Protein AF-A0A496WC12-F1 (afdb_monomer_lite)

Foldseek 3Di:
DVVVVVVVVVVVVVVVLVVVLVQCLFLCCQCPVDVVCVLLSQQQCCDCQQLVNDPVSHHDGPCLFLPAVVCSRPPVVVVVVVVVVVVCVVPVPPDDFPDRFGFLRSQCDPPHDPPVVQQADWDCPDPWWIDHCVVQQDCVQPVNDGDGPCLQWQDDDSNHNTDGDPLSLCLRQVAFDPQDFPDPDDDPDDDDDRDGDPRRDRQCLDDSNPPVNTGDADFFALDPVDTAPPPVDPDHGDGVVNCNVVVPGPCQQQPCLKDDRQAFDCDDDPQAHDCVPDVDDPVVSVCVPVPVVCCVPDVNGGDHSVNGTPGMHGHGDLCLAVVVVVVVCVPDNCPCVVVCCQQCQPAPDPVRGDHHDSCSSSRRYPCNQQVDFDDDPNDTDRHGD

Sequence (385 aa):
MTALVFTGAILFLLAGWGGSEYYTAQSSFCGGSCHTMTEQYDAWQSNYHHEDNNPDGMQAECIDCHFLPGEHTSLKAKYEGLRHLAAYLYDPDAPLPIRPVIKDGACLQSGCHNRDNLAQLEIQFTEKVRFKHEVHFGDKALDGHQITCDTCHFKVTEDKHFEVPKDICYLCHLKLEKPTLEKAVMSDGDIRKISFANRPAIDFNQGASRCDICHTIPTSSLQSQLEAGDESSTSKPITHQTIQEAEVACESCHFEVVKGGGEVNTGNVVSNGCLACHNRSQTLLATAGDRDFMHDKHVPDKADCFDCHSVIEHRNRTDHLDFVREDCQLCHVDQHKYQKLLLAGTPVNEDISGIPHLMYEVNTNCMACHLKKTLSRGHDVRTAS

Radius of gyration: 29.09 Å; chains: 1; bounding box: 83×67×89 Å

pLDDT: mean 78.93, std 12.65, range [38.69, 94.19]

Structure (mmCIF, N/CA/C/O backbone):
data_AF-A0A496WC12-F1
#
_entry.id   AF-A0A496WC12-F1
#
loop_
_atom_site.group_PDB
_atom_site.id
_atom_site.type_symbol
_atom_site.label_atom_id
_atom_site.label_alt_id
_atom_site.label_comp_id
_atom_site.label_asym_id
_atom_site.label_entity_id
_atom_site.label_seq_id
_atom_site.pdbx_PDB_ins_code
_atom_site.Cartn_x
_atom_site.Cartn_y
_atom_site.Cartn_z
_atom_site.occupancy
_atom_site.B_iso_or_equiv
_atom_site.auth_seq_id
_atom_site.auth_comp_id
_atom_site.auth_asym_id
_atom_site.auth_atom_id
_atom_site.pdbx_PDB_model_num
ATOM 1 N N . MET A 1 1 ? 38.382 9.713 -54.075 1.00 62.94 1 MET A N 1
ATOM 2 C CA . MET A 1 1 ? 37.002 9.249 -54.348 1.00 62.94 1 MET A CA 1
ATOM 3 C C . MET A 1 1 ? 36.597 8.112 -53.412 1.00 62.94 1 MET A C 1
ATOM 5 O O . MET A 1 1 ? 35.599 8.250 -52.727 1.00 62.94 1 MET A O 1
ATOM 9 N N . THR A 1 2 ? 37.402 7.053 -53.287 1.00 70.19 2 THR A N 1
ATOM 10 C CA . THR A 1 2 ? 37.165 5.913 -52.375 1.00 70.19 2 THR A CA 1
ATOM 11 C C . THR A 1 2 ? 37.046 6.295 -50.895 1.00 70.19 2 THR A C 1
ATOM 13 O O . THR A 1 2 ? 36.114 5.848 -50.242 1.00 70.19 2 THR A O 1
ATOM 16 N N . ALA A 1 3 ? 37.914 7.172 -50.378 1.00 73.25 3 ALA A N 1
ATOM 17 C CA . ALA A 1 3 ? 37.837 7.625 -48.982 1.00 73.25 3 ALA A CA 1
ATOM 18 C C . ALA A 1 3 ? 36.530 8.382 -48.664 1.00 73.25 3 ALA A C 1
ATOM 20 O O . ALA A 1 3 ? 35.905 8.116 -47.648 1.00 73.25 3 ALA A O 1
ATOM 21 N N . LEU A 1 4 ? 36.069 9.257 -49.567 1.00 77.44 4 LEU A N 1
ATOM 22 C CA . LEU A 1 4 ? 34.816 10.010 -49.404 1.00 77.44 4 LEU A CA 1
ATOM 23 C C . LEU A 1 4 ? 33.579 9.102 -49.447 1.00 77.44 4 LEU A C 1
ATOM 25 O O . LEU A 1 4 ? 32.651 9.298 -48.670 1.00 77.44 4 LEU A O 1
ATOM 29 N N . VAL A 1 5 ? 33.585 8.087 -50.317 1.00 81.25 5 VAL A N 1
ATOM 30 C CA . VAL A 1 5 ? 32.516 7.077 -50.375 1.00 81.25 5 VAL A CA 1
ATOM 31 C C . VAL A 1 5 ? 32.490 6.240 -49.092 1.00 81.25 5 VAL A C 1
ATOM 33 O O . VAL A 1 5 ? 31.418 5.976 -48.559 1.00 81.25 5 VAL A O 1
ATOM 36 N N . PHE A 1 6 ? 33.658 5.877 -48.554 1.00 85.19 6 PHE A N 1
ATOM 37 C CA . PHE A 1 6 ? 33.761 5.103 -47.316 1.00 85.19 6 PHE A CA 1
ATOM 38 C C . PHE A 1 6 ? 33.296 5.905 -46.092 1.00 85.19 6 PHE A C 1
ATOM 40 O O . PHE A 1 6 ? 32.509 5.411 -45.290 1.00 85.19 6 PHE A O 1
ATOM 47 N N . THR A 1 7 ? 33.710 7.170 -45.978 1.00 86.06 7 THR A N 1
ATOM 48 C CA . THR A 1 7 ? 33.234 8.074 -44.922 1.00 86.06 7 THR A CA 1
ATOM 49 C C . THR A 1 7 ? 31.730 8.320 -45.029 1.00 86.06 7 THR A C 1
ATOM 51 O O . THR A 1 7 ? 31.037 8.273 -44.017 1.00 86.06 7 THR A O 1
ATOM 54 N N . GLY A 1 8 ? 31.204 8.517 -46.243 1.00 87.69 8 GLY A N 1
ATOM 55 C CA . GLY A 1 8 ? 29.765 8.659 -46.473 1.00 87.69 8 GLY A CA 1
ATOM 56 C C . GLY A 1 8 ? 28.972 7.417 -46.059 1.00 87.69 8 GLY A C 1
ATOM 57 O O . GLY A 1 8 ? 27.944 7.545 -45.401 1.00 87.69 8 GLY A O 1
ATOM 58 N N . ALA A 1 9 ? 29.475 6.217 -46.366 1.00 88.12 9 ALA A N 1
ATOM 59 C CA . ALA A 1 9 ? 28.851 4.960 -45.955 1.00 88.12 9 ALA A CA 1
ATOM 60 C C . ALA A 1 9 ? 28.850 4.777 -44.428 1.00 88.12 9 ALA A C 1
ATOM 62 O O . ALA A 1 9 ? 27.834 4.384 -43.863 1.00 88.12 9 ALA A O 1
ATOM 63 N N . ILE A 1 10 ? 29.954 5.109 -43.749 1.00 88.62 10 ILE A N 1
ATOM 64 C CA . ILE A 1 10 ? 30.030 5.052 -42.281 1.00 88.62 10 ILE A CA 1
ATOM 65 C C . ILE A 1 10 ? 29.034 6.028 -41.651 1.00 88.62 10 ILE A C 1
ATOM 67 O O . ILE A 1 10 ? 28.293 5.641 -40.753 1.00 88.62 10 ILE A O 1
ATOM 71 N N . LEU A 1 11 ? 28.976 7.273 -42.131 1.00 88.00 11 LEU A N 1
ATOM 72 C CA . LEU A 1 11 ? 28.034 8.268 -41.613 1.00 88.00 11 LEU A CA 1
ATOM 73 C C . LEU A 1 11 ? 26.579 7.849 -41.838 1.00 88.00 11 LEU A C 1
ATOM 75 O O . LEU A 1 11 ? 25.757 8.016 -40.943 1.00 88.00 11 LEU A O 1
ATOM 79 N N . PHE A 1 12 ? 26.268 7.260 -42.994 1.00 88.44 12 PHE A N 1
ATOM 80 C CA . PHE A 1 12 ? 24.938 6.725 -43.274 1.00 88.44 12 PHE A CA 1
ATOM 81 C C . PHE A 1 12 ? 24.568 5.574 -42.330 1.00 88.44 12 PHE A C 1
ATOM 83 O O . PHE A 1 12 ? 23.462 5.555 -41.799 1.00 88.44 12 PHE A O 1
ATOM 90 N N . LEU A 1 13 ? 25.494 4.646 -42.072 1.00 85.88 13 LEU A N 1
ATOM 91 C CA . LEU A 1 13 ? 25.271 3.546 -41.131 1.00 85.88 13 LEU A CA 1
ATOM 92 C C . LEU A 1 13 ? 25.104 4.042 -39.693 1.00 85.88 13 LEU A C 1
ATOM 94 O O . LEU A 1 13 ? 24.217 3.562 -38.999 1.00 85.88 13 LEU A O 1
ATOM 98 N N . LEU A 1 14 ? 25.902 5.020 -39.256 1.00 84.00 14 LEU A N 1
ATOM 99 C CA . LEU A 1 14 ? 25.774 5.619 -37.924 1.00 84.00 14 LEU A CA 1
ATOM 100 C C . LEU A 1 14 ? 24.458 6.388 -37.766 1.00 84.00 14 LEU A C 1
ATOM 102 O O . LEU A 1 14 ? 23.803 6.265 -36.736 1.00 84.00 14 LEU A O 1
ATOM 106 N N . ALA A 1 15 ? 24.043 7.142 -38.786 1.00 83.94 15 ALA A N 1
ATOM 107 C CA . ALA A 1 15 ? 22.763 7.843 -38.782 1.00 83.94 15 ALA A CA 1
ATOM 108 C C . ALA A 1 15 ? 21.578 6.865 -38.804 1.00 83.94 15 ALA A C 1
ATOM 110 O O . ALA A 1 15 ? 20.619 7.047 -38.060 1.00 83.94 15 ALA A O 1
ATOM 111 N N . GLY A 1 16 ? 21.658 5.804 -39.614 1.00 83.75 16 GLY A N 1
ATOM 112 C CA . GLY A 1 16 ? 20.654 4.741 -39.648 1.00 83.75 16 GLY A CA 1
ATOM 113 C C . GLY A 1 16 ? 20.562 3.994 -38.318 1.00 83.75 16 GLY A C 1
ATOM 114 O O . GLY A 1 16 ? 19.464 3.761 -37.819 1.00 83.75 16 GLY A O 1
ATOM 115 N N . TRP A 1 17 ? 21.710 3.687 -37.709 1.00 79.31 17 TRP A N 1
ATOM 116 C CA . TRP A 1 17 ? 21.787 3.086 -36.382 1.00 79.31 17 TRP A CA 1
ATOM 117 C C . TRP A 1 17 ? 21.149 3.995 -35.329 1.00 79.31 17 TRP A C 1
ATOM 119 O O . TRP A 1 17 ? 20.169 3.591 -34.710 1.00 79.31 17 TRP A O 1
ATOM 129 N N . GLY A 1 18 ? 21.608 5.242 -35.196 1.00 79.94 18 GLY A N 1
ATOM 130 C CA . GLY A 1 18 ? 21.064 6.192 -34.221 1.00 79.94 18 GLY A CA 1
ATOM 131 C C . GLY A 1 18 ? 19.571 6.475 -34.421 1.00 79.94 18 GLY A C 1
ATOM 132 O O . GLY A 1 18 ? 18.824 6.547 -33.450 1.00 79.94 18 GLY A O 1
ATOM 133 N N . GLY A 1 19 ? 19.104 6.554 -35.672 1.00 83.38 19 GLY A N 1
ATOM 134 C CA . GLY A 1 19 ? 17.679 6.691 -35.984 1.00 83.38 19 GLY A CA 1
ATOM 135 C C . GLY A 1 19 ? 16.859 5.471 -35.557 1.00 83.38 19 GLY A C 1
ATOM 136 O O . GLY A 1 19 ? 15.787 5.626 -34.976 1.00 83.38 19 GLY A O 1
ATOM 137 N N . SER A 1 20 ? 17.376 4.259 -35.785 1.00 80.19 20 SER A N 1
ATOM 138 C CA . SER A 1 20 ? 16.728 3.028 -35.318 1.00 80.19 20 SER A CA 1
ATOM 139 C C . SER A 1 20 ? 16.697 2.936 -33.792 1.00 80.19 20 SER A C 1
ATOM 141 O O . SER A 1 20 ? 15.689 2.529 -33.218 1.00 80.19 20 SER A O 1
ATOM 143 N N . GLU A 1 21 ? 17.766 3.362 -33.116 1.00 78.44 21 GLU A N 1
ATOM 144 C CA . GLU A 1 21 ? 17.817 3.394 -31.658 1.00 78.44 21 GLU A CA 1
ATOM 145 C C . GLU A 1 21 ? 16.782 4.348 -31.090 1.00 78.44 21 GLU A C 1
ATOM 147 O O . GLU A 1 21 ? 15.995 3.934 -30.249 1.00 78.44 21 GLU A O 1
ATOM 152 N N . TYR A 1 22 ? 16.743 5.574 -31.604 1.00 82.06 22 TYR A N 1
ATOM 153 C CA . TYR A 1 22 ? 15.782 6.576 -31.176 1.00 82.06 22 TYR A CA 1
ATOM 154 C C . TYR A 1 22 ? 14.339 6.105 -31.380 1.00 82.06 22 TYR A C 1
ATOM 156 O O . TYR A 1 22 ? 13.539 6.182 -30.456 1.00 82.06 22 TYR A O 1
ATOM 164 N N . TYR A 1 23 ? 14.014 5.557 -32.556 1.00 84.12 23 TYR A N 1
ATOM 165 C CA . TYR A 1 23 ? 12.664 5.078 -32.860 1.00 84.12 23 TYR A CA 1
ATOM 166 C C . TYR A 1 23 ? 12.235 3.913 -31.957 1.00 84.12 23 TYR A C 1
ATOM 168 O O . TYR A 1 23 ? 11.150 3.936 -31.389 1.00 84.12 23 TYR A O 1
ATOM 176 N N . THR A 1 24 ? 13.103 2.910 -31.783 1.00 79.69 24 THR A N 1
ATOM 177 C CA . THR A 1 24 ? 12.792 1.713 -30.974 1.00 79.69 24 THR A CA 1
ATOM 178 C C . THR A 1 24 ? 12.730 1.967 -29.467 1.00 79.69 24 THR A C 1
ATOM 180 O O . THR A 1 24 ? 12.333 1.074 -28.723 1.00 79.69 24 THR A O 1
ATOM 183 N N . ALA A 1 25 ? 13.124 3.158 -29.016 1.00 80.12 25 ALA A N 1
ATOM 184 C CA . ALA A 1 25 ? 13.119 3.554 -27.614 1.00 80.12 25 ALA A CA 1
ATOM 185 C C . ALA A 1 25 ? 11.887 4.398 -27.226 1.00 80.12 25 ALA A C 1
ATOM 187 O O . ALA A 1 25 ? 11.716 4.726 -26.058 1.00 80.12 25 ALA A O 1
ATOM 188 N N . GLN A 1 26 ? 11.026 4.761 -28.181 1.00 85.69 26 GLN A N 1
ATOM 189 C CA . GLN A 1 26 ? 9.824 5.552 -27.900 1.00 85.69 26 GLN A CA 1
ATOM 190 C C . GLN A 1 26 ? 8.726 4.696 -27.264 1.00 85.69 26 GLN A C 1
ATOM 192 O O . GLN A 1 26 ? 8.480 3.573 -27.714 1.00 85.69 26 GLN A O 1
ATOM 197 N N . SER A 1 27 ? 7.973 5.253 -26.309 1.00 88.25 27 SER A N 1
ATOM 198 C CA . SER A 1 27 ? 6.817 4.554 -25.727 1.00 88.25 27 SER A CA 1
ATOM 199 C C . SER A 1 27 ? 5.768 4.190 -26.782 1.00 88.25 27 SER A C 1
ATOM 201 O O . SER A 1 27 ? 5.166 3.124 -26.712 1.00 88.25 27 SER A O 1
ATOM 203 N N . SER A 1 28 ? 5.603 5.015 -27.822 1.00 86.25 28 SER A N 1
ATOM 204 C CA . SER A 1 28 ? 4.723 4.731 -28.965 1.00 86.25 28 SER A CA 1
ATOM 205 C C . SER A 1 28 ? 5.173 3.520 -29.790 1.00 86.25 28 SER A C 1
ATOM 207 O O . SER A 1 28 ? 4.339 2.782 -30.314 1.00 86.25 28 SER A O 1
ATOM 209 N N . PHE A 1 29 ? 6.482 3.269 -29.890 1.00 85.69 29 PHE A N 1
ATOM 210 C CA . PHE A 1 29 ? 6.996 2.043 -30.489 1.00 85.69 29 PHE A CA 1
ATOM 211 C C . PHE A 1 29 ? 6.690 0.848 -29.586 1.00 85.69 29 PHE A C 1
ATOM 213 O O . PHE A 1 29 ? 6.163 -0.157 -30.067 1.00 85.69 29 PHE A O 1
ATOM 220 N N . CYS A 1 30 ? 6.952 0.978 -28.282 1.00 80.50 30 CYS A N 1
ATOM 221 C CA . CYS A 1 30 ? 6.635 -0.056 -27.306 1.00 80.50 30 CYS A CA 1
ATOM 222 C C . CYS A 1 30 ? 5.144 -0.422 -27.338 1.00 80.50 30 CYS A C 1
ATOM 224 O O . CYS A 1 30 ? 4.845 -1.595 -27.486 1.00 80.50 30 CYS A O 1
ATOM 226 N N . GLY A 1 31 ? 4.218 0.535 -27.282 1.00 81.31 31 GLY A N 1
ATOM 227 C CA . GLY A 1 31 ? 2.774 0.264 -27.269 1.00 81.31 31 GLY A CA 1
ATOM 228 C C . GLY A 1 31 ? 2.139 -0.039 -28.628 1.00 81.31 31 GLY A C 1
ATOM 229 O O . GLY A 1 31 ? 1.203 -0.833 -28.713 1.00 81.31 31 GLY A O 1
ATOM 230 N N . GLY A 1 32 ? 2.638 0.586 -29.698 1.00 73.56 32 GLY A N 1
ATOM 231 C CA . GLY A 1 32 ? 2.017 0.543 -31.025 1.00 73.56 32 GLY A CA 1
ATOM 232 C C . GLY A 1 32 ? 2.673 -0.414 -32.020 1.00 73.56 32 GLY A C 1
ATOM 233 O O . GLY A 1 32 ? 2.014 -0.864 -32.955 1.00 73.56 32 GLY A O 1
ATOM 234 N N . SER A 1 33 ? 3.961 -0.731 -31.852 1.00 74.25 33 SER A N 1
ATOM 235 C CA . SER A 1 33 ? 4.686 -1.658 -32.739 1.00 74.25 33 SER A CA 1
ATOM 236 C C . SER A 1 33 ? 4.910 -3.034 -32.107 1.00 74.25 33 SER A C 1
ATOM 238 O O . SER A 1 33 ? 4.975 -4.026 -32.834 1.00 74.25 33 SER A O 1
ATOM 240 N N . CYS A 1 34 ? 4.986 -3.125 -30.775 1.00 68.50 34 CYS A N 1
ATOM 241 C CA . CYS A 1 34 ? 5.020 -4.402 -30.062 1.00 68.50 34 CYS A CA 1
ATOM 242 C C . CYS A 1 34 ? 3.607 -4.776 -29.586 1.00 68.50 34 CYS A C 1
ATOM 244 O O . CYS A 1 34 ? 3.106 -4.247 -28.601 1.00 68.50 34 CYS A O 1
ATOM 246 N N . HIS A 1 35 ? 2.966 -5.737 -30.250 1.00 68.50 35 HIS A N 1
ATOM 247 C CA . HIS A 1 35 ? 1.574 -6.121 -29.961 1.00 68.50 35 HIS A CA 1
ATOM 248 C C . HIS A 1 35 ? 1.307 -6.710 -28.558 1.00 68.50 35 HIS A C 1
ATOM 250 O O . HIS A 1 35 ? 0.157 -6.801 -28.152 1.00 68.50 35 HIS A O 1
ATOM 256 N N . THR A 1 36 ? 2.337 -7.109 -27.804 1.00 72.81 36 THR A N 1
ATOM 257 C CA . THR A 1 36 ? 2.197 -7.656 -26.442 1.00 72.81 36 THR A CA 1
ATOM 258 C C . THR A 1 36 ? 2.129 -6.562 -25.379 1.00 72.81 36 THR A C 1
ATOM 260 O O . THR A 1 36 ? 1.937 -6.860 -24.207 1.00 72.81 36 THR A O 1
ATOM 263 N N . MET A 1 37 ? 2.343 -5.303 -25.767 1.00 80.25 37 MET A N 1
ATOM 264 C CA . MET A 1 37 ? 2.478 -4.174 -24.848 1.00 80.25 37 MET A CA 1
ATOM 265 C C . MET A 1 37 ? 1.298 -3.210 -24.905 1.00 80.25 37 MET A C 1
ATOM 267 O O . MET A 1 37 ? 1.293 -2.255 -24.140 1.00 80.25 37 MET A O 1
ATOM 271 N N . THR A 1 38 ? 0.307 -3.439 -25.769 1.00 84.56 38 THR A N 1
ATOM 272 C CA . THR A 1 38 ? -0.832 -2.525 -25.941 1.00 84.56 38 THR A CA 1
ATOM 273 C C . THR A 1 38 ? -1.576 -2.292 -24.628 1.00 84.56 38 THR A C 1
ATOM 275 O O . THR A 1 38 ? -1.713 -1.149 -24.221 1.00 84.56 38 THR A O 1
ATOM 278 N N . GLU A 1 39 ? -1.919 -3.351 -23.888 1.00 86.25 39 GLU A N 1
ATOM 279 C CA . GLU A 1 39 ? -2.556 -3.218 -22.566 1.00 86.25 39 GLU A CA 1
ATOM 280 C C . GLU A 1 39 ? -1.691 -2.402 -21.590 1.00 86.25 39 GLU A C 1
ATOM 282 O O . GLU A 1 39 ? -2.184 -1.536 -20.873 1.00 86.25 39 GLU A O 1
ATOM 287 N N . GLN A 1 40 ? -0.377 -2.647 -21.578 1.00 87.31 40 GLN A N 1
ATOM 288 C CA . GLN A 1 40 ? 0.537 -1.938 -20.681 1.00 87.31 40 GLN A CA 1
ATOM 289 C C . GLN A 1 40 ? 0.688 -0.465 -21.066 1.00 87.31 40 GLN A C 1
ATOM 291 O O . GLN A 1 40 ? 0.806 0.386 -20.190 1.00 87.31 40 GLN A O 1
ATOM 296 N N . TYR A 1 41 ? 0.670 -0.171 -22.364 1.00 89.81 41 TYR A N 1
ATOM 297 C CA . TYR A 1 41 ? 0.736 1.179 -22.899 1.00 89.81 41 TYR A CA 1
ATOM 298 C C . TYR A 1 41 ? -0.540 1.962 -22.593 1.00 89.81 41 TYR A C 1
ATOM 300 O O . TYR A 1 41 ? -0.455 3.059 -22.049 1.00 89.81 41 TYR A O 1
ATOM 308 N N . ASP A 1 42 ? -1.706 1.370 -22.844 1.00 90.62 42 ASP A N 1
ATOM 309 C CA . ASP A 1 42 ? -3.005 1.985 -22.563 1.00 90.62 42 ASP A CA 1
ATOM 310 C C . ASP A 1 42 ? -3.155 2.265 -21.056 1.00 90.62 42 ASP A C 1
ATOM 312 O O . ASP A 1 42 ? -3.544 3.359 -20.643 1.00 90.62 42 ASP A O 1
ATOM 316 N N . ALA A 1 43 ? -2.749 1.313 -20.208 1.00 91.12 43 ALA A N 1
ATOM 317 C CA . ALA A 1 43 ? -2.730 1.496 -18.761 1.00 91.12 43 ALA A CA 1
ATOM 318 C C . ALA A 1 43 ? -1.667 2.513 -18.294 1.00 91.12 43 ALA A C 1
ATOM 320 O O . ALA A 1 43 ? -1.817 3.119 -17.235 1.00 91.12 43 ALA A O 1
ATOM 321 N N . TRP A 1 44 ? -0.574 2.723 -19.034 1.00 92.38 44 TRP A N 1
ATOM 322 C CA . TRP A 1 44 ? 0.429 3.752 -18.727 1.00 92.38 44 TRP A CA 1
ATOM 323 C C . TRP A 1 44 ? -0.081 5.157 -19.065 1.00 92.38 44 TRP A C 1
ATOM 325 O O . TRP A 1 44 ? 0.172 6.090 -18.307 1.00 92.38 44 TRP A O 1
ATOM 335 N N . GLN A 1 45 ? -0.877 5.313 -20.124 1.00 92.06 45 GLN A N 1
ATOM 336 C CA . GLN A 1 45 ? -1.465 6.607 -20.492 1.00 92.06 45 GLN A CA 1
ATOM 337 C C . GLN A 1 45 ? -2.401 7.180 -19.420 1.00 92.06 45 GLN A C 1
ATOM 339 O O . GLN A 1 45 ? -2.597 8.391 -19.360 1.00 92.06 45 GLN A O 1
ATOM 344 N N . SER A 1 46 ? -2.968 6.339 -18.551 1.00 91.44 46 SER A N 1
ATOM 345 C CA . SER A 1 46 ? -3.793 6.769 -17.413 1.00 91.44 46 SER A CA 1
ATOM 346 C C . SER A 1 46 ? -2.989 7.030 -16.130 1.00 91.44 46 SER A C 1
ATOM 348 O O . SER A 1 46 ? -3.548 7.470 -15.123 1.00 91.44 46 SER A O 1
ATOM 350 N N . ASN A 1 47 ? -1.679 6.757 -16.131 1.00 90.88 47 ASN A N 1
ATOM 351 C CA . ASN A 1 47 ? -0.835 6.892 -14.951 1.00 90.88 47 ASN A CA 1
ATOM 352 C C . ASN A 1 47 ? -0.350 8.321 -14.722 1.00 90.88 47 ASN A C 1
ATOM 354 O O . ASN A 1 47 ? -0.194 9.104 -15.653 1.00 90.88 47 ASN A O 1
ATOM 358 N N . TYR A 1 48 ? -0.008 8.623 -13.465 1.00 91.75 48 TYR A N 1
ATOM 359 C CA . TYR A 1 48 ? 0.534 9.925 -13.057 1.00 91.75 48 TYR A CA 1
ATOM 360 C C . TYR A 1 48 ? 1.835 10.295 -13.792 1.00 91.75 48 TYR A C 1
ATOM 362 O O . TYR A 1 48 ? 2.139 11.466 -13.967 1.00 91.75 48 TYR A O 1
ATOM 370 N N . HIS A 1 49 ? 2.598 9.302 -14.253 1.00 92.62 49 HIS A N 1
ATOM 371 C CA . HIS A 1 49 ? 3.842 9.504 -15.003 1.00 92.62 49 HIS A CA 1
ATOM 372 C C . HIS A 1 49 ? 3.640 9.885 -16.482 1.00 92.62 49 HIS A C 1
ATOM 374 O O . HIS A 1 49 ? 4.625 10.097 -17.187 1.00 92.62 49 HIS A O 1
ATOM 380 N N . HIS A 1 50 ? 2.395 9.970 -16.951 1.00 93.88 50 HIS A N 1
ATOM 381 C CA . HIS A 1 50 ? 2.048 10.508 -18.264 1.00 93.88 50 HIS A CA 1
ATOM 382 C C . HIS A 1 50 ? 1.808 12.021 -18.171 1.00 93.88 50 HIS A C 1
ATOM 384 O O . HIS A 1 50 ? 1.196 12.471 -17.198 1.00 93.88 50 HIS A O 1
ATOM 390 N N . GLU A 1 51 ? 2.242 12.793 -19.176 1.00 94.19 51 GLU A N 1
ATOM 391 C CA . GLU A 1 51 ? 2.211 14.270 -19.155 1.00 94.19 51 GLU A CA 1
ATOM 392 C C . GLU A 1 51 ? 0.827 14.857 -18.847 1.00 94.19 51 GLU A C 1
ATOM 394 O O . GLU A 1 51 ? 0.714 15.823 -18.095 1.00 94.19 51 GLU A O 1
ATOM 399 N N . ASP A 1 52 ? -0.232 14.227 -19.357 1.00 94.06 52 ASP A N 1
ATOM 400 C CA . ASP A 1 52 ? -1.614 14.693 -19.185 1.00 94.06 52 ASP A CA 1
ATOM 401 C C . ASP A 1 52 ? -2.165 14.536 -17.754 1.00 94.06 52 ASP A C 1
ATOM 403 O O . ASP A 1 52 ? -3.188 15.136 -17.415 1.00 94.06 52 ASP A O 1
ATOM 407 N N . ASN A 1 53 ? -1.516 13.732 -16.904 1.00 93.38 53 ASN A N 1
ATOM 408 C CA . ASN A 1 53 ? -2.060 13.316 -15.605 1.00 93.38 53 ASN A CA 1
ATOM 409 C C . ASN A 1 53 ? -1.305 13.888 -14.400 1.00 93.38 53 ASN A C 1
ATOM 411 O O . ASN A 1 53 ? -1.622 13.535 -13.260 1.00 93.38 53 ASN A O 1
ATOM 415 N N . ASN A 1 54 ? -0.318 14.757 -14.620 1.00 91.31 54 ASN A N 1
ATOM 416 C CA . ASN A 1 54 ? 0.421 15.417 -13.547 1.00 91.31 54 ASN A CA 1
ATOM 417 C C . ASN A 1 54 ? 0.486 16.940 -13.743 1.00 91.31 54 ASN A C 1
ATOM 419 O O . ASN A 1 54 ? 0.460 17.433 -14.869 1.00 91.31 54 ASN A O 1
ATOM 423 N N . PRO A 1 55 ? 0.562 17.714 -12.645 1.00 89.56 55 PRO A N 1
ATOM 424 C CA . PRO A 1 55 ? 0.530 19.174 -12.699 1.00 89.56 55 PRO A CA 1
ATOM 425 C C . PRO A 1 55 ? 1.779 19.791 -13.341 1.00 89.56 55 PRO A C 1
ATOM 427 O O . PRO A 1 55 ? 1.731 20.949 -13.752 1.00 89.56 55 PRO A O 1
ATOM 430 N N . ASP A 1 56 ? 2.877 19.039 -13.417 1.00 89.25 56 ASP A N 1
ATOM 431 C CA . ASP A 1 56 ? 4.162 19.517 -13.925 1.00 89.25 56 ASP A CA 1
ATOM 432 C C . ASP A 1 56 ? 4.298 19.333 -15.448 1.00 89.25 56 ASP A C 1
ATOM 434 O O . ASP A 1 56 ? 5.237 19.863 -16.046 1.00 89.25 56 ASP A O 1
ATOM 438 N N . GLY A 1 57 ? 3.369 18.606 -16.087 1.00 89.50 57 GLY A N 1
ATOM 439 C CA . GLY A 1 57 ? 3.418 18.270 -17.513 1.00 89.50 57 GLY A CA 1
ATOM 440 C C . GLY A 1 57 ? 4.644 17.435 -17.892 1.00 89.50 57 GLY A C 1
ATOM 441 O O . GLY A 1 57 ? 5.114 17.501 -19.025 1.00 89.50 57 GLY A O 1
ATOM 442 N N . MET A 1 58 ? 5.221 16.708 -16.931 1.00 90.62 58 MET A N 1
ATOM 443 C CA . MET A 1 58 ? 6.395 15.866 -17.150 1.00 90.62 58 MET A CA 1
ATOM 444 C C . MET A 1 58 ? 5.972 14.461 -17.574 1.00 90.62 58 MET A C 1
ATOM 446 O O . MET A 1 58 ? 4.973 13.940 -17.091 1.00 90.62 58 MET A O 1
ATOM 450 N N . GLN A 1 59 ? 6.758 13.815 -18.430 1.00 91.88 59 GLN A N 1
ATOM 451 C CA . GLN A 1 59 ? 6.511 12.442 -18.867 1.00 91.88 59 GLN A CA 1
ATOM 452 C C . GLN A 1 59 ? 7.704 11.555 -18.539 1.00 91.88 59 GLN A C 1
ATOM 454 O O . GLN A 1 59 ? 8.842 11.931 -18.819 1.00 91.88 59 GLN A O 1
ATOM 459 N N . ALA A 1 60 ? 7.434 10.375 -17.980 1.00 92.31 60 ALA A N 1
ATOM 460 C CA . ALA A 1 60 ? 8.392 9.277 -17.959 1.00 92.31 60 ALA A CA 1
ATOM 461 C C . ALA A 1 60 ? 8.018 8.274 -19.056 1.00 92.31 60 ALA A C 1
ATOM 463 O O . ALA A 1 60 ? 6.931 7.690 -19.034 1.00 92.31 60 ALA A O 1
ATOM 464 N N . GLU A 1 61 ? 8.917 8.087 -20.016 1.00 90.44 61 GLU A N 1
ATOM 465 C CA . GLU A 1 61 ? 8.769 7.110 -21.090 1.00 90.44 61 GLU A CA 1
ATOM 466 C C . GLU A 1 61 ? 8.953 5.685 -20.550 1.00 90.44 61 GLU A C 1
ATOM 468 O O . GLU A 1 61 ? 9.604 5.465 -19.527 1.00 90.44 61 GLU A O 1
ATOM 473 N N . CYS A 1 62 ? 8.466 4.675 -21.281 1.00 88.12 62 CYS A N 1
ATOM 474 C CA . CYS A 1 62 ? 8.641 3.267 -20.908 1.00 88.12 62 CYS A CA 1
ATOM 475 C C . CYS A 1 62 ? 10.111 2.934 -20.600 1.00 88.12 62 CYS A C 1
ATOM 477 O O . CYS A 1 62 ? 10.414 2.177 -19.674 1.00 88.12 62 CYS A O 1
ATOM 479 N N . ILE A 1 63 ? 11.036 3.503 -21.379 1.00 86.31 63 ILE A N 1
ATOM 480 C CA . ILE A 1 63 ? 12.459 3.210 -21.233 1.00 86.31 63 ILE A CA 1
ATOM 481 C C . ILE A 1 63 ? 13.086 3.828 -19.986 1.00 86.31 63 ILE A C 1
ATOM 483 O O . ILE A 1 63 ? 14.109 3.324 -19.532 1.00 86.31 63 ILE A O 1
ATOM 487 N N . ASP A 1 64 ? 12.483 4.880 -19.434 1.00 88.12 64 ASP A N 1
ATOM 488 C CA . ASP A 1 64 ? 13.031 5.598 -18.287 1.00 88.12 64 ASP A CA 1
ATOM 489 C C . ASP A 1 64 ? 12.920 4.762 -17.009 1.00 88.12 64 ASP A C 1
ATOM 491 O O . ASP A 1 64 ? 13.721 4.925 -16.093 1.00 88.12 64 ASP A O 1
ATOM 495 N N . CYS A 1 65 ? 11.970 3.821 -16.963 1.00 88.38 65 CYS A N 1
ATOM 496 C CA . CYS A 1 65 ? 11.809 2.878 -15.856 1.00 88.38 65 CYS A CA 1
ATOM 497 C C . CYS A 1 65 ? 12.362 1.481 -16.179 1.00 88.38 65 CYS A C 1
ATOM 499 O O . CYS A 1 65 ? 12.980 0.846 -15.325 1.00 88.38 65 CYS A O 1
ATOM 501 N N . HIS A 1 66 ? 12.148 0.983 -17.402 1.00 85.31 66 HIS A N 1
ATOM 502 C CA . HIS A 1 66 ? 12.523 -0.387 -17.773 1.00 85.31 66 HIS A CA 1
ATOM 503 C C . HIS A 1 66 ? 13.995 -0.554 -18.186 1.00 85.31 66 HIS A C 1
ATOM 505 O O . HIS A 1 66 ? 14.463 -1.691 -18.279 1.00 85.31 66 HIS A O 1
ATOM 511 N N . PHE A 1 67 ? 14.742 0.538 -18.390 1.00 80.00 67 PHE A N 1
ATOM 512 C CA . PHE A 1 67 ? 16.191 0.513 -18.599 1.00 80.00 67 PHE A CA 1
ATOM 513 C C . PHE A 1 67 ? 16.898 1.376 -17.556 1.00 80.00 67 PHE A C 1
ATOM 515 O O . PHE A 1 67 ? 16.399 2.414 -17.133 1.00 80.00 67 PHE A O 1
ATOM 522 N N . LEU A 1 68 ? 18.081 0.940 -17.119 1.00 77.44 68 LEU A N 1
ATOM 523 C CA . LEU A 1 68 ? 18.883 1.736 -16.195 1.00 77.44 68 LEU A CA 1
ATOM 524 C C . LEU A 1 68 ? 19.479 2.964 -16.894 1.00 77.44 68 LEU A C 1
ATOM 526 O O . LEU A 1 68 ? 19.842 2.867 -18.072 1.00 77.44 68 LEU A O 1
ATOM 530 N N . PRO A 1 69 ? 19.724 4.063 -16.155 1.00 69.31 69 PRO A N 1
ATOM 531 C CA . PRO A 1 69 ? 20.439 5.220 -16.680 1.00 69.31 69 PRO A CA 1
ATOM 532 C C . PRO A 1 69 ? 21.771 4.810 -17.324 1.00 69.31 69 PRO A C 1
ATOM 534 O O . PRO A 1 69 ? 22.627 4.193 -16.689 1.00 69.31 69 PRO A O 1
ATOM 537 N N . GLY A 1 70 ? 21.944 5.139 -18.607 1.00 68.31 70 GLY A N 1
ATOM 538 C CA . GLY A 1 70 ? 23.113 4.747 -19.409 1.00 68.31 70 GLY A CA 1
ATOM 539 C C . GLY A 1 70 ? 22.991 3.412 -20.163 1.00 68.31 70 GLY A C 1
ATOM 540 O O . GLY A 1 70 ? 23.853 3.110 -20.986 1.00 68.31 70 GLY A O 1
ATOM 541 N N . GLU A 1 71 ? 21.919 2.640 -19.958 1.00 68.88 71 GLU A N 1
ATOM 542 C CA . GLU A 1 71 ? 21.625 1.398 -20.693 1.00 68.88 71 GLU A CA 1
ATOM 543 C C . GLU A 1 71 ? 20.566 1.563 -21.799 1.00 68.88 71 GLU A C 1
ATOM 545 O O . GLU A 1 71 ? 20.345 0.618 -22.561 1.00 68.88 71 GLU A O 1
ATOM 550 N N . HIS A 1 72 ? 19.978 2.760 -21.940 1.00 63.69 72 HIS A N 1
ATOM 551 C CA . HIS A 1 72 ? 18.894 3.096 -22.885 1.00 63.69 72 HIS A CA 1
ATOM 552 C C . HIS A 1 72 ? 19.273 2.807 -24.356 1.00 63.69 72 HIS A C 1
ATOM 554 O O . HIS A 1 72 ? 18.410 2.589 -25.202 1.00 63.69 72 HIS A O 1
ATOM 560 N N . THR A 1 73 ? 20.573 2.757 -24.666 1.00 62.06 73 THR A N 1
ATOM 561 C CA . THR A 1 73 ? 21.131 2.425 -25.991 1.00 62.06 73 THR A CA 1
ATOM 562 C C . THR A 1 73 ? 22.018 1.175 -25.973 1.00 62.06 73 THR A C 1
ATOM 564 O O . THR A 1 73 ? 22.734 0.887 -26.932 1.00 62.06 73 THR A O 1
ATOM 567 N N . SER A 1 74 ? 22.010 0.396 -24.887 1.00 65.81 74 SER A N 1
ATOM 568 C CA . SER A 1 74 ? 22.920 -0.742 -24.768 1.00 65.81 74 SER A CA 1
ATOM 569 C C . SER A 1 74 ? 22.542 -1.872 -25.732 1.00 65.81 74 SER A C 1
ATOM 571 O O . SER A 1 74 ? 21.380 -2.256 -25.881 1.00 65.81 74 SER A O 1
ATOM 573 N N . LEU A 1 75 ? 23.551 -2.483 -26.361 1.00 67.94 75 LEU A N 1
ATOM 574 C CA . LEU A 1 75 ? 23.355 -3.694 -27.166 1.00 67.94 75 LEU A CA 1
ATOM 575 C C . LEU A 1 75 ? 22.727 -4.826 -26.337 1.00 67.94 75 LEU A C 1
ATOM 577 O O . LEU A 1 75 ? 21.959 -5.619 -26.870 1.00 67.94 75 LEU A O 1
ATOM 581 N N . LYS A 1 76 ? 23.024 -4.882 -25.033 1.00 69.56 76 LYS A N 1
ATOM 582 C CA . LYS A 1 76 ? 22.498 -5.889 -24.104 1.00 69.56 76 LYS A CA 1
ATOM 583 C C . LYS A 1 76 ? 20.971 -5.832 -24.006 1.00 69.56 76 LYS A C 1
ATOM 585 O O . LYS A 1 76 ? 20.323 -6.846 -24.246 1.00 69.56 76 LYS A O 1
ATOM 590 N N . ALA A 1 77 ? 20.417 -4.649 -23.745 1.00 66.38 77 ALA A N 1
ATOM 591 C CA . ALA A 1 77 ? 18.977 -4.395 -23.733 1.00 66.38 77 ALA A CA 1
ATOM 592 C C . ALA A 1 77 ? 18.292 -4.876 -25.024 1.00 66.38 77 ALA A C 1
ATOM 594 O O . ALA A 1 77 ? 17.268 -5.559 -24.998 1.00 66.38 77 ALA A O 1
ATOM 595 N N . LYS A 1 78 ? 18.912 -4.587 -26.174 1.00 70.38 78 LYS A N 1
ATOM 596 C CA . LYS A 1 78 ? 18.403 -4.999 -27.489 1.00 70.38 78 LYS A CA 1
ATOM 597 C C . LYS A 1 78 ? 18.453 -6.515 -27.690 1.00 70.38 78 LYS A C 1
ATOM 599 O O . LYS A 1 78 ? 17.515 -7.079 -28.246 1.00 70.38 78 LYS A O 1
ATOM 604 N N . TYR A 1 79 ? 19.508 -7.187 -27.224 1.00 73.31 79 TYR A N 1
ATOM 605 C CA . TYR A 1 79 ? 19.589 -8.652 -27.257 1.00 73.31 79 TYR A CA 1
ATOM 606 C C . TYR A 1 79 ? 18.528 -9.313 -26.370 1.00 73.31 79 TYR A C 1
ATOM 608 O O . TYR A 1 79 ? 17.968 -10.334 -26.765 1.00 73.31 79 TYR A O 1
ATOM 616 N N . GLU A 1 80 ? 18.217 -8.738 -25.208 1.00 71.38 80 GLU A N 1
ATOM 617 C CA . GLU A 1 80 ? 17.143 -9.232 -24.339 1.00 71.38 80 GLU A CA 1
ATOM 618 C C . GLU A 1 80 ? 15.765 -9.065 -24.994 1.00 71.38 80 GLU A C 1
ATOM 620 O O . GLU A 1 80 ? 14.999 -10.030 -25.050 1.00 71.38 80 GLU A O 1
ATOM 625 N N . GLY A 1 81 ? 15.491 -7.901 -25.595 1.00 71.62 81 GLY A N 1
ATOM 626 C CA . GLY A 1 81 ? 14.277 -7.675 -26.387 1.00 71.62 81 GLY A CA 1
ATOM 627 C C . GLY A 1 81 ? 14.159 -8.626 -27.585 1.00 71.62 81 GLY A C 1
ATOM 628 O O . GLY A 1 81 ? 13.106 -9.221 -27.807 1.00 71.62 81 GLY A O 1
ATOM 629 N N . LEU A 1 82 ? 15.258 -8.859 -28.314 1.00 75.19 82 LEU A N 1
ATOM 630 C CA . LEU A 1 82 ? 15.294 -9.814 -29.426 1.00 75.19 82 LEU A CA 1
ATOM 631 C C . LEU A 1 82 ? 15.059 -11.255 -28.954 1.00 75.19 82 LEU A C 1
ATOM 633 O O . LEU A 1 82 ? 14.409 -12.031 -29.651 1.00 75.19 82 LEU A O 1
ATOM 637 N N . ARG A 1 83 ? 15.552 -11.619 -27.765 1.00 74.69 83 ARG A N 1
ATOM 638 C CA . ARG A 1 83 ? 15.294 -12.927 -27.152 1.00 74.69 83 ARG A CA 1
ATOM 639 C C . ARG A 1 83 ? 13.813 -13.101 -26.820 1.00 74.69 83 ARG A C 1
ATOM 641 O O . ARG A 1 83 ? 13.286 -14.185 -27.047 1.00 74.69 83 ARG A O 1
ATOM 648 N N . HIS A 1 84 ? 13.147 -12.064 -26.309 1.00 71.31 84 HIS A N 1
ATOM 649 C CA . HIS A 1 84 ? 11.701 -12.096 -26.069 1.00 71.31 84 HIS A CA 1
ATOM 650 C C . HIS A 1 84 ? 10.917 -12.216 -27.378 1.00 71.31 84 HIS A C 1
ATOM 652 O O . HIS A 1 84 ? 10.040 -13.069 -27.473 1.00 71.31 84 HIS A O 1
ATOM 658 N N . LEU A 1 85 ? 11.300 -11.462 -28.415 1.00 73.44 85 LEU A N 1
ATOM 659 C CA . LEU A 1 85 ? 10.704 -11.590 -29.746 1.00 73.44 85 LEU A CA 1
ATOM 660 C C . LEU A 1 85 ? 10.884 -13.004 -30.318 1.00 73.44 85 LEU A C 1
ATOM 662 O O . LEU A 1 85 ? 9.934 -13.594 -30.819 1.00 73.44 85 LEU A O 1
ATOM 666 N N . ALA A 1 86 ? 12.088 -13.570 -30.227 1.00 75.62 86 ALA A N 1
ATOM 667 C CA . ALA A 1 86 ? 12.365 -14.920 -30.707 1.00 75.62 86 ALA A CA 1
ATOM 668 C C . ALA A 1 86 ? 11.578 -15.988 -29.929 1.00 75.62 86 ALA A C 1
ATOM 670 O O . ALA A 1 86 ? 11.089 -16.936 -30.538 1.00 75.62 86 ALA A O 1
ATOM 671 N N . ALA A 1 87 ? 11.441 -15.832 -28.608 1.00 73.12 87 ALA A N 1
ATOM 672 C CA . ALA A 1 87 ? 10.633 -16.722 -27.777 1.00 73.12 87 ALA A CA 1
ATOM 673 C C . ALA A 1 87 ? 9.149 -16.662 -28.167 1.00 73.12 87 ALA A C 1
ATOM 675 O O . ALA A 1 87 ? 8.537 -17.707 -28.350 1.00 73.12 87 ALA A O 1
ATOM 676 N N . TYR A 1 88 ? 8.610 -15.460 -28.384 1.00 69.50 88 TYR A N 1
ATOM 677 C CA . TYR A 1 88 ? 7.236 -15.265 -28.844 1.00 69.50 88 TYR A CA 1
ATOM 678 C C . TYR A 1 88 ? 6.986 -15.864 -30.237 1.00 69.50 88 TYR A C 1
ATOM 680 O O . TYR A 1 88 ? 6.005 -16.565 -30.451 1.00 69.50 88 TYR A O 1
ATOM 688 N N . LEU A 1 89 ? 7.889 -15.630 -31.198 1.00 77.69 89 LEU A N 1
ATOM 689 C CA . LEU A 1 89 ? 7.765 -16.201 -32.547 1.00 77.69 89 LEU A CA 1
ATOM 690 C C . LEU A 1 89 ? 7.831 -17.734 -32.549 1.00 77.69 89 LEU A C 1
ATOM 692 O O . LEU A 1 89 ? 7.351 -18.367 -33.489 1.00 77.69 89 LEU A O 1
ATOM 696 N N . TYR A 1 90 ? 8.459 -18.319 -31.531 1.00 81.19 90 TYR A N 1
ATOM 697 C CA . TYR A 1 90 ? 8.518 -19.760 -31.338 1.00 81.19 90 TYR A CA 1
ATOM 698 C C . TYR A 1 90 ? 7.240 -20.307 -30.688 1.00 81.19 90 TYR A C 1
ATOM 700 O O . TYR A 1 90 ? 6.723 -21.324 -31.146 1.00 81.19 90 TYR A O 1
ATOM 708 N N . ASP A 1 91 ? 6.736 -19.638 -29.649 1.00 74.88 91 ASP A N 1
ATOM 709 C CA . ASP A 1 91 ? 5.518 -20.012 -28.931 1.00 74.88 91 ASP A CA 1
ATOM 710 C C . ASP A 1 91 ? 4.774 -18.751 -28.442 1.00 74.88 91 ASP A C 1
ATOM 712 O O . ASP A 1 91 ? 5.144 -18.175 -27.413 1.00 74.88 91 ASP A O 1
ATOM 716 N N . PRO A 1 92 ? 3.736 -18.304 -29.176 1.00 68.94 92 PRO A N 1
ATOM 717 C CA . PRO A 1 92 ? 2.939 -17.134 -28.811 1.00 68.94 92 PRO A CA 1
ATOM 718 C C . PRO A 1 92 ? 2.168 -17.286 -27.497 1.00 68.94 92 PRO A C 1
ATOM 720 O O . PRO A 1 92 ? 1.829 -16.275 -26.885 1.00 68.94 92 PRO A O 1
ATOM 723 N N . ASP A 1 93 ? 1.903 -18.527 -27.077 1.00 67.88 93 ASP A N 1
ATOM 724 C CA . ASP A 1 93 ? 1.137 -18.859 -25.874 1.00 67.88 93 ASP A CA 1
ATOM 725 C C . ASP A 1 93 ? 2.056 -19.176 -24.678 1.00 67.88 93 ASP A C 1
ATOM 727 O O . ASP A 1 93 ? 1.583 -19.525 -23.591 1.00 67.88 93 ASP A O 1
ATOM 731 N N . ALA A 1 94 ? 3.381 -19.065 -24.853 1.00 61.88 94 ALA A N 1
ATOM 732 C CA . ALA A 1 94 ? 4.331 -19.288 -23.775 1.00 61.88 94 ALA A CA 1
ATOM 733 C C . ALA A 1 94 ? 4.094 -18.281 -22.635 1.00 61.88 94 ALA A C 1
ATOM 735 O O . ALA A 1 94 ? 4.019 -17.074 -22.882 1.00 61.88 94 ALA A O 1
ATOM 736 N N . PRO A 1 95 ? 4.045 -18.739 -21.370 1.00 56.47 95 PRO A N 1
ATOM 737 C CA . PRO A 1 95 ? 3.876 -17.841 -20.240 1.00 56.47 95 PRO A CA 1
ATOM 738 C C . PRO A 1 95 ? 5.062 -16.874 -20.170 1.00 56.47 95 PRO A C 1
ATOM 740 O O . PRO A 1 95 ? 6.221 -17.281 -20.028 1.00 56.47 95 PRO A O 1
ATOM 743 N N . LEU A 1 96 ? 4.764 -15.581 -20.295 1.00 58.28 96 LEU A N 1
ATOM 744 C CA . LEU A 1 96 ? 5.741 -14.515 -20.118 1.00 58.28 96 LEU A CA 1
ATOM 745 C C . LEU A 1 96 ? 6.223 -14.483 -18.654 1.00 58.28 96 LEU A C 1
ATOM 747 O O . LEU A 1 96 ? 5.516 -14.950 -17.757 1.00 58.28 96 LEU A O 1
ATOM 751 N N . PRO A 1 97 ? 7.438 -13.965 -18.381 1.00 58.88 97 PRO A N 1
ATOM 752 C CA . PRO A 1 97 ? 7.880 -13.718 -17.012 1.00 58.88 97 PRO A CA 1
ATOM 753 C C . PRO A 1 97 ? 6.830 -12.896 -16.255 1.00 58.88 97 PRO A C 1
ATOM 755 O O . PRO A 1 97 ? 6.316 -11.934 -16.816 1.00 58.88 97 PRO A O 1
ATOM 758 N N . ILE A 1 98 ? 6.562 -13.265 -14.997 1.00 58.50 98 ILE A N 1
ATOM 759 C CA . ILE A 1 98 ? 5.481 -12.691 -14.175 1.00 58.50 9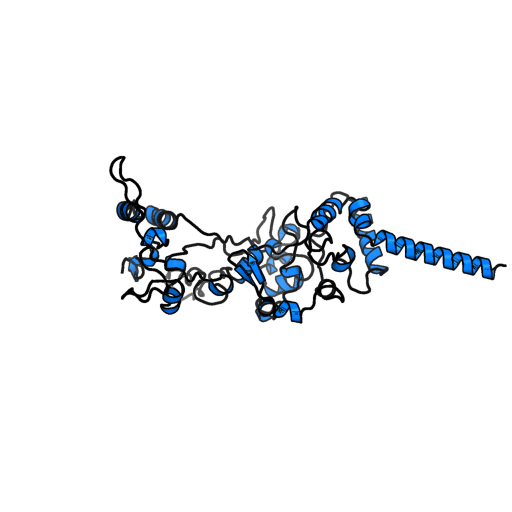8 ILE A CA 1
ATOM 760 C C . ILE A 1 98 ? 5.558 -11.159 -14.142 1.00 58.50 98 ILE A C 1
ATOM 762 O O . ILE A 1 98 ? 4.543 -10.497 -14.338 1.00 58.50 98 ILE A O 1
ATOM 766 N N . ARG A 1 99 ? 6.768 -10.596 -13.993 1.00 70.69 99 ARG A N 1
ATOM 767 C CA . ARG A 1 99 ? 7.022 -9.164 -14.184 1.00 70.69 99 ARG A CA 1
ATOM 768 C C . ARG A 1 99 ? 8.497 -8.824 -14.443 1.00 70.69 99 ARG A C 1
ATOM 770 O O . ARG A 1 99 ? 9.381 -9.617 -14.103 1.00 70.69 99 ARG A O 1
ATOM 777 N N . PRO A 1 100 ? 8.791 -7.638 -15.004 1.00 75.25 100 PRO A N 1
ATOM 778 C CA . PRO A 1 100 ? 10.115 -7.027 -14.946 1.00 75.25 100 PRO A CA 1
ATOM 779 C C . PRO A 1 100 ? 10.391 -6.405 -13.563 1.00 75.25 100 PRO A C 1
ATOM 781 O O . PRO A 1 100 ? 9.519 -5.777 -12.965 1.00 75.25 100 PRO A O 1
ATOM 784 N N . VAL A 1 101 ? 11.624 -6.553 -13.075 1.00 81.62 101 VAL A N 1
ATOM 785 C CA . VAL A 1 101 ? 12.112 -5.895 -11.849 1.00 81.62 101 VAL A CA 1
ATOM 786 C C . VAL A 1 101 ? 12.550 -4.473 -12.187 1.00 81.62 101 VAL A C 1
ATOM 788 O O . VAL A 1 101 ? 13.368 -4.282 -13.093 1.00 81.62 101 VAL A O 1
ATOM 791 N N . ILE A 1 102 ? 12.038 -3.484 -11.451 1.00 87.06 102 ILE A N 1
ATOM 792 C CA . ILE A 1 102 ? 12.387 -2.072 -11.645 1.00 87.06 102 ILE A CA 1
ATOM 793 C C . ILE A 1 102 ? 13.342 -1.660 -10.537 1.00 87.06 102 ILE A C 1
ATOM 795 O O . ILE A 1 102 ? 12.977 -1.540 -9.372 1.00 87.06 102 ILE A O 1
ATOM 799 N N . LYS A 1 103 ? 14.601 -1.438 -10.904 1.00 88.38 103 LYS A N 1
ATOM 800 C CA . LYS A 1 103 ? 15.627 -1.065 -9.931 1.00 88.38 103 LYS A CA 1
ATOM 801 C C . LYS A 1 103 ? 15.441 0.385 -9.491 1.00 88.38 103 LYS A C 1
ATOM 803 O O . LYS A 1 103 ? 15.261 1.255 -10.339 1.00 88.38 103 LYS A O 1
ATOM 808 N N . ASP A 1 104 ? 15.656 0.659 -8.203 1.00 90.88 104 ASP A N 1
ATOM 809 C CA . ASP A 1 104 ? 15.612 2.008 -7.608 1.00 90.88 104 ASP A CA 1
ATOM 810 C C . ASP A 1 104 ? 16.354 3.070 -8.433 1.00 90.88 104 ASP A C 1
ATOM 812 O O . ASP A 1 104 ? 15.914 4.211 -8.516 1.00 90.88 104 ASP A O 1
ATOM 816 N N . GLY A 1 105 ? 17.475 2.706 -9.066 1.00 90.88 105 GLY A N 1
ATOM 817 C CA . GLY A 1 105 ? 18.268 3.622 -9.890 1.00 90.88 105 GLY A CA 1
ATOM 818 C C . GLY A 1 105 ? 17.516 4.223 -11.084 1.00 90.88 105 GLY A C 1
ATOM 819 O O . GLY A 1 105 ? 17.865 5.324 -11.495 1.00 90.88 105 GLY A O 1
ATOM 820 N N . ALA A 1 106 ? 16.494 3.545 -11.613 1.00 91.12 106 ALA A N 1
ATOM 821 C CA . ALA A 1 106 ? 15.633 4.082 -12.666 1.00 91.12 106 ALA A CA 1
ATOM 822 C C . ALA A 1 106 ? 14.671 5.148 -12.111 1.00 91.12 106 ALA A C 1
ATOM 824 O O . ALA A 1 106 ? 14.494 6.211 -12.697 1.00 91.12 106 ALA A O 1
ATOM 825 N N . CYS A 1 107 ? 14.124 4.918 -10.915 1.00 92.50 107 CYS A N 1
ATOM 826 C CA . CYS A 1 107 ? 13.251 5.872 -10.228 1.00 92.50 107 CYS A CA 1
ATOM 827 C C . CYS A 1 107 ? 14.027 7.105 -9.729 1.00 92.50 107 CYS A C 1
ATOM 829 O O . CYS A 1 107 ? 13.534 8.231 -9.778 1.00 92.50 107 CYS A O 1
ATOM 831 N N . LEU A 1 108 ? 15.248 6.882 -9.234 1.00 93.44 108 LEU A N 1
ATOM 832 C CA . LEU A 1 108 ? 16.105 7.881 -8.588 1.00 93.44 108 LEU A CA 1
ATOM 833 C C . LEU A 1 108 ? 17.076 8.576 -9.551 1.00 93.44 108 LEU A C 1
ATOM 835 O O . LEU A 1 108 ? 18.031 9.229 -9.119 1.00 93.44 108 LEU A O 1
ATOM 839 N N . GLN A 1 109 ? 16.875 8.410 -10.857 1.00 90.62 109 GLN A N 1
ATOM 840 C CA . GLN A 1 109 ? 17.710 9.062 -11.852 1.00 90.62 109 GLN A CA 1
ATOM 841 C C . GLN A 1 109 ? 17.501 10.580 -11.870 1.00 90.62 109 GLN A C 1
ATOM 843 O O . GLN A 1 109 ? 16.502 11.121 -11.388 1.00 90.62 109 GLN A O 1
ATOM 848 N N . SER A 1 110 ? 18.472 11.286 -12.448 1.00 88.69 110 SER A N 1
ATOM 849 C CA . SER A 1 110 ? 18.404 12.740 -12.571 1.00 88.69 110 SER A CA 1
ATOM 850 C C . SER A 1 110 ? 17.178 13.154 -13.388 1.00 88.69 110 SER A C 1
ATOM 852 O O . SER A 1 110 ? 16.991 12.670 -14.498 1.00 88.69 110 SER A O 1
ATOM 854 N N . GLY A 1 111 ? 16.362 14.055 -12.836 1.00 88.38 111 GLY A N 1
ATOM 855 C CA . GLY A 1 111 ? 15.121 14.520 -13.465 1.00 88.38 111 GLY A CA 1
ATOM 856 C C . GLY A 1 111 ? 13.855 13.783 -13.016 1.00 88.38 111 GLY A C 1
ATOM 857 O O . GLY A 1 111 ? 12.771 14.271 -13.309 1.00 88.38 111 GLY A O 1
ATOM 858 N N . CYS A 1 112 ? 13.977 12.677 -12.270 1.00 92.19 112 CYS A N 1
ATOM 859 C CA . CYS A 1 112 ? 12.843 11.933 -11.712 1.00 92.19 112 CYS A CA 1
ATOM 860 C C . CYS A 1 112 ? 12.725 12.180 -10.195 1.00 92.19 112 CYS A C 1
ATOM 862 O O . CYS A 1 112 ? 12.457 13.303 -9.765 1.00 92.19 112 CYS A O 1
ATOM 864 N N . HIS A 1 113 ? 12.946 11.161 -9.357 1.00 93.00 113 HIS A N 1
ATOM 865 C CA . HIS A 1 113 ? 12.769 11.268 -7.911 1.00 93.00 113 HIS A CA 1
ATOM 866 C C . HIS A 1 113 ? 14.080 11.465 -7.145 1.00 93.00 113 HIS A C 1
ATOM 868 O O . HIS A 1 113 ? 15.119 10.894 -7.462 1.00 93.00 113 HIS A O 1
ATOM 874 N N . ASN A 1 114 ? 14.012 12.227 -6.051 1.00 94.12 114 ASN A N 1
ATOM 875 C CA . ASN A 1 114 ? 15.097 12.338 -5.082 1.00 94.12 114 ASN A CA 1
ATOM 876 C C . ASN A 1 114 ? 14.703 11.632 -3.776 1.00 94.12 114 ASN A C 1
ATOM 878 O O . ASN A 1 114 ? 13.684 11.969 -3.168 1.00 94.12 114 ASN A O 1
ATOM 882 N N . ARG A 1 115 ? 15.522 10.666 -3.341 1.00 92.38 115 ARG A N 1
ATOM 883 C CA . ARG A 1 115 ? 15.229 9.830 -2.168 1.00 92.38 115 ARG A CA 1
ATOM 884 C C . ARG A 1 115 ? 15.116 10.642 -0.880 1.00 92.38 115 ARG A C 1
ATOM 886 O O . ARG A 1 115 ? 14.211 10.379 -0.096 1.00 92.38 115 ARG A O 1
ATOM 893 N N . ASP A 1 116 ? 15.979 11.633 -0.678 1.00 92.44 116 ASP A N 1
ATOM 894 C CA . ASP A 1 116 ? 15.991 12.445 0.544 1.00 92.44 116 ASP A CA 1
ATOM 895 C C . ASP A 1 116 ? 14.732 13.315 0.6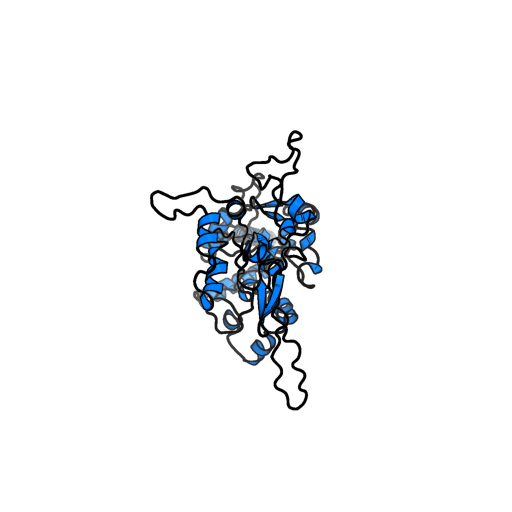47 1.00 92.44 116 ASP A C 1
ATOM 897 O O . ASP A 1 116 ? 14.119 13.412 1.712 1.00 92.44 116 ASP A O 1
ATOM 901 N N . ASN A 1 117 ? 14.287 13.875 -0.482 1.00 94.00 117 ASN A N 1
ATOM 902 C CA . ASN A 1 117 ? 13.034 14.626 -0.554 1.00 94.00 117 ASN A CA 1
ATOM 903 C C . ASN A 1 117 ? 11.824 13.723 -0.266 1.00 94.00 117 ASN A C 1
ATOM 905 O O . ASN A 1 117 ? 10.960 14.086 0.531 1.00 94.00 117 ASN A O 1
ATOM 909 N N . LEU A 1 118 ? 11.773 12.535 -0.884 1.00 93.31 118 LEU A N 1
ATOM 910 C CA . LEU A 1 118 ? 10.683 11.577 -0.674 1.00 93.31 118 LEU A CA 1
ATOM 911 C C . LEU A 1 118 ? 10.639 11.048 0.762 1.00 93.31 118 LEU A C 1
ATOM 913 O O . LEU A 1 118 ? 9.550 10.881 1.309 1.00 93.31 118 LEU A O 1
ATOM 917 N N . ALA A 1 119 ? 11.802 10.808 1.376 1.00 92.94 119 ALA A N 1
ATOM 918 C CA . ALA A 1 119 ? 11.915 10.307 2.742 1.00 92.94 119 ALA A CA 1
ATOM 919 C C . ALA A 1 119 ? 11.138 11.192 3.726 1.00 92.94 119 ALA A C 1
ATOM 921 O O . ALA A 1 119 ? 10.368 10.689 4.546 1.00 92.94 119 ALA A O 1
ATOM 922 N N . GLN A 1 120 ? 11.314 12.509 3.619 1.00 92.81 120 GLN A N 1
ATOM 923 C CA . GLN A 1 120 ? 10.763 13.464 4.578 1.00 92.81 120 GLN A CA 1
ATOM 924 C C . GLN A 1 120 ? 9.304 13.837 4.323 1.00 92.81 120 GLN A C 1
ATOM 926 O O . GLN A 1 120 ? 8.639 14.326 5.238 1.00 92.81 120 GLN A O 1
ATOM 931 N N . LEU A 1 121 ? 8.797 13.593 3.116 1.00 93.38 121 LEU A N 1
ATOM 932 C CA . LEU A 1 121 ? 7.431 13.932 2.752 1.00 93.38 121 LEU A CA 1
ATOM 933 C C . LEU A 1 121 ? 6.434 12.978 3.428 1.00 93.38 121 LEU A C 1
ATOM 935 O O . LEU A 1 121 ? 6.437 11.772 3.171 1.00 93.38 121 LEU A O 1
ATOM 939 N N . GLU A 1 122 ? 5.560 13.529 4.273 1.00 93.25 122 GLU A N 1
ATOM 940 C CA . GLU A 1 122 ? 4.350 12.835 4.720 1.00 93.25 122 GLU A CA 1
ATOM 941 C C . GLU A 1 122 ? 3.238 13.096 3.696 1.00 93.25 122 GLU A C 1
ATOM 943 O O . GLU A 1 122 ? 2.889 14.246 3.424 1.00 93.25 122 GLU A O 1
ATOM 948 N N . ILE A 1 123 ? 2.711 12.029 3.101 1.00 92.19 123 ILE A N 1
ATOM 949 C CA . ILE A 1 123 ? 1.648 12.085 2.097 1.00 92.19 123 ILE A CA 1
ATOM 950 C C . ILE A 1 123 ? 0.329 11.599 2.688 1.00 92.19 123 ILE A C 1
ATOM 952 O O . ILE A 1 123 ? 0.286 10.654 3.479 1.00 92.19 123 ILE A O 1
ATOM 956 N N . GLN A 1 124 ? -0.768 12.201 2.237 1.00 93.12 124 GLN A N 1
ATOM 957 C CA . GLN A 1 124 ? -2.110 11.696 2.494 1.00 93.12 124 GLN A CA 1
ATOM 958 C C . GLN A 1 124 ? -2.428 10.607 1.457 1.00 93.12 124 GLN A C 1
ATOM 960 O O . GLN A 1 124 ? -2.941 10.890 0.379 1.00 93.12 124 GLN A O 1
ATOM 965 N N . PHE A 1 125 ? -2.068 9.358 1.762 1.00 92.38 125 PHE A N 1
ATOM 966 C CA . PHE A 1 125 ? -2.222 8.214 0.855 1.00 92.38 125 PHE A CA 1
ATOM 967 C C . PHE A 1 125 ? -3.693 7.899 0.526 1.00 92.38 125 PHE A C 1
ATOM 969 O O . PHE A 1 125 ? -4.033 7.542 -0.597 1.00 92.38 125 PHE A O 1
ATOM 976 N N . THR A 1 126 ? -4.588 8.053 1.502 1.00 90.31 126 THR A N 1
ATOM 977 C CA . THR A 1 126 ? -6.050 8.065 1.301 1.00 90.31 126 THR A CA 1
ATOM 978 C C . THR A 1 126 ? -6.662 9.118 2.210 1.00 90.31 126 THR A C 1
ATOM 980 O O . THR A 1 126 ? -5.968 9.594 3.094 1.00 90.31 126 THR A O 1
ATOM 983 N N . GLU A 1 127 ? -7.962 9.411 2.129 1.00 88.38 127 GLU A N 1
ATOM 984 C CA . GLU A 1 127 ? -8.633 10.352 3.053 1.00 88.38 127 GLU A CA 1
ATOM 985 C C . GLU A 1 127 ? -8.340 10.106 4.544 1.00 88.38 127 GLU A C 1
ATOM 987 O O . GLU A 1 127 ? -8.336 11.040 5.339 1.00 88.38 127 GLU A O 1
ATOM 992 N N . LYS A 1 128 ? -8.088 8.849 4.931 1.00 87.31 128 LYS A N 1
ATOM 993 C CA . LYS A 1 128 ? -7.880 8.450 6.330 1.00 87.31 128 LYS A CA 1
ATOM 994 C C . LYS A 1 128 ? -6.492 7.901 6.621 1.00 87.31 128 LYS A C 1
ATOM 996 O O . LYS A 1 128 ? -6.234 7.600 7.781 1.00 87.31 128 LYS A O 1
ATOM 1001 N N . VAL A 1 129 ? -5.646 7.706 5.608 1.00 91.81 129 VAL A N 1
ATOM 1002 C CA . VAL A 1 129 ? -4.332 7.065 5.760 1.00 91.81 129 VAL A CA 1
ATOM 1003 C C . VAL A 1 129 ? -3.232 8.026 5.349 1.00 91.81 129 VAL A C 1
ATOM 1005 O O . VAL A 1 129 ? -3.249 8.528 4.226 1.00 91.81 129 VAL A O 1
ATOM 1008 N N . ARG A 1 130 ? -2.273 8.234 6.247 1.00 93.44 130 ARG A N 1
ATOM 1009 C CA . ARG A 1 130 ? -1.035 8.977 6.013 1.00 93.44 130 ARG A CA 1
ATOM 1010 C C . ARG A 1 130 ? 0.141 8.021 5.860 1.00 93.44 130 ARG A C 1
ATOM 1012 O O . ARG A 1 130 ? 0.128 6.920 6.404 1.00 93.44 130 ARG A O 1
ATOM 1019 N N . PHE A 1 131 ? 1.142 8.435 5.096 1.00 93.50 131 PHE A N 1
ATOM 1020 C CA . PHE A 1 131 ? 2.308 7.617 4.788 1.00 93.50 131 PHE A CA 1
ATOM 1021 C C . PHE A 1 131 ? 3.580 8.465 4.747 1.00 93.50 131 PHE A C 1
ATOM 1023 O O . PHE A 1 131 ? 3.560 9.589 4.251 1.00 93.50 131 PHE A O 1
ATOM 1030 N N . LYS A 1 132 ? 4.697 7.914 5.237 1.00 92.81 132 LYS A N 1
ATOM 1031 C CA . LYS A 1 132 ? 6.026 8.537 5.180 1.00 92.81 132 LYS A CA 1
ATOM 1032 C C . LYS A 1 132 ? 7.063 7.513 4.714 1.00 92.81 132 LYS A C 1
ATOM 1034 O O . LYS A 1 132 ? 7.139 6.418 5.270 1.00 92.81 132 LYS A O 1
ATOM 1039 N N . HIS A 1 133 ? 7.886 7.861 3.726 1.00 93.62 133 HIS A N 1
ATOM 1040 C CA . HIS A 1 133 ? 8.865 6.923 3.161 1.00 93.62 133 HIS A CA 1
ATOM 1041 C C . HIS A 1 133 ? 10.049 6.638 4.093 1.00 93.62 133 HIS A C 1
ATOM 1043 O O . HIS A 1 133 ? 10.531 5.511 4.123 1.00 93.62 133 HIS A O 1
ATOM 1049 N N . GLU A 1 134 ? 10.516 7.624 4.871 1.00 91.88 134 GLU A N 1
ATOM 1050 C CA . GLU A 1 134 ? 11.724 7.498 5.709 1.00 91.88 134 GLU A CA 1
ATOM 1051 C C . GLU A 1 134 ? 11.712 6.259 6.612 1.00 91.88 134 GLU A C 1
ATOM 1053 O O . GLU A 1 134 ? 12.731 5.584 6.745 1.00 91.88 134 GLU A O 1
ATOM 1058 N N . VAL A 1 135 ? 10.555 5.922 7.188 1.00 89.06 135 VAL A N 1
ATOM 1059 C CA . VAL A 1 135 ? 10.430 4.769 8.094 1.00 89.06 135 VAL A CA 1
ATOM 1060 C C . VAL A 1 135 ? 10.494 3.418 7.369 1.00 89.06 135 VAL A C 1
ATOM 1062 O O . VAL A 1 135 ? 10.742 2.403 8.011 1.00 89.06 135 VAL A O 1
ATOM 1065 N N . HIS A 1 136 ? 10.322 3.407 6.044 1.00 90.06 136 HIS A N 1
ATOM 1066 C CA . HIS A 1 136 ? 10.333 2.209 5.199 1.00 90.06 136 HIS A CA 1
ATOM 1067 C C . HIS A 1 136 ? 11.663 1.999 4.461 1.00 90.06 136 HIS A C 1
ATOM 1069 O O . HIS A 1 136 ? 11.917 0.917 3.948 1.00 90.06 136 HIS A O 1
ATOM 1075 N N . PHE A 1 137 ? 12.538 3.006 4.408 1.00 86.31 137 PHE A N 1
ATOM 1076 C CA . PHE A 1 137 ? 13.813 2.913 3.690 1.00 86.31 137 PHE A CA 1
ATOM 1077 C C . PHE A 1 137 ? 14.917 2.146 4.427 1.00 86.31 137 PHE A C 1
ATOM 1079 O O . PHE A 1 137 ? 15.980 1.943 3.843 1.00 86.31 137 PHE A O 1
ATOM 1086 N N . GLY A 1 138 ? 14.708 1.758 5.686 1.00 74.75 138 GLY A N 1
ATOM 1087 C CA . GLY A 1 138 ? 15.695 1.019 6.472 1.00 74.75 138 GLY A CA 1
ATOM 1088 C C . GLY A 1 138 ? 15.484 -0.494 6.434 1.00 74.75 138 GLY A C 1
ATOM 1089 O O . GLY A 1 138 ? 14.352 -0.964 6.401 1.00 74.75 138 GLY A O 1
ATOM 1090 N N . ASP A 1 139 ? 16.568 -1.257 6.585 1.00 69.38 139 ASP A N 1
ATOM 1091 C CA . ASP A 1 139 ? 16.557 -2.734 6.592 1.00 69.38 139 ASP A CA 1
ATOM 1092 C C . ASP A 1 139 ? 15.661 -3.335 7.695 1.00 69.38 139 ASP A C 1
ATOM 1094 O O . ASP A 1 139 ? 15.270 -4.496 7.651 1.00 69.38 139 ASP A O 1
ATOM 1098 N N . LYS A 1 140 ? 15.299 -2.544 8.710 1.00 69.69 140 LYS A N 1
ATOM 1099 C CA . LYS A 1 140 ? 14.393 -2.967 9.788 1.00 69.69 140 LYS A CA 1
ATOM 1100 C C . LYS A 1 140 ? 12.916 -2.972 9.390 1.00 69.69 140 LYS A C 1
ATOM 1102 O O . LYS A 1 140 ? 12.111 -3.478 10.163 1.00 69.69 140 LYS A O 1
ATOM 1107 N N . ALA A 1 141 ? 12.559 -2.400 8.241 1.00 71.75 141 ALA A N 1
ATOM 1108 C CA . ALA A 1 141 ? 11.172 -2.320 7.798 1.00 71.75 141 ALA A CA 1
ATOM 1109 C C . ALA A 1 141 ? 10.599 -3.691 7.391 1.00 71.75 141 ALA A C 1
ATOM 1111 O O . ALA A 1 141 ? 9.391 -3.888 7.491 1.00 71.75 141 ALA A O 1
ATOM 1112 N N . LEU A 1 142 ? 11.454 -4.644 6.990 1.00 75.81 142 LEU A N 1
ATOM 1113 C CA . LEU A 1 142 ? 11.063 -6.001 6.590 1.00 75.81 142 LEU A CA 1
ATOM 1114 C C . LEU A 1 142 ? 12.005 -7.069 7.179 1.00 75.81 142 LEU A C 1
ATOM 1116 O O . LEU A 1 142 ? 12.661 -7.816 6.456 1.00 75.81 142 LEU A O 1
ATOM 1120 N N . ASP A 1 143 ? 12.110 -7.145 8.508 1.00 74.19 143 ASP A N 1
ATOM 1121 C CA . ASP A 1 143 ? 12.886 -8.186 9.214 1.00 74.19 143 ASP A CA 1
ATOM 1122 C C . ASP A 1 143 ? 14.356 -8.342 8.752 1.00 74.19 143 ASP A C 1
ATOM 1124 O O . ASP A 1 143 ? 14.919 -9.434 8.812 1.00 74.19 143 ASP A O 1
ATOM 1128 N N . GLY A 1 144 ? 14.998 -7.265 8.290 1.00 74.62 144 GLY A N 1
ATOM 1129 C CA . GLY A 1 144 ? 16.364 -7.287 7.752 1.00 74.62 144 GLY A CA 1
ATOM 1130 C C . GLY A 1 144 ? 16.452 -7.329 6.223 1.00 74.62 144 GLY A C 1
ATOM 1131 O O . GLY A 1 144 ? 17.546 -7.155 5.690 1.00 74.62 144 GLY A O 1
ATOM 1132 N N . HIS A 1 145 ? 15.336 -7.526 5.516 1.00 77.75 145 HIS A N 1
ATOM 1133 C CA . HIS A 1 145 ? 15.283 -7.492 4.055 1.00 77.75 145 HIS A CA 1
ATOM 1134 C C . HIS A 1 145 ? 15.122 -6.057 3.551 1.00 77.75 145 HIS A C 1
ATOM 1136 O O . HIS A 1 145 ? 14.440 -5.227 4.158 1.00 77.75 145 HIS A O 1
ATOM 1142 N N . GLN A 1 146 ? 15.755 -5.767 2.416 1.00 76.44 146 GLN A N 1
ATOM 1143 C CA . GLN A 1 146 ? 15.692 -4.447 1.800 1.00 76.44 146 GLN A CA 1
ATOM 1144 C C . GLN A 1 146 ? 14.363 -4.246 1.076 1.00 76.44 146 GLN A C 1
ATOM 1146 O O . GLN A 1 146 ? 13.928 -5.105 0.314 1.00 76.44 146 GLN A O 1
ATOM 1151 N N . ILE A 1 147 ? 13.759 -3.078 1.293 1.00 84.81 147 ILE A N 1
ATOM 1152 C CA . ILE A 1 147 ? 12.611 -2.599 0.524 1.00 84.81 147 ILE A CA 1
ATOM 1153 C C . ILE A 1 147 ? 13.136 -1.711 -0.607 1.00 84.81 147 ILE A C 1
ATOM 1155 O O . ILE A 1 147 ? 13.812 -0.707 -0.361 1.00 84.81 147 ILE A O 1
ATOM 1159 N N . THR A 1 148 ? 12.807 -2.086 -1.838 1.00 87.75 148 THR A N 1
ATOM 1160 C CA . THR A 1 148 ? 13.049 -1.315 -3.067 1.00 87.75 148 THR A CA 1
ATOM 1161 C C . THR A 1 148 ? 11.787 -0.558 -3.476 1.00 87.75 148 THR A C 1
ATOM 1163 O O . THR A 1 148 ? 10.690 -0.826 -2.979 1.00 87.75 148 THR A O 1
ATOM 1166 N N . CYS A 1 149 ? 11.907 0.394 -4.401 1.00 90.44 149 CYS A N 1
ATOM 1167 C CA . CYS A 1 149 ? 10.764 1.147 -4.917 1.00 90.44 149 CYS A CA 1
ATOM 1168 C C . CYS A 1 149 ? 9.676 0.216 -5.478 1.00 90.44 149 CYS A C 1
ATOM 1170 O O . CYS A 1 149 ? 8.494 0.408 -5.199 1.00 90.44 149 CYS A O 1
ATOM 1172 N N . ASP A 1 150 ? 10.078 -0.827 -6.204 1.00 88.81 150 ASP A N 1
ATOM 1173 C CA . ASP A 1 150 ? 9.175 -1.790 -6.838 1.00 88.81 150 ASP A CA 1
ATOM 1174 C C . ASP A 1 150 ? 8.631 -2.872 -5.890 1.00 88.81 150 ASP A C 1
ATOM 1176 O O . ASP A 1 150 ? 7.819 -3.694 -6.301 1.00 88.81 150 ASP A O 1
ATOM 1180 N N . THR A 1 151 ? 9.030 -2.853 -4.612 1.00 88.00 151 THR A N 1
ATOM 1181 C CA . THR A 1 151 ? 8.406 -3.683 -3.567 1.00 88.00 151 THR A CA 1
ATOM 1182 C C . THR A 1 151 ? 6.985 -3.204 -3.260 1.00 88.00 151 THR A C 1
ATOM 1184 O O . THR A 1 151 ? 6.094 -4.010 -3.011 1.00 88.00 151 THR A O 1
ATOM 1187 N N . CYS A 1 152 ? 6.770 -1.884 -3.261 1.00 90.38 152 CYS A N 1
ATOM 1188 C CA . CYS A 1 152 ? 5.466 -1.276 -2.985 1.00 90.38 152 CYS A CA 1
ATOM 1189 C C . CYS A 1 152 ? 4.815 -0.706 -4.241 1.00 90.38 152 CYS A C 1
ATOM 1191 O O . CYS A 1 152 ? 3.591 -0.696 -4.325 1.00 90.38 152 CYS A O 1
ATOM 1193 N N . HIS A 1 153 ? 5.613 -0.225 -5.196 1.00 91.62 153 HIS A N 1
ATOM 1194 C CA . HIS A 1 153 ? 5.105 0.337 -6.436 1.00 91.62 153 HIS A CA 1
ATOM 1195 C C . HIS A 1 153 ? 5.151 -0.693 -7.570 1.00 91.62 153 HIS A C 1
ATOM 1197 O O . HIS A 1 153 ? 6.172 -0.852 -8.238 1.00 91.62 153 HIS A O 1
ATOM 1203 N N . PHE A 1 154 ? 4.045 -1.399 -7.789 1.00 87.38 154 PHE A N 1
ATOM 1204 C CA . PHE A 1 154 ? 3.943 -2.462 -8.787 1.00 87.38 154 PHE A CA 1
ATOM 1205 C C . PHE A 1 154 ? 2.518 -2.583 -9.343 1.00 87.38 154 PHE A C 1
ATOM 1207 O O . PHE A 1 154 ? 1.559 -2.042 -8.791 1.00 87.38 154 PHE A O 1
ATOM 1214 N N . LYS A 1 155 ? 2.382 -3.270 -10.480 1.00 86.12 155 LYS A N 1
ATOM 1215 C CA . LYS A 1 155 ? 1.087 -3.533 -11.118 1.00 86.12 155 LYS A CA 1
ATOM 1216 C C . LYS A 1 155 ? 0.362 -4.659 -10.380 1.00 86.12 155 LYS A C 1
ATOM 1218 O O . LYS A 1 155 ? 0.909 -5.749 -10.257 1.00 86.12 155 LYS A O 1
ATOM 1223 N N . VAL A 1 156 ? -0.881 -4.420 -9.955 1.00 81.00 156 VAL A N 1
ATOM 1224 C CA . VAL A 1 156 ? -1.773 -5.473 -9.419 1.00 81.00 156 VAL A CA 1
ATOM 1225 C C . VAL A 1 156 ? -3.102 -5.600 -10.159 1.00 81.00 156 VAL A C 1
ATOM 1227 O O . VAL A 1 156 ? -3.756 -6.635 -10.062 1.00 81.00 156 VAL A O 1
ATOM 1230 N N . THR A 1 157 ? -3.518 -4.562 -10.886 1.00 83.06 157 THR A N 1
ATOM 1231 C CA . THR A 1 157 ? -4.768 -4.532 -11.653 1.00 83.06 157 THR A CA 1
ATOM 1232 C C . THR A 1 157 ? -4.476 -4.337 -13.132 1.00 83.06 157 THR A C 1
ATOM 1234 O O . THR A 1 157 ? -3.462 -3.749 -13.482 1.00 83.06 157 THR A O 1
ATOM 1237 N N . GLU A 1 158 ? -5.352 -4.826 -14.010 1.00 82.25 158 GLU A N 1
ATOM 1238 C CA . GLU A 1 158 ? -5.223 -4.664 -15.467 1.00 82.25 158 GLU A CA 1
ATOM 1239 C C . GLU A 1 158 ? -5.172 -3.179 -15.867 1.00 82.25 158 GLU A C 1
ATOM 1241 O O . GLU A 1 158 ? -4.272 -2.760 -16.599 1.00 82.25 158 GLU A O 1
ATOM 1246 N N . ASP A 1 159 ? -6.068 -2.382 -15.278 1.00 86.12 159 ASP A N 1
ATOM 1247 C CA . ASP A 1 159 ? -6.324 -0.976 -15.617 1.00 86.12 159 ASP A CA 1
ATOM 1248 C C . ASP A 1 159 ? -5.164 -0.020 -15.310 1.00 86.12 159 ASP A C 1
ATOM 1250 O O . ASP A 1 159 ? -5.123 1.101 -15.823 1.00 86.12 159 ASP A O 1
ATOM 1254 N N . LYS A 1 160 ? -4.233 -0.422 -14.439 1.00 89.44 160 LYS A N 1
ATOM 1255 C CA . LYS A 1 160 ? -3.128 0.431 -14.002 1.00 89.44 160 LYS A CA 1
ATOM 1256 C C . LYS A 1 160 ? -1.800 -0.212 -14.322 1.00 89.44 160 LYS A C 1
ATOM 1258 O O . LYS A 1 160 ? -1.506 -1.317 -13.893 1.00 89.44 160 LYS A O 1
ATOM 1263 N N . HIS A 1 161 ? -0.945 0.530 -15.011 1.00 90.56 161 HIS A N 1
ATOM 1264 C CA . HIS A 1 161 ? 0.411 0.071 -15.274 1.00 90.56 161 HIS A CA 1
ATOM 1265 C C . HIS A 1 161 ? 1.303 0.094 -14.021 1.00 90.56 161 HIS A C 1
ATOM 1267 O O . HIS A 1 161 ? 2.200 -0.732 -13.886 1.00 90.56 161 HIS A O 1
ATOM 1273 N N . PHE A 1 162 ? 1.058 1.025 -13.095 1.00 89.12 162 PHE A N 1
ATOM 1274 C CA . PHE A 1 162 ? 1.882 1.222 -11.909 1.00 89.12 162 PHE A CA 1
ATOM 1275 C C . PHE A 1 162 ? 1.040 1.783 -10.763 1.00 89.12 162 PHE A C 1
ATOM 1277 O O . PHE A 1 162 ? 0.355 2.790 -10.923 1.00 89.12 162 PHE A O 1
ATOM 1284 N N . GLU A 1 163 ? 1.060 1.155 -9.592 1.00 91.12 163 GLU A N 1
ATOM 1285 C CA . GLU A 1 163 ? 0.337 1.664 -8.428 1.00 91.12 163 GLU A CA 1
ATOM 1286 C C . GLU A 1 163 ? 0.967 1.201 -7.118 1.00 91.12 163 GLU A C 1
ATOM 1288 O O . GLU A 1 163 ? 1.908 0.418 -7.112 1.00 91.12 163 GLU A O 1
ATOM 1293 N N . VAL A 1 164 ? 0.432 1.688 -5.999 1.00 92.31 164 VAL A N 1
ATOM 1294 C CA . VAL A 1 164 ? 0.720 1.133 -4.676 1.00 92.31 164 VAL A CA 1
ATOM 1295 C C . VAL A 1 164 ? -0.562 0.485 -4.154 1.00 92.31 164 VAL A C 1
ATOM 1297 O O . VAL A 1 164 ? -1.477 1.209 -3.742 1.00 92.31 164 VAL A O 1
ATOM 1300 N N . PRO A 1 165 ? -0.687 -0.854 -4.186 1.00 91.50 165 PRO A N 1
ATOM 1301 C CA . PRO A 1 165 ? -1.867 -1.530 -3.660 1.00 91.50 165 PRO A CA 1
ATOM 1302 C C . PRO A 1 165 ? -1.939 -1.384 -2.141 1.00 91.50 165 PRO A C 1
ATOM 1304 O O . PRO A 1 165 ? -0.948 -1.574 -1.448 1.00 91.50 165 PRO A O 1
ATOM 1307 N N . LYS A 1 166 ? -3.127 -1.116 -1.588 1.00 91.81 166 LYS A N 1
ATOM 1308 C CA . LYS A 1 166 ? -3.315 -0.982 -0.126 1.00 91.81 166 LYS A CA 1
ATOM 1309 C C . LYS A 1 166 ? -2.931 -2.252 0.634 1.00 91.81 166 LYS A C 1
ATOM 1311 O O . LYS A 1 166 ? -2.433 -2.177 1.755 1.00 91.81 166 LYS A O 1
ATOM 1316 N N . ASP A 1 167 ? -3.137 -3.400 0.000 1.00 91.25 167 ASP A N 1
ATOM 1317 C CA . ASP A 1 167 ? -2.930 -4.706 0.612 1.00 91.25 167 ASP A CA 1
ATOM 1318 C C . ASP A 1 167 ? -1.465 -4.951 0.995 1.00 91.25 167 ASP A C 1
ATOM 1320 O O . ASP A 1 167 ? -1.198 -5.700 1.939 1.00 91.25 167 ASP A O 1
ATOM 1324 N N . ILE A 1 168 ? -0.506 -4.293 0.324 1.00 90.81 168 ILE A N 1
ATOM 1325 C CA . ILE A 1 168 ? 0.921 -4.435 0.652 1.00 90.81 168 ILE A CA 1
ATOM 1326 C C . ILE A 1 168 ? 1.221 -3.929 2.065 1.00 90.81 168 ILE A C 1
ATOM 1328 O O . ILE A 1 168 ? 2.020 -4.522 2.785 1.00 90.81 168 ILE A O 1
ATOM 1332 N N . CYS A 1 169 ? 0.518 -2.881 2.508 1.00 91.44 169 CYS A N 1
ATOM 1333 C CA . CYS A 1 169 ? 0.655 -2.342 3.855 1.00 91.44 169 CYS A CA 1
ATOM 1334 C C . CYS A 1 169 ? 0.219 -3.385 4.892 1.00 91.44 169 CYS A C 1
ATOM 1336 O O . CYS A 1 169 ? 0.852 -3.545 5.935 1.00 91.44 169 CYS A O 1
ATOM 1338 N N . TYR A 1 170 ? -0.854 -4.123 4.599 1.00 92.25 170 TYR A N 1
ATOM 1339 C CA . TYR A 1 170 ? -1.439 -5.091 5.523 1.00 92.25 170 TYR A CA 1
ATOM 1340 C C . TYR A 1 170 ? -0.530 -6.306 5.722 1.00 92.25 170 TYR A C 1
ATOM 1342 O O . TYR A 1 170 ? -0.443 -6.810 6.840 1.00 92.25 170 TYR A O 1
ATOM 1350 N N . LEU A 1 171 ? 0.221 -6.720 4.694 1.00 89.44 171 LEU A N 1
ATOM 1351 C CA . LEU A 1 171 ? 1.197 -7.814 4.796 1.00 89.44 171 LEU A CA 1
ATOM 1352 C C . LEU A 1 171 ? 2.347 -7.554 5.777 1.00 89.44 171 LEU A C 1
ATOM 1354 O O . LEU A 1 171 ? 2.966 -8.514 6.234 1.00 89.44 171 LEU A O 1
ATOM 1358 N N . CYS A 1 172 ? 2.631 -6.299 6.120 1.00 88.00 172 CYS A N 1
ATOM 1359 C CA . CYS A 1 172 ? 3.648 -5.962 7.118 1.00 88.00 172 CYS A CA 1
ATOM 1360 C C . CYS A 1 172 ? 3.008 -5.523 8.436 1.00 88.00 172 CYS A C 1
ATOM 1362 O O . CYS A 1 172 ? 3.381 -5.997 9.505 1.00 88.00 172 CYS A O 1
ATOM 1364 N N . HIS A 1 173 ? 2.013 -4.640 8.366 1.00 90.06 173 HIS A N 1
ATOM 1365 C CA . HIS A 1 173 ? 1.443 -4.009 9.552 1.00 90.06 173 HIS A CA 1
ATOM 1366 C C . HIS A 1 173 ? 0.347 -4.842 10.218 1.00 90.06 173 HIS A C 1
ATOM 1368 O O . HIS A 1 173 ? 0.093 -4.646 11.399 1.00 90.06 173 HIS A O 1
ATOM 1374 N N . LEU A 1 174 ? -0.298 -5.770 9.505 1.00 90.56 174 LEU A N 1
ATOM 1375 C CA . LEU A 1 174 ? -1.461 -6.533 9.985 1.00 90.56 174 LEU A CA 1
ATOM 1376 C C . LEU A 1 174 ? -1.279 -8.053 9.839 1.00 90.56 174 LEU A C 1
ATOM 1378 O O . LEU A 1 174 ? -2.238 -8.813 9.967 1.00 90.56 174 LEU A O 1
ATOM 1382 N N . LYS A 1 175 ? -0.058 -8.514 9.560 1.00 85.31 175 LYS A N 1
ATOM 1383 C CA . LYS A 1 175 ? 0.244 -9.935 9.390 1.00 85.31 175 LYS A CA 1
ATOM 1384 C C . LYS A 1 175 ? 0.234 -10.662 10.722 1.00 85.31 175 LYS A C 1
ATOM 1386 O O . LYS A 1 175 ? 0.878 -10.253 11.683 1.00 85.31 175 LYS A O 1
ATOM 1391 N N . LEU A 1 176 ? -0.482 -11.780 10.752 1.00 75.94 176 LEU A N 1
ATOM 1392 C CA . LEU A 1 176 ? -0.482 -12.678 11.893 1.00 75.94 176 LEU A CA 1
ATOM 1393 C C . LEU A 1 176 ? 0.750 -13.579 11.816 1.00 75.94 176 LEU A C 1
ATOM 1395 O O . LEU A 1 176 ? 0.968 -14.278 10.824 1.00 75.94 176 LEU A O 1
ATOM 1399 N N . GLU A 1 177 ? 1.553 -13.601 12.875 1.00 64.31 177 GLU A N 1
ATOM 1400 C CA . GLU A 1 177 ? 2.561 -14.651 13.015 1.00 64.31 177 GLU A CA 1
ATOM 1401 C C . GLU A 1 177 ? 1.873 -16.016 13.130 1.00 64.31 177 GLU A C 1
ATOM 1403 O O . GLU A 1 177 ? 0.746 -16.117 13.606 1.00 64.31 177 GLU A O 1
ATOM 1408 N N . LYS A 1 178 ? 2.519 -17.104 12.699 1.00 55.41 178 LYS A N 1
ATOM 1409 C CA . LYS A 1 178 ? 1.943 -18.443 12.900 1.00 55.41 178 LYS A CA 1
ATOM 1410 C C . LYS A 1 178 ? 1.938 -18.775 14.400 1.00 55.41 178 LYS A C 1
ATOM 1412 O O . LYS A 1 178 ? 2.933 -18.492 15.067 1.00 55.41 178 LYS A O 1
ATOM 1417 N N . PRO A 1 179 ? 0.891 -19.439 14.934 1.00 51.22 179 PRO A N 1
ATOM 1418 C CA . PRO A 1 179 ? 0.925 -19.922 16.307 1.00 51.22 179 PRO A CA 1
ATOM 1419 C C . PRO A 1 179 ? 2.121 -20.863 16.452 1.00 51.22 179 PRO A C 1
ATOM 1421 O O . PRO A 1 179 ? 2.200 -21.885 15.763 1.00 51.22 179 PRO A O 1
ATOM 1424 N N . THR A 1 180 ? 3.064 -20.527 17.326 1.00 41.66 180 THR A N 1
ATOM 1425 C CA . THR A 1 180 ? 4.138 -21.454 17.668 1.00 41.66 180 THR A CA 1
ATOM 1426 C C . THR A 1 180 ? 3.573 -22.477 18.649 1.00 41.66 180 THR A C 1
ATOM 1428 O O . THR A 1 180 ? 2.996 -22.141 19.683 1.00 41.66 180 THR A O 1
ATOM 1431 N N . LEU A 1 181 ? 3.681 -23.761 18.301 1.00 44.03 181 LEU A N 1
ATOM 1432 C CA . LEU A 1 181 ? 3.470 -24.825 19.275 1.00 44.03 181 LEU A CA 1
ATOM 1433 C C . LEU A 1 181 ? 4.577 -24.684 20.322 1.00 44.03 181 LEU A C 1
ATOM 1435 O O . LEU A 1 181 ? 5.754 -24.857 19.993 1.00 44.03 181 LEU A O 1
ATOM 1439 N N . GLU A 1 182 ? 4.225 -24.394 21.574 1.00 41.66 182 GLU A N 1
ATOM 1440 C CA . GLU A 1 182 ? 5.158 -24.649 22.668 1.00 41.66 182 GLU A CA 1
ATOM 1441 C C . GLU A 1 182 ? 5.551 -26.126 22.591 1.00 41.66 182 GLU A C 1
ATOM 1443 O O . GLU A 1 182 ? 4.694 -27.005 22.460 1.00 41.66 182 GLU A O 1
ATOM 1448 N N . LYS A 1 183 ? 6.863 -26.396 22.580 1.00 40.53 183 LYS A N 1
ATOM 1449 C CA . LYS A 1 183 ? 7.419 -27.748 22.455 1.00 40.53 183 LYS A CA 1
ATOM 1450 C C . LYS A 1 183 ? 6.656 -28.708 23.367 1.00 40.53 183 LYS A C 1
ATOM 1452 O O . LYS A 1 183 ? 6.706 -28.570 24.587 1.00 40.53 183 LYS A O 1
ATOM 1457 N N . ALA A 1 184 ? 6.022 -29.722 22.780 1.00 41.69 184 ALA A N 1
ATOM 1458 C CA . ALA A 1 184 ? 5.527 -30.868 23.526 1.00 41.69 184 ALA A CA 1
ATOM 1459 C C . ALA A 1 184 ? 6.740 -31.600 24.122 1.00 41.69 184 ALA A C 1
ATOM 1461 O O . ALA A 1 184 ? 7.401 -32.390 23.449 1.00 41.69 184 ALA A O 1
ATOM 1462 N N . VAL A 1 185 ? 7.092 -31.285 25.369 1.00 41.19 185 VAL A N 1
ATOM 1463 C CA . VAL A 1 185 ? 8.114 -32.031 26.104 1.00 41.19 185 VAL A CA 1
ATOM 1464 C C . VAL A 1 185 ? 7.492 -33.371 26.473 1.00 41.19 185 VAL A C 1
ATOM 1466 O O . VAL A 1 185 ? 6.562 -33.432 27.274 1.00 41.19 185 VAL A O 1
ATOM 1469 N N . MET A 1 186 ? 7.978 -34.445 25.852 1.00 39.72 186 MET A N 1
ATOM 1470 C CA . MET A 1 186 ? 7.583 -35.803 26.210 1.00 39.72 186 MET A CA 1
ATOM 1471 C C . MET A 1 186 ? 8.150 -36.127 27.594 1.00 39.72 186 MET A C 1
ATOM 1473 O O . MET A 1 186 ? 9.355 -36.305 27.749 1.00 39.72 186 MET A O 1
ATOM 1477 N N . SER A 1 187 ? 7.280 -36.194 28.597 1.00 42.34 187 SER A N 1
ATOM 1478 C CA . SER A 1 187 ? 7.569 -36.828 29.882 1.00 42.34 187 SER A CA 1
ATOM 1479 C C . SER A 1 187 ? 6.633 -38.018 30.045 1.00 42.34 187 SER A C 1
ATOM 1481 O O . SER A 1 187 ? 5.426 -37.872 29.854 1.00 42.34 187 SER A O 1
ATOM 1483 N N . ASP A 1 188 ? 7.210 -39.175 30.356 1.00 45.59 188 ASP A N 1
ATOM 1484 C CA . ASP A 1 188 ? 6.568 -40.488 30.394 1.00 45.59 188 ASP A CA 1
ATOM 1485 C C . ASP A 1 188 ? 5.168 -40.494 31.037 1.00 45.59 188 ASP A C 1
ATOM 1487 O O . ASP A 1 188 ? 5.011 -40.224 32.226 1.00 45.59 188 ASP A O 1
ATOM 1491 N N . GLY A 1 189 ? 4.158 -40.885 30.254 1.00 48.25 189 GLY A N 1
ATOM 1492 C CA . GLY A 1 189 ? 2.932 -41.504 30.773 1.00 48.25 189 GLY A CA 1
ATOM 1493 C C . GLY A 1 189 ? 1.662 -40.652 30.873 1.00 48.25 189 GLY A C 1
ATOM 1494 O O . GLY A 1 189 ? 0.588 -41.246 30.904 1.00 48.25 189 GLY A O 1
ATOM 1495 N N . ASP A 1 190 ? 1.730 -39.318 30.837 1.00 43.81 190 ASP A N 1
ATOM 1496 C CA . ASP A 1 190 ? 0.535 -38.467 30.970 1.00 43.81 190 ASP A CA 1
ATOM 1497 C C . ASP A 1 190 ? 0.198 -37.713 29.674 1.00 43.81 190 ASP A C 1
ATOM 1499 O O . ASP A 1 190 ? 0.989 -36.917 29.164 1.00 43.81 190 ASP A O 1
ATOM 1503 N N . ILE A 1 191 ? -1.023 -37.906 29.158 1.00 40.38 191 ILE A N 1
ATOM 1504 C CA . ILE A 1 191 ? -1.575 -37.090 28.067 1.00 40.38 191 ILE A CA 1
ATOM 1505 C C . ILE A 1 191 ? -1.801 -35.676 28.612 1.00 40.38 191 ILE A C 1
ATOM 1507 O O . ILE A 1 191 ? -2.819 -35.402 29.251 1.00 40.38 191 ILE A O 1
ATOM 1511 N N . ARG A 1 192 ? -0.867 -34.753 28.363 1.00 46.53 192 ARG A N 1
ATOM 1512 C CA . ARG A 1 192 ? -1.099 -33.329 28.627 1.00 46.53 192 ARG A CA 1
ATOM 1513 C C . ARG A 1 192 ? -1.674 -32.634 27.401 1.00 46.53 192 ARG A C 1
ATOM 1515 O O . ARG A 1 192 ? -1.239 -32.832 26.271 1.00 46.53 192 ARG A O 1
ATOM 1522 N N . LYS A 1 193 ? -2.693 -31.823 27.683 1.00 39.25 193 LYS A N 1
ATOM 1523 C CA . LYS A 1 193 ? -3.415 -30.936 26.770 1.00 39.25 193 LYS A CA 1
ATOM 1524 C C . LYS A 1 193 ? -2.405 -30.173 25.903 1.00 39.25 193 LYS A C 1
ATOM 1526 O O . LYS A 1 193 ? -1.529 -29.510 26.448 1.00 39.25 193 LYS A O 1
ATOM 1531 N N . ILE A 1 194 ? -2.535 -30.263 24.580 1.00 41.88 194 ILE A N 1
ATOM 1532 C CA . ILE A 1 194 ? -1.810 -29.385 23.654 1.00 41.88 194 ILE A CA 1
ATOM 1533 C C . ILE A 1 194 ? -2.285 -27.961 23.966 1.00 41.88 194 ILE A C 1
ATOM 1535 O O . ILE A 1 194 ? -3.436 -27.624 23.684 1.00 41.88 194 ILE A O 1
ATOM 1539 N N . SER A 1 195 ? -1.448 -27.152 24.613 1.00 38.69 195 SER A N 1
ATOM 1540 C CA . SER A 1 195 ? -1.675 -25.715 24.713 1.00 38.69 195 SER A CA 1
ATOM 1541 C C . SER A 1 195 ? -1.036 -25.069 23.497 1.00 38.69 195 SER A C 1
ATOM 1543 O O . SER A 1 195 ? 0.181 -25.061 23.337 1.00 38.69 195 SER A O 1
ATOM 1545 N N . PHE A 1 196 ? -1.872 -24.535 22.617 1.00 41.47 196 PHE A N 1
ATOM 1546 C CA . PHE A 1 196 ? -1.406 -23.510 21.702 1.00 41.47 196 PHE A CA 1
ATOM 1547 C C . PHE A 1 196 ? -1.062 -22.297 22.568 1.00 41.47 196 PHE A C 1
ATOM 1549 O O . PHE A 1 196 ? -1.915 -21.853 23.345 1.00 41.47 196 PHE A O 1
ATOM 1556 N N . ALA A 1 197 ? 0.165 -21.774 22.461 1.00 41.50 197 ALA A N 1
ATOM 1557 C CA . ALA A 1 197 ? 0.399 -20.391 22.854 1.00 41.50 197 ALA A CA 1
ATOM 1558 C C . ALA A 1 197 ? -0.676 -19.554 22.146 1.00 41.50 197 ALA A C 1
ATOM 1560 O O . ALA A 1 197 ? -1.008 -19.860 20.997 1.00 41.50 197 ALA A O 1
ATOM 1561 N N . ASN A 1 198 ? -1.293 -18.626 22.887 1.00 45.22 198 ASN A N 1
ATOM 1562 C CA . ASN A 1 198 ? -2.416 -17.778 22.475 1.00 45.22 198 ASN A CA 1
ATOM 1563 C C . ASN A 1 198 ? -2.502 -17.599 20.958 1.00 45.22 198 ASN A C 1
ATOM 1565 O O . ASN A 1 198 ? -1.489 -17.283 20.335 1.00 45.22 198 ASN A O 1
ATOM 1569 N N . ARG A 1 199 ? -3.709 -17.767 20.387 1.00 48.78 199 ARG A N 1
ATOM 1570 C CA . ARG A 1 199 ? -3.976 -17.435 18.978 1.00 48.78 199 ARG A CA 1
ATOM 1571 C C . ARG A 1 199 ? -3.196 -16.159 18.634 1.00 48.78 199 ARG A C 1
ATOM 1573 O O . ARG A 1 199 ? -3.392 -15.179 19.357 1.00 48.78 199 ARG A O 1
ATOM 1580 N N . PRO A 1 200 ? -2.316 -16.175 17.620 1.00 56.09 200 PRO A N 1
ATOM 1581 C CA . PRO A 1 200 ? -1.648 -14.965 17.184 1.00 56.09 200 PRO A CA 1
ATOM 1582 C C . PRO A 1 200 ? -2.754 -13.960 16.895 1.00 56.09 200 PRO A C 1
ATOM 1584 O O . PRO A 1 200 ? -3.684 -14.240 16.137 1.00 56.09 200 PRO A O 1
ATOM 1587 N N . ALA A 1 201 ? -2.726 -12.864 17.634 1.00 65.31 201 ALA A N 1
ATOM 1588 C CA . ALA A 1 201 ? -3.728 -11.825 17.584 1.00 65.31 201 ALA A CA 1
ATOM 1589 C C . ALA A 1 201 ? -2.981 -10.523 17.357 1.00 65.31 201 ALA A C 1
ATOM 1591 O O . ALA A 1 201 ? -1.972 -10.262 18.014 1.00 65.31 201 ALA A O 1
ATOM 1592 N N . ILE A 1 202 ? -3.474 -9.740 16.407 1.00 75.06 202 ILE A N 1
ATOM 1593 C CA . ILE A 1 202 ? -2.983 -8.390 16.172 1.00 75.06 202 ILE A CA 1
ATOM 1594 C C . ILE A 1 202 ? -3.305 -7.570 17.418 1.00 75.06 202 ILE A C 1
ATOM 1596 O O . ILE A 1 202 ? -4.461 -7.524 17.841 1.00 75.06 202 ILE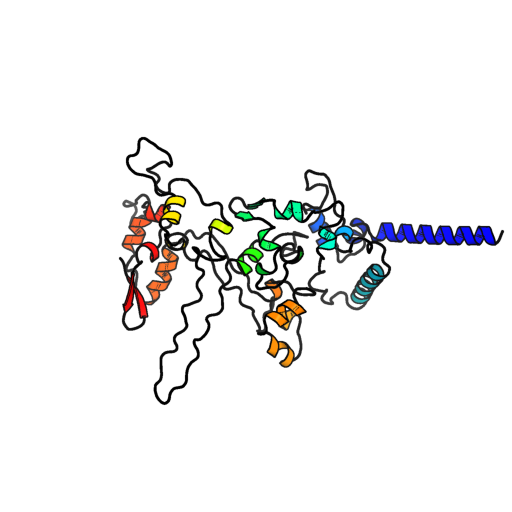 A O 1
ATOM 1600 N N . ASP A 1 203 ? -2.291 -6.938 17.997 1.00 80.44 203 ASP A N 1
ATOM 1601 C CA . ASP A 1 203 ? -2.483 -5.936 19.038 1.00 80.44 203 ASP A CA 1
ATOM 1602 C C . ASP A 1 203 ? -2.554 -4.559 18.369 1.00 80.44 203 ASP A C 1
ATOM 1604 O O . ASP A 1 203 ? -1.541 -4.000 17.954 1.00 80.44 203 ASP A O 1
ATOM 1608 N N . PHE A 1 204 ? -3.765 -4.013 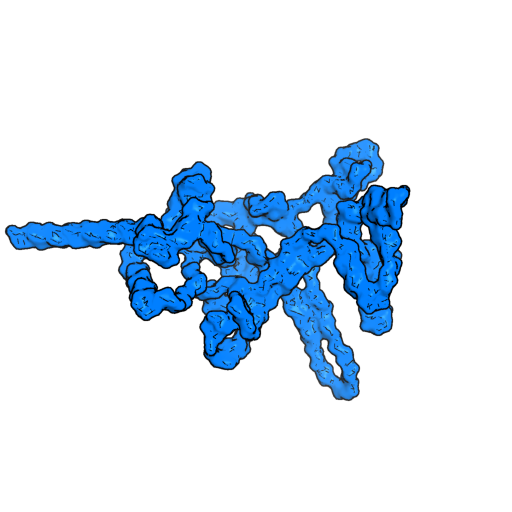18.241 1.00 85.81 204 PHE A N 1
ATOM 1609 C CA . PHE A 1 204 ? -3.998 -2.715 17.600 1.00 85.81 204 PHE A CA 1
ATOM 1610 C C . PHE A 1 204 ? -3.559 -1.516 18.450 1.00 85.81 204 PHE A C 1
ATOM 1612 O O . PHE A 1 204 ? -3.641 -0.374 17.987 1.00 85.81 204 PHE A O 1
ATOM 1619 N N . ASN A 1 205 ? -3.076 -1.754 19.670 1.00 83.06 205 ASN A N 1
ATOM 1620 C CA . ASN A 1 205 ? -2.545 -0.737 20.567 1.00 83.06 205 ASN A CA 1
ATOM 1621 C C . ASN A 1 205 ? -1.008 -0.752 20.611 1.00 83.06 205 ASN A C 1
ATOM 1623 O O . ASN A 1 205 ? -0.412 0.178 21.157 1.00 83.06 205 ASN A O 1
ATOM 1627 N N . GLN A 1 206 ? -0.343 -1.755 20.020 1.00 82.75 206 GLN A N 1
ATOM 1628 C CA . GLN A 1 206 ? 1.115 -1.909 20.076 1.00 82.75 206 GLN A CA 1
ATOM 1629 C C . GLN A 1 206 ? 1.762 -2.248 18.722 1.00 82.75 206 GLN A C 1
ATOM 1631 O O . GLN A 1 206 ? 1.112 -2.576 17.734 1.00 82.75 206 GLN A O 1
ATOM 1636 N N . GLY A 1 207 ? 3.094 -2.151 18.674 1.00 86.12 207 GLY A N 1
ATOM 1637 C CA . GLY A 1 207 ? 3.895 -2.604 17.532 1.00 86.12 207 GLY A CA 1
ATOM 1638 C C . GLY A 1 207 ? 3.630 -1.853 16.224 1.00 86.12 207 GLY A C 1
ATOM 1639 O O . GLY A 1 207 ? 3.325 -0.662 16.223 1.00 86.12 207 GLY A O 1
ATOM 1640 N N . ALA A 1 208 ? 3.795 -2.553 15.100 1.00 86.50 208 ALA A N 1
ATOM 1641 C CA . ALA A 1 208 ? 3.568 -2.009 13.759 1.00 86.50 208 ALA A CA 1
ATOM 1642 C C . ALA A 1 208 ? 2.077 -1.921 13.392 1.00 86.50 208 ALA A C 1
ATOM 1644 O O . ALA A 1 208 ? 1.727 -1.248 12.426 1.00 86.50 208 ALA A O 1
ATOM 1645 N N . SER A 1 209 ? 1.209 -2.575 14.165 1.00 88.75 209 SER A N 1
ATOM 1646 C CA . SER A 1 209 ? -0.223 -2.705 13.891 1.00 88.75 209 SER A CA 1
ATOM 1647 C C . SER A 1 209 ? -1.074 -1.600 14.501 1.00 88.75 209 SER A C 1
ATOM 1649 O O . SER A 1 209 ? -2.300 -1.637 14.372 1.00 88.75 209 SER A O 1
ATOM 1651 N N . ARG A 1 210 ? -0.460 -0.624 15.184 1.00 90.38 210 ARG A N 1
ATOM 1652 C CA . ARG A 1 210 ? -1.234 0.448 15.802 1.00 90.38 210 ARG A CA 1
ATOM 1653 C C . ARG A 1 210 ? -1.983 1.261 14.763 1.00 90.38 210 ARG A C 1
ATOM 1655 O O . ARG A 1 210 ? -1.414 1.693 13.758 1.00 90.38 210 ARG A O 1
ATOM 1662 N N . CYS A 1 211 ? -3.240 1.553 15.069 1.00 89.06 211 CYS A N 1
ATOM 1663 C CA . CYS A 1 211 ? -4.116 2.300 14.174 1.00 89.06 211 CYS A CA 1
ATOM 1664 C C . CYS A 1 211 ? -3.541 3.684 13.826 1.00 89.06 211 CYS A C 1
ATOM 1666 O O . CYS A 1 211 ? -3.616 4.101 12.677 1.00 89.06 211 CYS A O 1
ATOM 1668 N N . ASP A 1 212 ? -2.932 4.380 14.791 1.00 89.94 212 ASP A N 1
ATOM 1669 C CA . ASP A 1 212 ? -2.427 5.758 14.673 1.00 89.94 212 ASP A CA 1
ATOM 1670 C C . ASP A 1 212 ? -1.137 5.904 13.844 1.00 89.94 212 ASP A C 1
ATOM 1672 O O . ASP A 1 212 ? -0.737 7.023 13.506 1.00 89.94 212 ASP A O 1
ATOM 1676 N N . ILE A 1 213 ? -0.486 4.787 13.502 1.00 90.38 213 ILE A N 1
ATOM 1677 C CA . ILE A 1 213 ? 0.670 4.778 12.594 1.00 90.38 213 ILE A CA 1
ATOM 1678 C C . ILE A 1 213 ? 0.213 5.071 11.163 1.00 90.38 213 ILE A C 1
ATOM 1680 O O . ILE A 1 213 ? 0.861 5.838 10.454 1.00 90.38 213 ILE A O 1
ATOM 1684 N N . CYS A 1 214 ? -0.919 4.495 10.757 1.00 90.88 214 CYS A N 1
ATOM 1685 C CA . CYS A 1 214 ? -1.478 4.685 9.422 1.00 90.88 214 CYS A CA 1
ATOM 1686 C C . CYS A 1 214 ? -2.598 5.725 9.418 1.00 90.88 214 CYS A C 1
ATOM 1688 O O . CYS A 1 214 ? -2.703 6.502 8.475 1.00 90.88 214 CYS A O 1
ATOM 1690 N N . HIS A 1 215 ? -3.441 5.757 10.450 1.00 91.69 215 HIS A N 1
ATOM 1691 C CA . HIS A 1 215 ? -4.637 6.585 10.480 1.00 91.69 215 HIS A CA 1
ATOM 1692 C C . HIS A 1 215 ? -4.447 7.922 11.185 1.00 91.69 215 HIS A C 1
ATOM 1694 O O . HIS A 1 215 ? -3.829 8.024 12.245 1.00 91.69 215 HIS A O 1
ATOM 1700 N N . THR A 1 216 ? -5.089 8.949 10.632 1.00 88.69 216 THR A N 1
ATOM 1701 C CA . THR A 1 216 ? -5.350 10.188 11.368 1.00 88.69 216 THR A CA 1
ATOM 1702 C C . THR A 1 216 ? -6.505 9.941 12.333 1.00 88.69 216 THR A C 1
ATOM 1704 O O . THR A 1 216 ? -7.648 9.745 11.916 1.00 88.69 216 THR A O 1
ATOM 1707 N N . ILE A 1 217 ? -6.201 9.920 13.630 1.00 86.88 217 ILE A N 1
ATOM 1708 C CA . ILE A 1 217 ? -7.178 9.627 14.680 1.00 86.88 217 ILE A CA 1
ATOM 1709 C C . ILE A 1 217 ? -8.150 10.811 14.850 1.00 86.88 217 ILE A C 1
ATOM 1711 O O . ILE A 1 217 ? -7.690 11.932 15.086 1.00 86.88 217 ILE A O 1
ATOM 1715 N N . PRO A 1 218 ? -9.480 10.605 14.759 1.00 88.31 218 PRO A N 1
ATOM 1716 C CA . PRO A 1 218 ? -10.450 11.693 14.872 1.00 88.31 218 PRO A CA 1
ATOM 1717 C C . PRO A 1 218 ? -10.405 12.396 16.233 1.00 88.31 218 PRO A C 1
ATOM 1719 O O . PRO A 1 218 ? -10.247 11.758 17.272 1.00 88.31 218 PRO A O 1
ATOM 1722 N N . THR A 1 219 ? -10.596 13.713 16.248 1.00 87.19 219 THR A N 1
ATOM 1723 C CA . THR A 1 219 ? -10.599 14.542 17.472 1.00 87.19 219 THR A CA 1
ATOM 1724 C C . THR A 1 219 ? -11.992 14.933 17.949 1.00 87.19 219 THR A C 1
ATOM 1726 O O . THR A 1 219 ? -12.143 15.466 19.047 1.00 87.19 219 THR A O 1
ATOM 1729 N N . SER A 1 220 ? -13.018 14.675 17.138 1.00 87.69 220 SER A N 1
ATOM 1730 C CA . SER A 1 220 ? -14.400 14.974 17.490 1.00 87.69 220 SER A CA 1
ATOM 1731 C C . SER A 1 220 ? -14.854 14.170 18.707 1.00 87.69 220 SER A C 1
ATOM 1733 O O . SER A 1 220 ? -14.406 13.042 18.937 1.00 87.69 220 SER A O 1
ATOM 1735 N N . SER A 1 221 ? -15.787 14.748 19.459 1.00 89.12 221 SER A N 1
ATOM 1736 C CA . SER A 1 221 ? -16.489 14.035 20.520 1.00 89.12 221 SER A CA 1
ATOM 1737 C C . SER A 1 221 ? -17.206 12.810 19.961 1.00 89.12 221 SER A C 1
ATOM 1739 O O . SER A 1 221 ? -17.825 12.865 18.898 1.00 89.12 221 SER A O 1
ATOM 1741 N N . LEU A 1 222 ? -17.117 11.705 20.695 1.00 87.00 222 LEU A N 1
ATOM 1742 C CA . LEU A 1 222 ? -17.897 10.495 20.460 1.00 87.00 222 LEU A CA 1
ATOM 1743 C C . LEU A 1 222 ? -19.303 10.609 21.048 1.00 87.00 222 LEU A C 1
ATOM 1745 O O . LEU A 1 222 ? -20.154 9.787 20.746 1.00 87.00 222 LEU A O 1
ATOM 1749 N N . GLN A 1 223 ? -19.544 11.609 21.893 1.00 85.12 223 GLN A N 1
ATOM 1750 C CA . GLN A 1 223 ? -20.821 11.866 22.540 1.00 85.12 223 GLN A CA 1
ATOM 1751 C C . GLN A 1 223 ? -21.538 12.981 21.788 1.00 85.12 223 GLN A C 1
ATOM 1753 O O . GLN A 1 223 ? -21.117 14.133 21.851 1.00 85.12 223 GLN A O 1
ATOM 1758 N N . SER A 1 224 ? -22.639 12.656 21.115 1.00 76.38 224 SER A N 1
ATOM 1759 C CA . SER A 1 224 ? -23.439 13.624 20.349 1.00 76.38 224 SER A CA 1
ATOM 1760 C C . SER A 1 224 ? -23.974 14.783 21.198 1.00 76.38 224 SER A C 1
ATOM 1762 O O . SER A 1 224 ? -24.239 15.861 20.678 1.00 76.38 224 SER A O 1
ATOM 1764 N N . GLN A 1 225 ? -24.095 14.580 22.510 1.00 75.94 225 GLN A N 1
ATOM 1765 C CA . GLN A 1 225 ? -24.551 15.571 23.478 1.00 75.94 225 GLN A CA 1
ATOM 1766 C C . GLN A 1 225 ? -23.442 16.461 24.069 1.00 75.94 225 GLN A C 1
ATOM 1768 O O . GLN A 1 225 ? -23.759 17.338 24.868 1.00 75.94 225 GLN A O 1
ATOM 1773 N N . LEU A 1 226 ? -22.163 16.231 23.743 1.00 77.12 226 LEU A N 1
ATOM 1774 C CA . LEU A 1 226 ? -21.036 17.026 24.248 1.00 77.12 226 LEU A CA 1
ATOM 1775 C C . LEU A 1 226 ? -20.109 17.426 23.099 1.00 77.12 226 LEU A C 1
ATOM 1777 O O . LEU A 1 226 ? -19.642 16.564 22.362 1.00 77.12 226 LEU A O 1
ATOM 1781 N N . GLU A 1 227 ? -19.777 18.710 22.977 1.00 74.75 227 GLU A N 1
ATOM 1782 C CA . GLU A 1 227 ? -18.831 19.183 21.961 1.00 74.75 227 GLU A CA 1
ATOM 1783 C C . GLU A 1 227 ? -17.394 19.247 22.500 1.00 74.75 227 GLU A C 1
ATOM 1785 O O . GLU A 1 227 ? -17.140 19.640 23.641 1.00 74.75 227 GLU A O 1
ATOM 1790 N N . ALA A 1 228 ? -16.426 18.860 21.664 1.00 71.62 228 ALA A N 1
ATOM 1791 C CA . ALA A 1 228 ? -15.006 18.972 21.987 1.00 71.62 228 ALA A CA 1
ATOM 1792 C C . ALA A 1 228 ? -14.580 20.447 22.027 1.00 71.62 228 ALA A C 1
ATOM 1794 O O . ALA A 1 228 ? -14.608 21.125 21.004 1.00 71.62 228 ALA A O 1
ATOM 1795 N N . GLY A 1 229 ? -14.152 20.924 23.202 1.00 68.94 229 GLY A N 1
ATOM 1796 C CA . GLY A 1 229 ? -13.690 22.304 23.400 1.00 68.94 229 GLY A CA 1
ATOM 1797 C C . GLY A 1 229 ? -14.744 23.274 23.945 1.00 68.94 229 GLY A C 1
ATOM 1798 O O . GLY A 1 229 ? -14.449 24.459 24.068 1.00 68.94 229 GLY A O 1
ATOM 1799 N N . ASP A 1 230 ? -15.939 22.797 24.303 1.00 74.69 230 ASP A N 1
ATOM 1800 C CA . ASP A 1 230 ? -16.951 23.612 24.979 1.00 74.69 230 ASP A CA 1
ATOM 1801 C C . ASP A 1 230 ? -16.565 23.881 26.448 1.00 74.69 230 ASP A C 1
ATOM 1803 O O . ASP A 1 230 ? -16.646 22.999 27.306 1.00 74.69 230 ASP A O 1
ATOM 1807 N N . GLU A 1 231 ? -16.154 25.119 26.744 1.00 66.38 231 GLU A N 1
ATOM 1808 C CA . GLU A 1 231 ? -15.792 25.568 28.097 1.00 66.38 231 GLU A CA 1
ATOM 1809 C C . GLU A 1 231 ? -16.997 25.666 29.054 1.00 66.38 231 GLU A C 1
ATOM 1811 O O . GLU A 1 231 ? -16.809 25.795 30.265 1.00 66.38 231 GLU A O 1
ATOM 1816 N N . SER A 1 232 ? -18.233 25.612 28.539 1.00 70.06 232 SER A N 1
ATOM 1817 C CA . SER A 1 232 ? -19.454 25.692 29.350 1.00 70.06 232 SER A CA 1
ATOM 1818 C C . SER A 1 232 ? -19.873 24.347 29.955 1.00 70.06 232 SER A C 1
ATOM 1820 O O . SER A 1 232 ? -20.616 24.316 30.943 1.00 70.06 232 SER A O 1
ATOM 1822 N N . SER A 1 233 ? -19.360 23.235 29.420 1.00 70.12 233 SER A N 1
ATOM 1823 C CA . SER A 1 233 ? -19.609 21.898 29.952 1.00 70.12 233 SER A CA 1
ATOM 1824 C C . SER A 1 233 ? -18.724 21.603 31.166 1.00 70.12 233 SER A C 1
ATOM 1826 O O . SER A 1 233 ? -17.500 21.711 31.130 1.00 70.12 233 SER A O 1
ATOM 1828 N N . THR A 1 234 ? -19.337 21.127 32.251 1.00 70.19 234 THR A N 1
ATOM 1829 C CA . THR A 1 234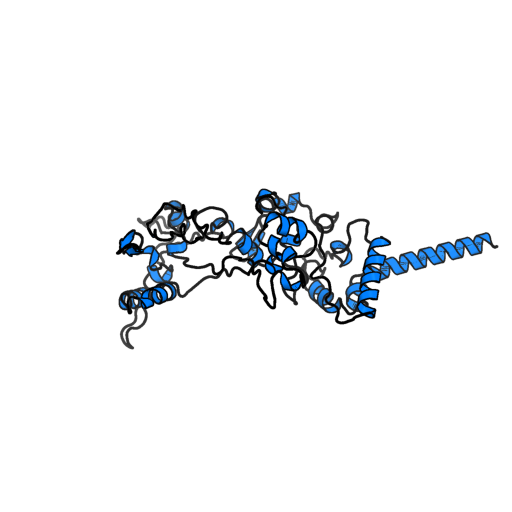 ? -18.614 20.640 33.440 1.00 70.19 234 THR A CA 1
ATOM 1830 C C . THR A 1 234 ? -17.980 19.262 33.234 1.00 70.19 234 THR A C 1
ATOM 1832 O O . THR A 1 234 ? -17.168 18.830 34.053 1.00 70.19 234 THR A O 1
ATOM 1835 N N . SER A 1 235 ? -18.348 18.560 32.156 1.00 74.31 235 SER A N 1
ATOM 1836 C CA . SER A 1 235 ? -17.850 17.227 31.810 1.00 74.31 235 SER A CA 1
ATOM 1837 C C . SER A 1 235 ? -17.039 17.280 30.521 1.00 74.31 235 SER A C 1
ATOM 1839 O O . SER A 1 235 ? -17.514 17.783 29.502 1.00 74.31 235 SER A O 1
ATOM 1841 N N . LYS A 1 236 ? -15.819 16.733 30.553 1.00 79.88 236 LYS A N 1
ATOM 1842 C CA . LYS A 1 236 ? -14.986 16.612 29.352 1.00 79.88 236 LYS A CA 1
ATOM 1843 C C . LYS A 1 236 ? -15.582 15.557 28.406 1.00 79.88 236 LYS A C 1
ATOM 1845 O O . LYS A 1 236 ? -15.940 14.481 28.891 1.00 79.88 236 LYS A O 1
ATOM 1850 N N . PRO A 1 237 ? -15.674 15.835 27.096 1.00 85.19 237 PRO A N 1
ATOM 1851 C CA . PRO A 1 237 ? -16.147 14.859 26.126 1.00 85.19 237 PRO A CA 1
ATOM 1852 C C . PRO A 1 237 ? -15.148 13.714 25.966 1.00 85.19 237 PRO A C 1
ATOM 1854 O O . PRO A 1 237 ? -13.935 13.901 26.066 1.00 85.19 237 PRO A O 1
ATOM 1857 N N . ILE A 1 238 ? -15.678 12.533 25.674 1.00 88.00 238 ILE A N 1
ATOM 1858 C CA . ILE A 1 238 ? -14.913 11.356 25.289 1.00 88.00 238 ILE A CA 1
ATOM 1859 C C . ILE A 1 238 ? -14.563 11.507 23.811 1.00 88.00 238 ILE A C 1
ATOM 1861 O O . ILE A 1 238 ? -15.439 11.501 22.948 1.00 88.00 238 ILE A O 1
ATOM 1865 N N . THR A 1 239 ? -13.276 11.626 23.519 1.00 90.56 239 THR A N 1
ATOM 1866 C CA . THR A 1 239 ? -12.712 11.631 22.162 1.00 90.56 239 THR A CA 1
ATOM 1867 C C . THR A 1 239 ? -11.754 10.456 21.996 1.00 90.56 239 THR A C 1
ATOM 1869 O O . THR A 1 239 ? -11.316 9.861 22.985 1.00 90.56 239 THR A O 1
ATOM 1872 N N . HIS A 1 240 ? -11.346 10.140 20.765 1.00 90.88 240 HIS A N 1
ATOM 1873 C CA . HIS A 1 240 ? -10.341 9.093 20.557 1.00 90.88 240 HIS A CA 1
ATOM 1874 C C . HIS A 1 240 ? -9.011 9.394 21.273 1.00 90.88 240 HIS A C 1
ATOM 1876 O O . HIS A 1 240 ? -8.348 8.456 21.701 1.00 90.88 240 HIS A O 1
ATOM 1882 N N . GLN A 1 241 ? -8.642 10.668 21.472 1.00 89.44 241 GLN A N 1
ATOM 1883 C CA . GLN A 1 241 ? -7.449 11.036 22.252 1.00 89.44 241 GLN A CA 1
ATOM 1884 C C . GLN A 1 241 ? -7.605 10.600 23.708 1.00 89.44 241 GLN A C 1
ATOM 1886 O O . GLN A 1 241 ? -6.734 9.918 24.233 1.00 89.44 241 GLN A O 1
ATOM 1891 N N . THR A 1 242 ? -8.747 10.902 24.336 1.00 90.12 242 THR A N 1
ATOM 1892 C CA . THR A 1 242 ? -9.005 10.480 25.725 1.00 90.12 242 THR A CA 1
ATOM 1893 C C . THR A 1 242 ? -9.060 8.955 25.873 1.00 90.12 242 THR A C 1
ATOM 1895 O O . THR A 1 242 ? -8.640 8.421 26.893 1.00 90.12 242 THR A O 1
ATOM 1898 N N . ILE A 1 243 ? -9.534 8.243 24.843 1.00 88.31 243 ILE A N 1
ATOM 1899 C CA . ILE A 1 243 ? -9.560 6.773 24.786 1.00 88.31 243 ILE A CA 1
ATOM 1900 C C . ILE A 1 243 ? -8.138 6.206 24.679 1.00 88.31 243 ILE A C 1
ATOM 1902 O O . ILE A 1 243 ? -7.810 5.251 25.382 1.00 88.31 243 ILE A O 1
ATOM 1906 N N . GLN A 1 244 ? -7.286 6.809 23.846 1.00 86.00 244 GLN A N 1
ATOM 1907 C CA . GLN A 1 244 ? -5.885 6.418 23.695 1.00 86.00 244 GLN A CA 1
ATOM 1908 C C . GLN A 1 244 ? -5.075 6.700 24.970 1.00 86.00 244 GLN A C 1
ATOM 1910 O O . GLN A 1 244 ? -4.320 5.837 25.406 1.00 86.00 244 GLN A O 1
ATOM 1915 N N . GLU A 1 245 ? -5.265 7.867 25.594 1.00 87.50 245 GLU A N 1
ATOM 1916 C CA . GLU A 1 245 ? -4.652 8.231 26.883 1.00 87.50 245 GLU A CA 1
ATOM 1917 C C . GLU A 1 245 ? -5.062 7.280 28.014 1.00 87.50 245 GLU A C 1
ATOM 1919 O O . GLU A 1 245 ? -4.272 7.009 28.914 1.00 87.50 245 GLU A O 1
ATOM 1924 N N . ALA A 1 246 ? -6.291 6.762 27.960 1.00 88.06 246 ALA A N 1
ATOM 1925 C CA . ALA A 1 246 ? -6.801 5.769 28.899 1.00 88.06 246 ALA A CA 1
ATOM 1926 C C . ALA A 1 246 ? -6.393 4.323 28.554 1.00 88.06 246 ALA A C 1
ATOM 1928 O O . ALA A 1 246 ? -6.847 3.400 29.229 1.00 88.06 246 ALA A O 1
ATOM 1929 N N . GLU A 1 247 ? -5.577 4.118 27.512 1.00 84.75 247 GLU A N 1
ATOM 1930 C CA . GLU A 1 247 ? -5.104 2.808 27.040 1.00 84.75 247 GLU A CA 1
ATOM 1931 C C . GLU A 1 247 ? -6.243 1.818 26.730 1.00 84.75 247 GLU A C 1
ATOM 1933 O O . GLU A 1 247 ? -6.103 0.600 26.860 1.00 84.75 247 GLU A O 1
ATOM 1938 N N . VAL A 1 248 ? -7.400 2.331 26.303 1.00 83.81 248 VAL A N 1
ATOM 1939 C CA . VAL A 1 248 ? -8.533 1.486 25.922 1.00 83.81 248 VAL A CA 1
ATOM 1940 C C . VAL A 1 248 ? -8.211 0.780 24.606 1.00 83.81 248 VAL A C 1
ATOM 1942 O O . VAL A 1 248 ? -7.800 1.399 23.620 1.00 83.81 248 VAL A O 1
ATOM 1945 N N . ALA A 1 249 ? -8.417 -0.535 24.589 1.00 83.38 249 ALA A N 1
ATOM 1946 C CA . ALA A 1 249 ? -8.092 -1.364 23.441 1.00 83.38 249 ALA A CA 1
ATOM 1947 C C . ALA A 1 249 ? -8.980 -1.016 22.236 1.00 83.38 249 ALA A C 1
ATOM 1949 O O . ALA A 1 249 ? -10.210 -0.980 22.368 1.00 83.38 249 ALA A O 1
ATOM 1950 N N . CYS A 1 250 ? -8.383 -0.759 21.069 1.00 84.38 250 CYS A N 1
ATOM 1951 C CA . CYS A 1 250 ? -9.109 -0.283 19.888 1.00 84.38 250 CYS A CA 1
ATOM 1952 C C . CYS A 1 250 ? -10.175 -1.288 19.428 1.00 84.38 250 CYS A C 1
ATOM 1954 O O . CYS A 1 250 ? -11.252 -0.887 18.980 1.00 84.38 250 CYS A O 1
ATOM 1956 N N . GLU A 1 251 ? -9.930 -2.590 19.608 1.00 80.88 251 GLU A N 1
ATOM 1957 C CA . GLU A 1 251 ? -10.873 -3.657 19.274 1.00 80.88 251 GLU A CA 1
ATOM 1958 C C . GLU A 1 251 ? -12.138 -3.662 20.142 1.00 80.88 251 GLU A C 1
ATOM 1960 O O . GLU A 1 251 ? -13.096 -4.360 19.818 1.00 80.88 251 GLU A O 1
ATOM 1965 N N . SER A 1 252 ? -12.184 -2.865 21.214 1.00 80.19 252 SER A N 1
ATOM 1966 C CA . SER A 1 252 ? -13.395 -2.650 22.022 1.00 80.19 252 SER A CA 1
ATOM 1967 C C . SER A 1 252 ? -14.503 -1.941 21.230 1.00 80.19 252 SER A C 1
ATOM 1969 O O . SER A 1 252 ? -15.685 -2.101 21.540 1.00 80.19 252 SER A O 1
ATOM 1971 N N . CYS A 1 253 ? -14.134 -1.217 20.169 1.00 83.81 253 CYS A N 1
ATOM 1972 C CA . CYS A 1 253 ? -15.073 -0.617 19.219 1.00 83.81 253 CYS A CA 1
ATOM 1973 C C . CYS A 1 253 ? -14.815 -1.102 17.779 1.00 83.81 253 CYS A C 1
ATOM 1975 O O . CYS A 1 253 ? -15.743 -1.445 17.052 1.00 83.81 253 CYS A O 1
ATOM 1977 N N . HIS A 1 254 ? -13.551 -1.227 17.370 1.00 85.56 254 HIS A N 1
ATOM 1978 C CA . HIS A 1 254 ? -13.143 -1.638 16.022 1.00 85.56 254 HIS A CA 1
ATOM 1979 C C . HIS A 1 254 ? -12.824 -3.141 15.945 1.00 85.56 254 HIS A C 1
ATOM 1981 O O . HIS A 1 254 ? -11.677 -3.545 15.765 1.00 85.56 254 HIS A O 1
ATOM 1987 N N . PHE A 1 255 ? -13.839 -3.993 16.108 1.00 78.69 255 PHE A N 1
ATOM 1988 C CA . PHE A 1 255 ? -13.645 -5.446 16.216 1.00 78.69 255 PHE A CA 1
ATOM 1989 C C . PHE A 1 255 ? -13.576 -6.183 14.871 1.00 78.69 255 PHE A C 1
ATOM 1991 O O . PHE A 1 255 ? -14.398 -5.958 13.982 1.00 78.69 255 PHE A O 1
ATOM 1998 N N . GLU A 1 256 ? -12.610 -7.105 14.768 1.00 78.75 256 GLU A N 1
ATOM 1999 C CA . GLU A 1 256 ? -12.127 -7.791 13.550 1.00 78.75 256 GLU A CA 1
ATOM 2000 C C . GLU A 1 256 ? -12.262 -6.964 12.269 1.00 78.75 256 GLU A C 1
ATOM 2002 O O . GLU A 1 256 ? -12.880 -7.322 11.264 1.00 78.75 256 GLU A O 1
ATOM 2007 N N . VAL A 1 257 ? -11.604 -5.818 12.311 1.00 85.25 257 VAL A N 1
ATOM 2008 C CA . VAL A 1 257 ? -11.337 -5.020 11.121 1.00 85.25 257 VAL A CA 1
ATOM 2009 C C . VAL A 1 257 ? -10.314 -5.684 10.194 1.00 85.25 257 VAL A C 1
ATOM 2011 O O . VAL A 1 257 ? -10.067 -5.161 9.113 1.00 85.25 257 VAL A O 1
ATOM 2014 N N . VAL A 1 258 ? -9.722 -6.818 10.592 1.00 87.38 258 VAL A N 1
ATOM 2015 C CA . VAL A 1 258 ? -8.743 -7.594 9.819 1.00 87.38 258 VAL A CA 1
ATOM 2016 C C . VAL A 1 258 ? -9.182 -9.047 9.693 1.00 87.38 258 VAL A C 1
ATOM 2018 O O . VAL A 1 258 ? -9.625 -9.649 10.672 1.00 87.38 258 VAL A O 1
ATOM 2021 N N . LYS A 1 259 ? -9.019 -9.616 8.498 1.00 84.31 259 LYS A N 1
ATOM 2022 C CA . LYS A 1 259 ? -9.292 -11.022 8.199 1.00 84.31 259 LYS A CA 1
ATOM 2023 C C . LYS A 1 259 ? -8.184 -11.613 7.320 1.00 84.31 259 LYS A C 1
ATOM 2025 O O . LYS A 1 259 ? -7.781 -11.012 6.330 1.00 84.31 259 LYS A O 1
ATOM 2030 N N . GLY A 1 260 ? -7.760 -12.832 7.655 1.00 84.00 260 GLY A N 1
ATOM 2031 C CA . GLY A 1 260 ? -6.621 -13.511 7.024 1.00 84.00 260 GLY A CA 1
ATOM 2032 C C . GLY A 1 260 ? -5.297 -13.190 7.722 1.00 84.00 260 GLY A C 1
ATOM 2033 O O . GLY A 1 260 ? -5.198 -12.190 8.430 1.00 84.00 260 GLY A O 1
ATOM 2034 N N . GLY A 1 261 ? -4.296 -14.062 7.564 1.00 83.19 261 GLY A N 1
ATOM 2035 C CA . GLY A 1 261 ? -3.001 -13.943 8.242 1.00 83.19 261 GLY A CA 1
ATOM 2036 C C . GLY A 1 261 ? -1.813 -13.716 7.312 1.00 83.19 261 GLY A C 1
ATOM 2037 O O . GLY A 1 261 ? -0.682 -13.664 7.787 1.00 83.19 261 GLY A O 1
ATOM 2038 N N . GLY A 1 262 ? -2.034 -13.593 6.002 1.00 86.56 262 GLY A N 1
ATOM 2039 C CA . GLY A 1 262 ? -0.939 -13.491 5.035 1.00 86.56 262 GLY A CA 1
ATOM 2040 C C . GLY A 1 262 ? -0.160 -14.798 4.908 1.00 86.56 262 GLY A C 1
ATOM 2041 O O . GLY A 1 262 ? 1.061 -14.791 4.733 1.00 86.56 262 GLY A O 1
ATOM 2042 N N . GLU A 1 263 ? -0.829 -15.936 5.084 1.00 85.38 263 GLU A N 1
ATOM 2043 C CA . GLU A 1 263 ? -0.194 -17.240 5.059 1.00 85.38 263 GLU A CA 1
ATOM 2044 C C . GLU A 1 263 ? 0.358 -17.577 3.669 1.00 85.38 263 GLU A C 1
ATOM 2046 O O . GLU A 1 263 ? -0.212 -17.222 2.638 1.00 85.38 263 GLU A O 1
ATOM 2051 N N . VAL A 1 264 ? 1.480 -18.303 3.647 1.00 82.88 264 VAL A N 1
ATOM 2052 C CA . VAL A 1 264 ? 2.033 -18.855 2.406 1.00 82.88 264 VAL A CA 1
ATOM 2053 C C . VAL A 1 264 ? 1.372 -20.190 2.103 1.00 82.88 264 VAL A C 1
ATOM 2055 O O . VAL A 1 264 ? 1.487 -21.134 2.895 1.00 82.88 264 VAL A O 1
ATOM 2058 N N . ASN A 1 265 ? 0.723 -20.282 0.944 1.00 74.31 265 ASN A N 1
ATOM 2059 C CA . ASN A 1 265 ? 0.123 -21.521 0.467 1.00 74.31 265 ASN A CA 1
ATOM 2060 C C . ASN A 1 265 ? 1.161 -22.354 -0.296 1.00 74.31 265 ASN A C 1
ATOM 2062 O O . ASN A 1 265 ? 1.544 -22.039 -1.418 1.00 74.31 265 ASN A O 1
ATOM 2066 N N . THR A 1 266 ? 1.603 -23.457 0.307 1.00 71.31 266 THR A N 1
ATOM 2067 C CA . THR A 1 266 ? 2.562 -24.394 -0.312 1.00 71.31 266 THR A CA 1
ATOM 2068 C C . THR A 1 266 ? 1.891 -25.522 -1.107 1.00 71.31 266 THR A C 1
ATOM 2070 O O . THR A 1 266 ? 2.572 -26.380 -1.666 1.00 71.31 266 THR A O 1
ATOM 2073 N N . GLY A 1 267 ? 0.553 -25.551 -1.136 1.00 63.50 267 GLY A N 1
ATOM 2074 C CA . GLY A 1 267 ? -0.248 -26.544 -1.852 1.00 63.50 267 GLY A CA 1
ATOM 2075 C C . GLY A 1 267 ? -0.454 -26.226 -3.338 1.00 63.50 267 GLY A C 1
ATOM 2076 O O . GLY A 1 267 ? 0.095 -25.270 -3.878 1.00 63.50 267 GLY A O 1
ATOM 2077 N N . ASN A 1 268 ? -1.278 -27.039 -4.005 1.00 55.03 268 ASN A N 1
ATOM 2078 C CA . ASN A 1 268 ? -1.661 -26.832 -5.401 1.00 55.03 268 ASN A CA 1
ATOM 2079 C C . ASN A 1 268 ? -2.776 -25.785 -5.490 1.00 55.03 268 ASN A C 1
ATOM 2081 O O . ASN A 1 268 ? -3.957 -26.131 -5.473 1.00 55.03 268 ASN A O 1
ATOM 2085 N N . VAL A 1 269 ? -2.395 -24.511 -5.505 1.00 55.41 269 VAL A N 1
ATOM 2086 C CA . VAL A 1 269 ? -3.335 -23.404 -5.695 1.00 55.41 269 VAL A CA 1
ATOM 2087 C C . VAL A 1 269 ? -3.268 -22.935 -7.142 1.00 55.41 269 VAL A C 1
ATOM 2089 O O . VAL A 1 269 ? -2.199 -22.870 -7.740 1.00 55.41 269 VAL A O 1
ATOM 2092 N N . VAL A 1 270 ? -4.432 -22.614 -7.698 1.00 53.50 270 VAL A N 1
ATOM 2093 C CA . VAL A 1 270 ? -4.616 -22.270 -9.114 1.00 53.50 270 VAL A CA 1
ATOM 2094 C C . VAL A 1 270 ? -4.046 -20.884 -9.458 1.00 53.50 270 VAL A C 1
ATOM 2096 O O . VAL A 1 270 ? -3.779 -20.624 -10.625 1.00 53.50 270 VAL A O 1
ATOM 2099 N N . SER A 1 271 ? -3.835 -20.010 -8.465 1.00 56.28 271 SER A N 1
ATOM 2100 C CA . SER A 1 271 ? -3.498 -18.596 -8.691 1.00 56.28 271 SER A CA 1
ATOM 2101 C C . SER A 1 271 ? -2.351 -18.022 -7.844 1.00 56.28 271 SER A C 1
ATOM 2103 O O . SER A 1 271 ? -1.858 -16.960 -8.194 1.00 56.28 271 SER A O 1
ATOM 2105 N N . ASN A 1 272 ? -1.917 -18.665 -6.751 1.00 63.31 272 ASN A N 1
ATOM 2106 C CA . ASN A 1 272 ? -0.784 -18.210 -5.928 1.00 63.31 272 ASN A CA 1
ATOM 2107 C C . ASN A 1 272 ? -0.101 -19.371 -5.184 1.00 63.31 272 ASN A C 1
ATOM 2109 O O . ASN A 1 272 ? -0.752 -20.230 -4.605 1.00 63.31 272 ASN A O 1
ATOM 2113 N N . GLY A 1 273 ? 1.225 -19.415 -5.172 1.00 76.25 273 GLY A N 1
ATOM 2114 C CA . GLY A 1 273 ? 1.990 -20.432 -4.457 1.00 76.25 273 GLY A CA 1
ATOM 2115 C C . GLY A 1 273 ? 3.054 -21.103 -5.312 1.00 76.25 273 GLY A C 1
ATOM 2116 O O . GLY A 1 273 ? 3.250 -20.816 -6.493 1.00 76.25 273 GLY A O 1
ATOM 2117 N N . CYS A 1 274 ? 3.769 -22.041 -4.696 1.00 80.56 274 CYS A N 1
ATOM 2118 C CA . CYS A 1 274 ? 5.022 -22.554 -5.245 1.00 80.56 274 CYS A CA 1
ATOM 2119 C C . CYS A 1 274 ? 4.858 -23.191 -6.637 1.00 80.56 274 CYS A C 1
ATOM 2121 O O . CYS A 1 274 ? 5.733 -23.045 -7.490 1.00 80.56 274 CYS A O 1
ATOM 2123 N N . LEU A 1 275 ? 3.736 -23.879 -6.876 1.00 78.81 275 LEU A N 1
ATOM 2124 C CA . LEU A 1 275 ? 3.494 -24.644 -8.103 1.00 78.81 275 LEU A CA 1
ATOM 2125 C C . LEU A 1 275 ? 3.106 -23.788 -9.319 1.00 78.81 275 LEU A C 1
ATOM 2127 O O . LEU A 1 275 ? 3.117 -24.315 -10.429 1.00 78.81 275 LEU A O 1
ATOM 2131 N N . ALA A 1 276 ? 2.840 -22.488 -9.142 1.00 76.62 276 ALA A N 1
ATOM 2132 C CA . ALA A 1 276 ? 2.628 -21.570 -10.264 1.00 76.62 276 ALA A CA 1
ATOM 2133 C C . ALA A 1 276 ? 3.890 -21.440 -11.141 1.00 76.62 276 ALA A C 1
ATOM 2135 O O . ALA A 1 276 ? 3.798 -21.293 -12.355 1.00 76.62 276 ALA A O 1
ATOM 2136 N N . CYS A 1 277 ? 5.075 -21.561 -10.529 1.00 77.75 277 CYS A N 1
ATOM 2137 C CA . CYS A 1 277 ? 6.367 -21.492 -11.220 1.00 77.75 277 CYS A CA 1
ATOM 2138 C C . CYS A 1 277 ? 7.179 -22.790 -11.121 1.00 77.75 277 CYS A C 1
ATOM 2140 O O . CYS A 1 277 ? 7.860 -23.185 -12.069 1.00 77.75 277 CYS A O 1
ATOM 2142 N N . HIS A 1 278 ? 7.135 -23.471 -9.973 1.00 79.88 278 HIS A N 1
ATOM 2143 C CA . HIS A 1 278 ? 7.928 -24.674 -9.721 1.00 79.88 278 HIS A CA 1
ATOM 2144 C C . HIS A 1 278 ? 7.118 -25.920 -10.063 1.00 79.88 278 HIS A C 1
ATOM 2146 O O . HIS A 1 278 ? 6.411 -26.471 -9.228 1.00 79.88 278 HIS A O 1
ATOM 2152 N N . ASN A 1 279 ? 7.246 -26.407 -11.297 1.00 70.56 279 ASN A N 1
ATOM 2153 C CA . ASN A 1 279 ? 6.491 -27.574 -11.768 1.00 70.56 279 ASN A CA 1
ATOM 2154 C C . ASN A 1 279 ? 7.130 -28.940 -11.428 1.00 70.56 279 ASN A C 1
ATOM 2156 O O . ASN A 1 279 ? 6.576 -29.979 -11.796 1.00 70.56 279 ASN A O 1
ATOM 2160 N N . ARG A 1 280 ? 8.305 -28.978 -10.770 1.00 66.94 280 ARG A N 1
ATOM 2161 C CA . ARG A 1 280 ? 9.074 -30.213 -10.511 1.00 66.94 280 ARG A CA 1
ATOM 2162 C C . ARG A 1 280 ? 9.824 -30.217 -9.168 1.00 66.94 280 ARG A C 1
ATOM 2164 O O . ARG A 1 280 ? 10.382 -29.222 -8.726 1.00 66.94 280 ARG A O 1
ATOM 2171 N N . SER A 1 281 ? 9.959 -31.430 -8.627 1.00 64.19 281 SER A N 1
ATOM 2172 C CA . SER A 1 281 ? 10.766 -31.865 -7.474 1.00 64.19 281 SER A CA 1
ATOM 2173 C C . SER A 1 281 ? 10.222 -31.544 -6.071 1.00 64.19 281 SER A C 1
ATOM 2175 O O . SER A 1 281 ? 10.099 -30.402 -5.636 1.00 64.19 281 SER A O 1
ATOM 2177 N N . GLN A 1 282 ? 9.983 -32.614 -5.314 1.00 69.19 282 GLN A N 1
ATOM 2178 C CA . GLN A 1 282 ? 9.623 -32.569 -3.896 1.00 69.19 282 GLN A CA 1
ATOM 2179 C C . GLN A 1 282 ? 10.754 -31.985 -3.030 1.00 69.19 282 GLN A C 1
ATOM 2181 O O . GLN A 1 282 ? 10.502 -31.421 -1.972 1.00 69.19 282 GLN A O 1
ATOM 2186 N N . THR A 1 283 ? 11.998 -32.071 -3.509 1.00 70.19 283 THR A N 1
ATOM 2187 C CA . THR A 1 283 ? 13.195 -31.486 -2.894 1.00 70.19 283 THR A CA 1
ATOM 2188 C C . THR A 1 283 ? 13.233 -29.961 -2.959 1.00 70.19 283 THR A C 1
ATOM 2190 O O . THR A 1 283 ? 13.651 -29.354 -1.982 1.00 70.19 283 THR A O 1
ATOM 2193 N N . LEU A 1 284 ? 12.781 -29.330 -4.054 1.00 71.62 284 LEU A N 1
ATOM 2194 C CA . LEU A 1 284 ? 12.708 -27.861 -4.138 1.00 71.62 284 LEU A CA 1
ATOM 2195 C C . LEU A 1 284 ? 11.615 -27.297 -3.220 1.00 71.62 284 LEU A C 1
ATOM 2197 O O . LEU A 1 284 ? 11.797 -26.249 -2.617 1.00 71.62 284 LEU A O 1
ATOM 2201 N N . LEU A 1 285 ? 10.502 -28.017 -3.061 1.00 75.56 285 LEU A N 1
ATOM 2202 C CA . LEU A 1 285 ? 9.428 -27.618 -2.146 1.00 75.56 285 LEU A CA 1
ATOM 2203 C C . LEU A 1 285 ? 9.762 -27.888 -0.673 1.00 75.56 285 LEU A C 1
ATOM 2205 O O . LEU A 1 285 ? 9.155 -27.287 0.209 1.00 75.56 285 LEU A O 1
ATOM 2209 N N . ALA A 1 286 ? 10.732 -28.760 -0.382 1.00 78.31 286 ALA A N 1
ATOM 2210 C CA . ALA A 1 286 ? 11.142 -29.055 0.990 1.00 78.31 286 ALA A CA 1
ATOM 2211 C C . ALA A 1 286 ? 11.734 -27.828 1.703 1.00 78.31 286 ALA A C 1
ATOM 2213 O O . ALA A 1 286 ? 11.634 -27.727 2.924 1.00 78.31 286 ALA A O 1
ATOM 2214 N N . THR A 1 287 ? 12.310 -26.885 0.954 1.00 81.88 287 THR A N 1
ATOM 2215 C CA . THR A 1 287 ? 12.841 -25.631 1.498 1.00 81.88 287 THR A CA 1
ATOM 2216 C C . THR A 1 287 ? 11.811 -24.503 1.523 1.00 81.88 287 THR A C 1
ATOM 2218 O O . THR A 1 287 ? 12.141 -23.423 1.986 1.00 81.88 287 THR A O 1
ATOM 2221 N N . ALA A 1 288 ? 10.552 -24.725 1.116 1.00 79.50 288 ALA A N 1
ATOM 2222 C CA . ALA A 1 288 ? 9.505 -23.688 1.087 1.00 79.50 288 ALA A CA 1
ATOM 2223 C C . ALA A 1 288 ? 9.204 -23.040 2.452 1.00 79.50 288 ALA A C 1
ATOM 2225 O O . ALA A 1 288 ? 8.600 -21.973 2.506 1.00 79.50 288 ALA A O 1
ATOM 2226 N N . GLY A 1 289 ? 9.607 -23.677 3.555 1.00 79.44 289 GLY A N 1
ATOM 2227 C CA . GLY A 1 289 ? 9.515 -23.103 4.899 1.00 79.44 289 GLY A CA 1
ATOM 2228 C C . GLY A 1 289 ? 10.694 -22.210 5.304 1.00 79.44 289 GLY A C 1
ATOM 2229 O O . GLY A 1 289 ? 10.616 -21.573 6.351 1.00 79.44 289 GLY A O 1
ATOM 2230 N N . ASP A 1 290 ? 11.775 -22.172 4.521 1.00 85.81 290 ASP A N 1
ATOM 2231 C CA . ASP A 1 290 ? 12.945 -21.331 4.778 1.00 85.81 290 ASP A CA 1
ATOM 2232 C C . ASP A 1 290 ? 12.663 -19.898 4.309 1.00 85.81 290 ASP A C 1
ATOM 2234 O O . ASP A 1 290 ? 12.731 -19.584 3.121 1.00 85.81 290 ASP A O 1
ATOM 2238 N N . ARG A 1 291 ? 12.286 -19.038 5.260 1.00 85.38 291 ARG A N 1
ATOM 2239 C CA . ARG A 1 291 ? 11.875 -17.656 4.992 1.00 85.38 291 ARG A CA 1
ATOM 2240 C C . ARG A 1 291 ? 12.969 -16.855 4.293 1.00 85.38 291 ARG A C 1
ATOM 2242 O O . ARG A 1 291 ? 12.658 -16.159 3.331 1.00 85.38 291 ARG A O 1
ATOM 2249 N N . ASP A 1 292 ? 14.196 -16.919 4.793 1.00 86.88 292 ASP A N 1
ATOM 2250 C CA . ASP A 1 292 ? 15.278 -16.054 4.325 1.00 86.88 292 ASP A CA 1
ATOM 2251 C C . ASP A 1 292 ? 15.722 -16.516 2.929 1.00 86.88 292 ASP A C 1
ATOM 2253 O O . ASP A 1 292 ? 15.823 -15.711 2.009 1.00 86.88 292 ASP A O 1
ATOM 2257 N N . PHE A 1 293 ? 15.820 -17.835 2.706 1.00 87.38 293 PHE A N 1
ATOM 2258 C CA . PHE A 1 293 ? 16.076 -18.379 1.370 1.00 87.38 293 PHE A CA 1
ATOM 2259 C C . PHE A 1 293 ? 15.007 -17.969 0.346 1.00 87.38 293 PHE A C 1
ATOM 2261 O O . PHE A 1 293 ? 15.348 -17.631 -0.788 1.00 87.38 293 PHE A O 1
ATOM 2268 N N . MET A 1 294 ? 13.723 -18.013 0.721 1.00 86.44 294 MET A N 1
ATOM 2269 C CA . MET A 1 294 ? 12.624 -17.663 -0.187 1.00 86.44 294 MET A CA 1
ATOM 2270 C C . MET A 1 294 ? 12.622 -16.170 -0.535 1.00 86.44 294 MET A C 1
ATOM 2272 O O . MET A 1 294 ? 12.453 -15.829 -1.702 1.00 86.44 294 MET A O 1
ATOM 2276 N N . HIS A 1 295 ? 12.853 -15.274 0.429 1.00 87.00 295 HIS A N 1
ATOM 2277 C CA . HIS A 1 295 ? 12.954 -13.846 0.118 1.00 87.00 295 HIS A CA 1
ATOM 2278 C C . HIS A 1 295 ? 14.198 -13.555 -0.726 1.00 87.00 295 HIS A C 1
ATOM 2280 O O . HIS A 1 295 ? 14.061 -12.968 -1.794 1.00 87.00 295 HIS A O 1
ATOM 2286 N N . ASP A 1 296 ? 15.377 -14.045 -0.334 1.00 85.31 296 ASP A N 1
ATOM 2287 C CA . ASP A 1 296 ? 16.648 -13.749 -1.011 1.00 85.31 296 ASP A CA 1
ATOM 2288 C C . ASP A 1 296 ? 16.718 -14.246 -2.461 1.00 85.31 296 ASP A C 1
ATOM 2290 O O . ASP A 1 296 ? 17.462 -13.692 -3.273 1.00 85.31 296 ASP A O 1
ATOM 2294 N N . LYS A 1 297 ? 16.013 -15.337 -2.791 1.00 84.88 297 LYS A N 1
ATOM 2295 C CA . LYS A 1 297 ? 16.072 -15.966 -4.122 1.00 84.88 297 LYS A CA 1
ATOM 2296 C C . LYS A 1 297 ? 14.900 -15.646 -5.032 1.00 84.88 297 LYS A C 1
ATOM 2298 O O . LYS A 1 297 ? 15.032 -15.865 -6.236 1.00 84.88 297 LYS A O 1
ATOM 2303 N N . HIS A 1 298 ? 13.780 -15.161 -4.501 1.00 84.56 298 HIS A N 1
ATOM 2304 C CA . HIS A 1 298 ? 12.578 -14.943 -5.305 1.00 84.56 298 HIS A CA 1
ATOM 2305 C C . HIS A 1 298 ? 12.204 -13.469 -5.412 1.00 84.56 298 HIS A C 1
ATOM 2307 O O . HIS A 1 298 ? 11.930 -13.019 -6.525 1.00 84.56 298 HIS A O 1
ATOM 2313 N N . VAL A 1 299 ? 12.232 -12.713 -4.311 1.00 83.75 299 VAL A N 1
ATOM 2314 C CA . VAL A 1 299 ? 11.746 -11.320 -4.287 1.00 83.75 299 VAL A CA 1
ATOM 2315 C C . VAL A 1 299 ? 12.617 -10.366 -5.122 1.00 83.75 299 VAL A C 1
ATOM 2317 O O . VAL A 1 299 ? 12.051 -9.612 -5.907 1.00 83.75 299 VAL A O 1
ATOM 2320 N N . PRO A 1 300 ? 13.965 -10.423 -5.074 1.00 79.19 300 PRO A N 1
ATOM 2321 C CA . PRO A 1 300 ? 14.809 -9.537 -5.881 1.00 79.19 300 PRO A CA 1
ATOM 2322 C C . PRO A 1 300 ? 14.705 -9.731 -7.399 1.00 79.19 300 PRO A C 1
ATOM 2324 O O . PRO A 1 300 ? 15.088 -8.835 -8.147 1.00 79.19 300 PRO A O 1
ATOM 2327 N N . ASP A 1 301 ? 14.257 -10.905 -7.858 1.00 71.62 301 ASP A N 1
ATOM 2328 C CA . ASP A 1 301 ? 14.433 -11.323 -9.253 1.00 71.62 301 ASP A CA 1
ATOM 2329 C C . ASP A 1 301 ? 13.123 -11.644 -9.993 1.00 71.62 301 ASP A C 1
ATOM 2331 O O . ASP A 1 301 ? 13.070 -11.493 -11.219 1.00 71.62 301 ASP A O 1
ATOM 2335 N N . LYS A 1 302 ? 12.109 -12.207 -9.315 1.00 71.62 302 LYS A N 1
ATOM 2336 C CA . LYS A 1 302 ? 11.034 -12.957 -9.997 1.00 71.62 302 LYS A CA 1
ATOM 2337 C C . LYS A 1 302 ? 9.634 -12.868 -9.390 1.00 71.62 302 LYS A C 1
ATOM 2339 O O . LYS A 1 302 ? 8.698 -13.027 -10.168 1.00 71.62 302 LYS A O 1
ATOM 2344 N N . ALA A 1 303 ? 9.488 -12.737 -8.072 1.00 80.50 303 ALA A N 1
ATOM 2345 C CA . ALA A 1 303 ? 8.211 -12.955 -7.387 1.00 80.50 303 ALA A CA 1
ATOM 2346 C C . ALA A 1 303 ? 7.780 -11.759 -6.539 1.00 80.50 303 ALA A C 1
ATOM 2348 O O . ALA A 1 303 ? 8.581 -11.200 -5.790 1.00 80.50 303 ALA A O 1
ATOM 2349 N N . ASP A 1 304 ? 6.493 -11.443 -6.598 1.00 83.81 304 ASP A N 1
ATOM 2350 C CA . ASP A 1 304 ? 5.853 -10.488 -5.708 1.00 83.81 304 ASP A CA 1
ATOM 2351 C C . ASP A 1 304 ? 5.403 -11.126 -4.407 1.00 83.81 304 ASP A C 1
ATOM 2353 O O . ASP A 1 304 ? 5.253 -12.343 -4.270 1.00 83.81 304 ASP A O 1
ATOM 2357 N N . CYS A 1 305 ? 5.136 -10.271 -3.422 1.00 85.69 305 CYS A N 1
ATOM 2358 C CA . CYS A 1 305 ? 4.687 -10.712 -2.112 1.00 85.69 305 CYS A CA 1
ATOM 2359 C C . CYS A 1 305 ? 3.439 -11.599 -2.222 1.00 85.69 305 CYS A C 1
ATOM 2361 O O . CYS A 1 305 ? 3.375 -12.636 -1.564 1.00 85.69 305 CYS A O 1
ATOM 2363 N N . PHE A 1 306 ? 2.484 -11.233 -3.085 1.00 86.06 306 PHE A N 1
ATOM 2364 C CA . PHE A 1 306 ? 1.205 -11.935 -3.248 1.00 86.06 306 PHE A CA 1
ATOM 2365 C C . PHE A 1 306 ? 1.266 -13.196 -4.117 1.00 86.06 306 PHE A C 1
ATOM 2367 O O . PHE A 1 306 ? 0.328 -13.996 -4.089 1.00 86.06 306 PHE A O 1
ATOM 2374 N N . ASP A 1 307 ? 2.387 -13.440 -4.802 1.00 82.69 307 ASP A N 1
ATOM 2375 C CA . ASP A 1 307 ? 2.628 -14.726 -5.464 1.00 82.69 307 ASP A CA 1
ATOM 2376 C C . ASP A 1 307 ? 2.781 -15.850 -4.435 1.00 82.69 307 ASP A C 1
ATOM 2378 O O . ASP A 1 307 ? 2.509 -17.015 -4.729 1.00 82.69 307 ASP A O 1
ATOM 2382 N N . CYS A 1 308 ? 3.196 -15.502 -3.213 1.00 83.88 308 CYS A N 1
ATOM 2383 C CA . CYS A 1 308 ? 3.403 -16.436 -2.112 1.00 83.88 308 CYS A CA 1
ATOM 2384 C C . CYS A 1 308 ? 2.423 -16.206 -0.956 1.00 83.88 308 CYS A C 1
ATOM 2386 O O . CYS A 1 308 ? 1.872 -17.173 -0.432 1.00 83.88 308 CYS A O 1
ATOM 2388 N N . HIS A 1 309 ? 2.219 -14.957 -0.540 1.00 87.25 309 HIS A N 1
ATOM 2389 C CA . HIS A 1 309 ? 1.378 -14.587 0.594 1.00 87.25 309 HIS A CA 1
ATOM 2390 C C . HIS A 1 309 ? -0.080 -14.391 0.180 1.00 87.25 309 HIS A C 1
ATOM 2392 O O . HIS A 1 309 ? -0.384 -13.730 -0.810 1.00 87.25 309 HIS A O 1
ATOM 2398 N N . SER A 1 310 ? -1.010 -14.918 0.975 1.00 87.62 310 SER A N 1
ATOM 2399 C CA . SER A 1 310 ? -2.425 -14.588 0.819 1.00 87.62 310 SER A CA 1
ATOM 2400 C C . SER A 1 310 ? -2.690 -13.114 1.135 1.00 87.62 310 SER A C 1
ATOM 2402 O O . SER A 1 310 ? -2.057 -12.533 2.014 1.00 87.62 310 SER A O 1
ATOM 2404 N N . VAL A 1 311 ? -3.685 -12.519 0.485 1.00 88.12 311 VAL A N 1
ATOM 2405 C CA . VAL A 1 311 ? -4.130 -11.160 0.814 1.00 88.12 311 VAL A CA 1
ATOM 2406 C C . VAL A 1 311 ? -4.725 -11.125 2.227 1.00 88.12 311 VAL A C 1
ATOM 2408 O O . VAL A 1 311 ? -5.452 -12.037 2.628 1.00 88.12 311 VAL A O 1
ATOM 2411 N N . ILE A 1 312 ? -4.405 -10.073 2.979 1.00 90.88 312 ILE A N 1
ATOM 2412 C CA . ILE A 1 312 ? -5.047 -9.749 4.255 1.00 90.88 312 ILE A CA 1
ATOM 2413 C C . ILE A 1 312 ? -6.136 -8.724 3.960 1.00 90.88 312 ILE A C 1
ATOM 2415 O O . ILE A 1 312 ? -5.855 -7.663 3.415 1.00 90.88 312 ILE A O 1
ATOM 2419 N N . GLU A 1 313 ? -7.379 -9.026 4.320 1.00 89.94 313 GLU A N 1
ATOM 2420 C CA . GLU A 1 313 ? -8.483 -8.082 4.173 1.00 89.94 313 GLU A CA 1
ATOM 2421 C C . GLU A 1 313 ? -8.496 -7.124 5.369 1.00 89.94 313 GLU A C 1
ATOM 2423 O O . GLU A 1 313 ? -8.562 -7.567 6.518 1.00 89.94 313 GLU A O 1
ATOM 2428 N N . HIS A 1 314 ? -8.517 -5.816 5.108 1.00 91.31 314 HIS A N 1
ATOM 2429 C CA . HIS A 1 314 ? -8.776 -4.797 6.122 1.00 91.31 314 HIS A CA 1
ATOM 2430 C C . HIS A 1 314 ? -9.999 -3.960 5.740 1.00 91.31 314 HIS A C 1
ATOM 2432 O O . HIS A 1 314 ? -10.034 -3.337 4.678 1.00 91.31 314 HIS A O 1
ATOM 2438 N N . ARG A 1 315 ? -11.030 -3.949 6.592 1.00 85.69 315 ARG A N 1
ATOM 2439 C CA . ARG A 1 315 ? -12.289 -3.251 6.299 1.00 85.69 315 ARG A CA 1
ATOM 2440 C C . ARG A 1 315 ? -12.965 -2.701 7.543 1.00 85.69 315 ARG A C 1
ATOM 2442 O O . ARG A 1 315 ? -12.906 -3.292 8.618 1.00 85.69 315 ARG A O 1
ATOM 2449 N N . ASN A 1 316 ? -13.686 -1.598 7.362 1.00 77.81 316 ASN A N 1
ATOM 2450 C CA . ASN A 1 316 ? -14.598 -1.103 8.383 1.00 77.81 316 ASN A CA 1
ATOM 2451 C C . ASN A 1 316 ? -15.853 -1.985 8.420 1.00 77.81 316 ASN A C 1
ATOM 2453 O O . ASN A 1 316 ? -16.483 -2.198 7.382 1.00 77.81 316 ASN A O 1
ATOM 2457 N N . ARG A 1 317 ? -16.219 -2.482 9.600 1.00 72.69 317 ARG A N 1
ATOM 2458 C CA . ARG A 1 317 ? -17.418 -3.302 9.796 1.00 72.69 317 ARG A CA 1
ATOM 2459 C C . ARG A 1 317 ? -18.508 -2.501 10.487 1.00 72.69 317 ARG A C 1
ATOM 2461 O O . ARG A 1 317 ? -18.241 -1.790 11.449 1.00 72.69 317 ARG A O 1
ATOM 2468 N N . THR A 1 318 ? -19.735 -2.630 9.996 1.00 69.75 318 THR A N 1
ATOM 2469 C CA . THR A 1 318 ? -20.922 -1.959 10.552 1.00 69.75 318 THR A CA 1
ATOM 2470 C C . THR A 1 318 ? -21.805 -2.910 11.368 1.00 69.75 318 THR A C 1
ATOM 2472 O O . THR A 1 318 ? -22.692 -2.465 12.088 1.00 69.75 318 THR A O 1
ATOM 2475 N N . ASP A 1 319 ? -21.529 -4.214 11.329 1.00 77.50 319 ASP A N 1
ATOM 2476 C CA . ASP A 1 319 ? -22.248 -5.317 11.980 1.00 77.50 319 ASP A CA 1
ATOM 2477 C C . ASP A 1 319 ? -21.594 -5.778 13.302 1.00 77.50 319 ASP A C 1
ATOM 2479 O O . ASP A 1 319 ? -21.687 -6.939 13.703 1.00 77.50 319 ASP A O 1
ATOM 2483 N N . HIS A 1 320 ? -20.956 -4.844 14.015 1.00 77.81 320 HIS A N 1
ATOM 2484 C CA . HIS A 1 320 ? -20.07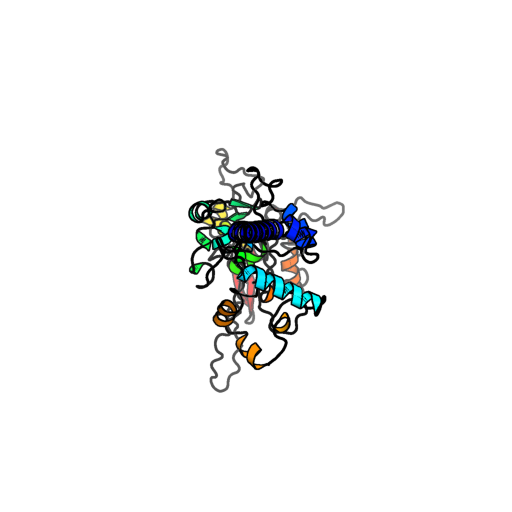2 -5.068 15.170 1.00 77.81 320 HIS A CA 1
ATOM 2485 C C . HIS A 1 320 ? -20.664 -5.893 16.335 1.00 77.81 320 HIS A C 1
ATOM 2487 O O . HIS A 1 320 ? -19.908 -6.479 17.112 1.00 77.81 320 HIS A O 1
ATOM 2493 N N . LEU A 1 321 ? -21.994 -5.961 16.476 1.00 80.81 321 LEU A N 1
ATOM 2494 C CA . LEU A 1 321 ? -22.664 -6.813 17.470 1.00 80.81 321 LEU A CA 1
ATOM 2495 C C . LEU A 1 321 ? -23.084 -8.180 16.928 1.00 80.81 321 LEU A C 1
ATOM 2497 O O . LEU A 1 321 ? -23.107 -9.140 17.694 1.00 80.81 321 LEU A O 1
ATOM 2501 N N . ASP A 1 322 ? -23.467 -8.285 15.656 1.00 78.56 322 ASP A N 1
ATOM 2502 C CA . ASP A 1 322 ? -24.014 -9.534 15.117 1.00 78.56 322 ASP A CA 1
ATOM 2503 C C . ASP A 1 322 ? -22.935 -10.571 14.890 1.00 78.56 322 ASP A C 1
ATOM 2505 O O . ASP A 1 322 ? -23.088 -11.706 15.337 1.00 78.56 322 ASP A O 1
ATOM 2509 N N . PHE A 1 323 ? -21.802 -10.136 14.347 1.00 71.81 323 PHE A N 1
ATOM 2510 C CA . PHE A 1 323 ? -20.654 -10.999 14.141 1.00 71.81 323 PHE A CA 1
ATOM 2511 C C . PHE A 1 323 ? -20.250 -11.748 15.428 1.00 71.81 323 PHE A C 1
ATOM 2513 O O . PHE A 1 323 ? -20.140 -12.970 15.458 1.00 71.81 323 PHE A O 1
ATOM 2520 N N . VAL A 1 324 ? -20.105 -11.022 16.543 1.00 68.81 324 VAL A N 1
ATOM 2521 C CA . VAL A 1 324 ? -19.693 -11.617 17.829 1.00 68.81 324 VAL A CA 1
ATOM 2522 C C . VAL A 1 324 ? -20.775 -12.538 18.403 1.00 68.81 324 VAL A C 1
ATOM 2524 O O . VAL A 1 324 ? -20.483 -13.499 19.118 1.00 68.81 324 VAL A O 1
ATOM 2527 N N . ARG A 1 325 ? -22.050 -12.248 18.116 1.00 75.06 325 ARG A N 1
ATOM 2528 C CA . ARG A 1 325 ? -23.178 -13.054 18.591 1.00 75.06 325 ARG A CA 1
ATOM 2529 C C . ARG A 1 325 ? -23.269 -14.389 17.863 1.00 75.06 325 ARG A C 1
ATOM 2531 O O . ARG A 1 325 ? -23.605 -15.371 18.524 1.00 75.06 325 ARG A O 1
ATOM 2538 N N . GLU A 1 326 ? -22.966 -14.442 16.570 1.00 73.19 326 GLU A N 1
ATOM 2539 C CA . GLU A 1 326 ? -23.004 -15.678 15.776 1.00 73.19 326 GLU A CA 1
ATOM 2540 C C . GLU A 1 326 ? -22.055 -16.749 16.334 1.00 73.19 326 GLU A C 1
ATOM 2542 O O . GLU A 1 326 ? -22.473 -17.890 16.543 1.00 73.19 326 GLU A O 1
ATOM 2547 N N . ASP A 1 327 ? -20.836 -16.372 16.731 1.00 68.12 327 ASP A N 1
ATOM 2548 C CA . ASP A 1 327 ? -19.884 -17.283 17.388 1.00 68.12 327 ASP A CA 1
ATOM 2549 C C . ASP A 1 327 ? -20.438 -17.872 18.697 1.00 68.12 327 ASP A C 1
ATOM 2551 O O . ASP A 1 327 ? -20.213 -19.036 19.041 1.00 68.12 327 ASP A O 1
ATOM 2555 N N . CYS A 1 328 ? -21.201 -17.071 19.444 1.00 72.56 328 CYS A N 1
ATOM 2556 C CA . CYS A 1 328 ? -21.772 -17.472 20.726 1.00 72.56 328 CYS A CA 1
ATOM 2557 C C . CYS A 1 328 ? -23.017 -18.362 20.561 1.00 72.56 328 CYS A C 1
ATOM 2559 O O . CYS A 1 328 ? -23.300 -19.194 21.432 1.00 72.56 328 CYS A O 1
ATOM 2561 N N . GLN A 1 329 ? -23.750 -18.209 19.452 1.00 73.69 329 GLN A N 1
ATOM 2562 C CA . GLN A 1 329 ? -24.960 -18.979 19.141 1.00 73.69 329 GLN A CA 1
ATOM 2563 C C . GLN A 1 329 ? -24.690 -20.475 18.956 1.00 73.69 329 GLN A C 1
ATOM 2565 O O . GLN A 1 329 ? -25.607 -21.276 19.140 1.00 73.69 329 GLN A O 1
ATOM 2570 N N . LEU A 1 330 ? -23.435 -20.864 18.703 1.00 73.38 330 LEU A N 1
ATOM 2571 C CA . LEU A 1 330 ? -23.011 -22.266 18.671 1.00 73.38 330 LEU A CA 1
ATOM 2572 C C . LEU A 1 330 ? -23.301 -23.008 19.987 1.00 73.38 330 LEU A C 1
ATOM 2574 O O . LEU A 1 330 ? -23.595 -24.202 19.968 1.00 73.38 330 LEU A O 1
ATOM 2578 N N . CYS A 1 331 ? -23.238 -22.308 21.124 1.00 72.00 331 CYS A N 1
ATOM 2579 C CA . CYS A 1 331 ? -23.418 -22.895 22.457 1.00 72.00 331 CYS A CA 1
ATOM 2580 C C . CYS A 1 331 ? -24.583 -22.274 23.245 1.00 72.00 331 CYS A C 1
ATOM 2582 O O . CYS A 1 331 ? -25.171 -22.939 24.101 1.00 72.00 331 CYS A O 1
ATOM 2584 N N . HIS A 1 332 ? -24.925 -21.010 22.987 1.00 77.75 332 HIS A N 1
ATOM 2585 C CA . HIS A 1 332 ? -25.949 -20.269 23.718 1.00 77.75 332 HIS A CA 1
ATOM 2586 C C . HIS A 1 332 ? -26.901 -19.549 22.765 1.00 77.75 332 HIS A C 1
ATOM 2588 O O . HIS A 1 332 ? -26.533 -18.577 22.113 1.00 77.75 332 HIS A O 1
ATOM 2594 N N . VAL A 1 333 ? -28.166 -19.967 22.741 1.00 78.50 333 VAL A N 1
ATOM 2595 C CA . VAL A 1 333 ? -29.174 -19.351 21.872 1.00 78.50 333 VAL A CA 1
ATOM 2596 C C . VAL A 1 333 ? -29.612 -18.001 22.451 1.00 78.50 333 VAL A C 1
ATOM 2598 O O . VAL A 1 333 ? -30.159 -17.937 23.553 1.00 78.50 333 VAL A O 1
ATOM 2601 N N . ASP A 1 334 ? -29.342 -16.929 21.701 1.00 74.38 334 ASP A N 1
ATOM 2602 C CA . ASP A 1 334 ? -29.942 -15.590 21.822 1.00 74.38 334 ASP A CA 1
ATOM 2603 C C . ASP A 1 334 ? -29.944 -14.918 23.211 1.00 74.38 334 ASP A C 1
ATOM 2605 O O . ASP A 1 334 ? -30.755 -14.030 23.475 1.00 74.38 334 ASP A O 1
ATOM 2609 N N . GLN A 1 335 ? -28.982 -15.245 24.081 1.00 78.06 335 GLN A N 1
ATOM 2610 C CA . GLN A 1 335 ? -28.902 -14.699 25.450 1.00 78.06 335 GLN A CA 1
ATOM 2611 C C . GLN A 1 335 ? -28.899 -13.161 25.518 1.00 78.06 335 GLN A C 1
ATOM 2613 O O . GLN A 1 335 ? -29.438 -12.589 26.460 1.00 78.06 335 GLN A O 1
ATOM 2618 N N . HIS A 1 336 ? -28.345 -12.493 24.502 1.00 81.38 336 HIS A N 1
ATOM 2619 C CA . HIS A 1 336 ? -28.253 -11.029 24.423 1.00 81.38 336 HIS A CA 1
ATOM 2620 C C . HIS A 1 336 ? -29.196 -10.401 23.382 1.00 81.38 336 HIS A C 1
ATOM 2622 O O . HIS A 1 336 ? -28.952 -9.288 22.915 1.00 81.38 336 HIS A O 1
ATOM 2628 N N . LYS A 1 337 ? -30.258 -11.108 22.964 1.00 84.69 337 LYS A N 1
ATOM 2629 C CA . LYS A 1 337 ? -31.185 -10.623 21.924 1.00 84.69 337 LYS A CA 1
ATOM 2630 C C . LYS A 1 337 ? -31.797 -9.267 22.281 1.00 84.69 337 LYS A C 1
ATOM 2632 O O . LYS A 1 337 ? -31.753 -8.348 21.469 1.00 84.69 337 LYS A O 1
ATOM 2637 N N . TYR A 1 338 ? -32.349 -9.131 23.485 1.00 86.00 338 TYR A N 1
ATOM 2638 C CA . TYR A 1 338 ? -33.036 -7.902 23.895 1.00 86.00 338 TYR A CA 1
ATOM 2639 C C . TYR A 1 338 ? -32.068 -6.745 24.145 1.00 86.00 338 TYR A C 1
ATOM 2641 O O . TYR A 1 338 ? -32.382 -5.611 23.802 1.00 86.00 338 TYR A O 1
ATOM 2649 N N . GLN A 1 339 ? -30.872 -7.027 24.664 1.00 86.06 339 GLN A N 1
ATOM 2650 C CA . GLN A 1 339 ? -29.808 -6.039 24.829 1.00 86.06 339 GLN A CA 1
ATOM 2651 C C . GLN A 1 339 ? -29.373 -5.483 23.472 1.00 86.06 339 GLN A C 1
ATOM 2653 O O . GLN A 1 339 ? -29.257 -4.271 23.335 1.00 86.06 339 GLN A O 1
ATOM 2658 N N . LYS A 1 340 ? -29.211 -6.338 22.449 1.00 86.38 340 LYS A N 1
ATOM 2659 C CA . LYS A 1 340 ? -28.935 -5.868 21.085 1.00 86.38 340 LYS A CA 1
ATOM 2660 C C . LYS A 1 340 ? -30.069 -4.985 20.567 1.00 86.38 340 LYS A C 1
ATOM 2662 O O . LYS A 1 340 ? -29.788 -3.898 20.084 1.00 86.38 340 LYS A O 1
ATOM 2667 N N . LEU A 1 341 ? -31.322 -5.445 20.651 1.00 86.94 341 LEU A N 1
ATOM 2668 C CA . LEU A 1 341 ? -32.474 -4.680 20.153 1.00 86.94 341 LEU A CA 1
ATOM 2669 C C . LEU A 1 341 ? -32.547 -3.293 20.806 1.00 86.94 341 LEU A C 1
ATOM 2671 O O . LEU A 1 341 ? -32.748 -2.305 20.108 1.00 86.94 341 LEU A O 1
ATOM 2675 N N . LEU A 1 342 ? -32.308 -3.226 22.120 1.00 86.56 342 LEU A N 1
ATOM 2676 C CA . LEU A 1 342 ? -32.274 -1.979 22.876 1.00 86.56 342 LEU A CA 1
ATOM 2677 C C . LEU A 1 342 ? -31.123 -1.066 22.433 1.00 86.56 342 LEU A C 1
ATOM 2679 O O . LEU A 1 342 ? -31.346 0.111 22.175 1.00 86.56 342 LEU A O 1
ATOM 2683 N N . LEU A 1 343 ? -29.901 -1.600 22.329 1.00 87.56 343 LEU A N 1
ATOM 2684 C CA . LEU A 1 343 ? -28.725 -0.825 21.928 1.00 87.56 343 LEU A CA 1
ATOM 2685 C C . LEU A 1 343 ? -28.848 -0.309 20.492 1.00 87.56 343 LEU A C 1
ATOM 2687 O O . LEU A 1 343 ? -28.564 0.852 20.238 1.00 87.56 343 LEU A O 1
ATOM 2691 N N . ALA A 1 344 ? -29.310 -1.147 19.568 1.00 88.06 344 ALA A N 1
ATOM 2692 C CA . ALA A 1 344 ? -29.441 -0.809 18.156 1.00 88.06 344 ALA A CA 1
ATOM 2693 C C . ALA A 1 344 ? -30.691 0.026 17.831 1.00 88.06 344 ALA A C 1
ATOM 2695 O O . ALA A 1 344 ? -30.902 0.358 16.668 1.00 88.06 344 ALA A O 1
ATOM 2696 N N . GLY A 1 345 ? -31.567 0.295 18.809 1.00 87.00 345 GLY A N 1
ATOM 2697 C CA . GLY A 1 345 ? -32.855 0.958 18.569 1.00 87.00 345 GLY A CA 1
ATOM 2698 C C . GLY A 1 345 ? -33.769 0.189 17.604 1.00 87.00 345 GLY A C 1
ATOM 2699 O O . GLY A 1 345 ? -34.684 0.758 17.013 1.00 87.00 345 GLY A O 1
ATOM 2700 N N . THR A 1 346 ? -33.516 -1.108 17.399 1.00 86.31 346 THR A N 1
ATOM 2701 C CA . THR A 1 346 ? -34.235 -1.905 16.400 1.00 86.31 346 THR A CA 1
ATOM 2702 C C . THR A 1 346 ? -35.703 -2.041 16.813 1.00 86.31 346 THR A C 1
ATOM 2704 O O . THR A 1 346 ? -35.966 -2.402 17.965 1.00 86.31 346 THR A O 1
ATOM 2707 N N . PRO A 1 347 ? -36.666 -1.793 15.904 1.00 82.44 347 PRO A N 1
ATOM 2708 C CA . PRO A 1 347 ? -38.082 -1.911 16.224 1.00 82.44 347 PRO A CA 1
ATOM 2709 C C . PRO A 1 347 ? -38.419 -3.323 16.709 1.00 82.44 347 PRO A C 1
ATOM 2711 O O . PRO A 1 347 ? -38.053 -4.321 16.085 1.00 82.44 347 PRO A O 1
ATOM 2714 N N . VAL A 1 348 ? -39.120 -3.399 17.839 1.00 79.19 348 VAL A N 1
ATOM 2715 C CA . VAL A 1 348 ? -39.603 -4.661 18.419 1.00 79.19 348 VAL A CA 1
ATOM 2716 C C . VAL A 1 348 ? -40.957 -5.039 17.807 1.00 79.19 348 VAL A C 1
ATOM 2718 O O . VAL A 1 348 ? -41.251 -6.222 17.644 1.00 79.19 348 VAL A O 1
ATOM 2721 N N . ASN A 1 349 ? -41.763 -4.038 17.446 1.00 80.50 349 ASN A N 1
ATOM 2722 C CA . ASN A 1 349 ? -42.995 -4.145 16.661 1.00 80.50 349 ASN A CA 1
ATOM 2723 C C . ASN A 1 349 ? -43.286 -2.796 15.958 1.00 80.50 349 ASN A C 1
ATOM 2725 O O . ASN A 1 349 ? -42.469 -1.879 16.040 1.00 80.50 349 ASN A O 1
ATOM 2729 N N . GLU A 1 350 ? -44.426 -2.681 15.266 1.00 78.06 350 GLU A N 1
ATOM 2730 C CA . GLU A 1 350 ? -44.817 -1.472 14.511 1.00 78.06 350 GLU A CA 1
ATOM 2731 C C . GLU A 1 350 ? -44.935 -0.208 15.384 1.00 78.06 350 GLU A C 1
ATOM 2733 O O . GLU A 1 350 ? -44.679 0.891 14.898 1.00 78.06 350 GLU A O 1
ATOM 2738 N N . ASP A 1 351 ? -45.245 -0.365 16.674 1.00 79.12 351 ASP A N 1
ATOM 2739 C CA . ASP A 1 351 ? -45.502 0.740 17.606 1.00 79.12 351 ASP A CA 1
ATOM 2740 C C . ASP A 1 351 ? -44.314 1.054 18.535 1.00 79.12 351 ASP A C 1
ATOM 2742 O O . ASP A 1 351 ? -44.295 2.088 19.204 1.00 79.12 351 ASP A O 1
ATOM 2746 N N . ILE A 1 352 ? -43.329 0.154 18.623 1.00 76.44 352 ILE A N 1
ATOM 2747 C CA . ILE A 1 352 ? -42.219 0.221 19.579 1.00 76.44 352 ILE A CA 1
ATOM 2748 C C . ILE A 1 352 ? -40.899 0.188 18.814 1.00 76.44 352 ILE A C 1
ATOM 2750 O O . ILE A 1 352 ? -40.352 -0.874 18.500 1.00 76.44 352 ILE A O 1
ATOM 2754 N N . SER A 1 353 ? -40.370 1.383 18.572 1.00 79.31 353 SER A N 1
ATOM 2755 C CA . SER A 1 353 ? -39.032 1.644 18.047 1.00 79.31 353 SER A CA 1
ATOM 2756 C C . SER A 1 353 ? -38.305 2.658 18.934 1.00 79.31 353 SER A C 1
ATOM 2758 O O . SER A 1 353 ? -38.920 3.344 19.754 1.00 79.31 353 SER A O 1
ATOM 2760 N N . GLY A 1 354 ? -36.980 2.719 18.818 1.00 81.38 354 GLY A N 1
ATOM 2761 C CA . GLY A 1 354 ? -36.152 3.642 19.585 1.00 81.38 354 GLY A CA 1
ATOM 2762 C C . GLY A 1 354 ? -35.021 4.207 18.738 1.00 81.38 354 GLY A C 1
ATOM 2763 O O . GLY A 1 354 ? -34.706 3.691 17.670 1.00 81.38 354 GLY A O 1
ATOM 2764 N N . ILE A 1 355 ? -34.400 5.273 19.229 1.00 80.56 355 ILE A N 1
ATOM 2765 C CA . ILE A 1 355 ? -33.132 5.756 18.676 1.00 80.56 355 ILE A CA 1
ATOM 2766 C C . ILE A 1 355 ? -32.031 4.819 19.197 1.00 80.56 355 ILE A C 1
ATOM 2768 O O . ILE A 1 355 ? -32.108 4.415 20.365 1.00 80.56 355 ILE A O 1
ATOM 2772 N N . PRO A 1 356 ? -31.038 4.439 18.372 1.00 84.75 356 PRO A N 1
ATOM 2773 C CA . PRO A 1 356 ? -29.900 3.675 18.853 1.00 84.75 356 PRO A CA 1
ATOM 2774 C C . PRO A 1 356 ? -29.240 4.343 20.062 1.00 84.75 356 PRO A C 1
ATOM 2776 O O . PRO A 1 356 ? -29.128 5.563 20.154 1.00 84.75 356 PRO A O 1
ATOM 2779 N N . HIS A 1 357 ? -28.812 3.529 21.018 1.00 87.12 357 HIS A N 1
ATOM 2780 C CA . HIS A 1 357 ? -28.063 4.009 22.164 1.00 87.12 357 HIS A CA 1
ATOM 2781 C C . HIS A 1 357 ? -26.658 4.435 21.727 1.00 87.12 357 HIS A C 1
ATOM 2783 O O . HIS A 1 357 ? -26.069 3.818 20.841 1.00 87.12 357 HIS A O 1
ATOM 2789 N N . LEU A 1 358 ? -26.071 5.405 22.432 1.00 85.88 358 LEU A N 1
ATOM 2790 C CA . LEU A 1 358 ? -24.729 5.927 22.159 1.00 85.88 358 LEU A CA 1
ATOM 2791 C C . LEU A 1 358 ? -23.679 4.824 21.933 1.00 85.88 358 LEU A C 1
ATOM 2793 O O . LEU A 1 358 ? -22.886 4.898 21.005 1.00 85.88 358 LEU A O 1
ATOM 2797 N N . MET A 1 359 ? -23.697 3.772 22.760 1.00 86.06 359 MET A N 1
ATOM 2798 C CA . MET A 1 359 ? -22.773 2.630 22.641 1.00 86.06 359 MET A CA 1
ATOM 2799 C C . MET A 1 359 ? -22.855 1.940 21.270 1.00 86.06 359 MET A C 1
ATOM 2801 O O . MET A 1 359 ? -21.836 1.495 20.756 1.00 86.06 359 MET A O 1
ATOM 2805 N N . TYR A 1 360 ? -24.043 1.872 20.668 1.00 86.38 360 TYR A N 1
ATOM 2806 C CA . TYR A 1 360 ? -24.222 1.337 19.320 1.00 86.38 360 TYR A CA 1
ATOM 2807 C C . TYR A 1 360 ? -23.748 2.325 18.252 1.00 86.38 360 TYR A C 1
ATOM 2809 O O . TYR A 1 360 ? -23.068 1.922 17.313 1.00 86.38 360 TYR A O 1
ATOM 2817 N N . GLU A 1 361 ? -24.045 3.620 18.415 1.00 84.62 361 GLU A N 1
ATOM 2818 C CA . GLU A 1 361 ? -23.604 4.671 17.483 1.00 84.62 361 GLU A CA 1
ATOM 2819 C C . GLU A 1 361 ? -22.073 4.747 17.372 1.00 84.62 361 GLU A C 1
ATOM 2821 O O . GLU A 1 361 ? -21.539 5.001 16.293 1.00 84.62 361 GLU A O 1
ATOM 2826 N N . VAL A 1 362 ? -21.359 4.463 18.467 1.00 83.50 362 VAL A N 1
ATOM 2827 C CA . VAL A 1 362 ? -19.885 4.446 18.510 1.00 83.50 362 VAL A CA 1
ATOM 2828 C C . VAL A 1 362 ? -19.280 3.047 18.318 1.00 83.50 362 VAL A C 1
ATOM 2830 O O . VAL A 1 362 ? -18.095 2.845 18.574 1.00 83.50 362 VAL A O 1
ATOM 2833 N N . ASN A 1 363 ? -20.071 2.074 17.854 1.00 86.75 363 ASN A N 1
ATOM 2834 C CA . ASN A 1 363 ? -19.662 0.692 17.561 1.00 86.75 363 ASN A CA 1
ATOM 2835 C C . ASN A 1 363 ? -19.083 -0.107 18.745 1.00 86.75 363 ASN A C 1
ATOM 2837 O O . ASN A 1 363 ? -18.311 -1.046 18.549 1.00 86.75 363 ASN A O 1
ATOM 2841 N N . THR A 1 364 ? -19.445 0.223 19.985 1.00 85.50 364 THR A N 1
ATOM 2842 C CA . THR A 1 364 ? -19.030 -0.569 21.152 1.00 85.50 364 THR A CA 1
ATOM 2843 C C . THR A 1 364 ? -19.547 -2.001 21.013 1.00 85.50 364 THR A C 1
ATOM 2845 O O . THR A 1 364 ? -20.749 -2.225 20.874 1.00 85.50 364 THR A O 1
ATOM 2848 N N . ASN A 1 365 ? -18.653 -2.988 21.069 1.00 81.94 365 ASN A N 1
ATOM 2849 C CA . ASN A 1 365 ? -19.023 -4.392 20.883 1.00 81.94 365 ASN A CA 1
ATOM 2850 C C . ASN A 1 365 ? -19.022 -5.188 22.197 1.00 81.94 365 ASN A C 1
ATOM 2852 O O . ASN A 1 365 ? -18.736 -4.674 23.279 1.00 81.94 365 ASN A O 1
ATOM 2856 N N . CYS A 1 366 ? -19.341 -6.481 22.111 1.00 78.56 366 CYS A N 1
ATOM 2857 C CA . CYS A 1 366 ? -19.464 -7.342 23.285 1.00 78.56 366 CYS A CA 1
ATOM 2858 C C . CYS A 1 366 ? -18.171 -7.417 24.114 1.00 78.56 366 CYS A C 1
ATOM 2860 O O . CYS A 1 366 ? -18.246 -7.566 25.333 1.00 78.56 366 CYS A O 1
ATOM 2862 N N . MET A 1 367 ? -16.994 -7.302 23.489 1.00 74.25 367 MET A N 1
ATOM 2863 C CA . MET A 1 367 ? -15.706 -7.364 24.186 1.00 74.25 367 MET A CA 1
ATOM 2864 C C . MET A 1 367 ? -15.469 -6.149 25.080 1.00 74.25 367 MET A C 1
ATOM 2866 O O . MET A 1 367 ? -14.801 -6.299 26.098 1.00 74.25 367 MET A O 1
ATOM 2870 N N . ALA A 1 368 ? -16.070 -4.998 24.770 1.00 77.44 368 ALA A N 1
ATOM 2871 C CA . ALA A 1 368 ? -15.999 -3.811 25.618 1.00 77.44 368 ALA A CA 1
ATOM 2872 C C . ALA A 1 368 ? -16.780 -3.964 26.932 1.00 77.44 368 ALA A C 1
ATOM 2874 O O . ALA A 1 368 ? -16.423 -3.359 27.938 1.00 77.44 368 ALA A O 1
ATOM 2875 N N . CYS A 1 369 ? -17.841 -4.778 26.944 1.00 76.25 369 CYS A N 1
ATOM 2876 C CA . CYS A 1 369 ? -18.597 -5.089 28.162 1.00 76.25 369 CYS A CA 1
ATOM 2877 C C . CYS A 1 369 ? -18.061 -6.344 28.876 1.00 76.25 369 CYS A C 1
ATOM 2879 O O . CYS A 1 369 ? -18.166 -6.467 30.095 1.00 76.25 369 CYS A O 1
ATOM 2881 N N . HIS A 1 370 ? -17.475 -7.284 28.130 1.00 77.75 370 HIS A N 1
ATOM 2882 C CA . HIS A 1 370 ? -16.920 -8.540 28.640 1.00 77.75 370 HIS A CA 1
ATOM 2883 C C . HIS A 1 370 ? -15.396 -8.462 28.808 1.00 77.75 370 HIS A C 1
ATOM 2885 O O . HIS A 1 370 ? -14.633 -9.187 28.163 1.00 77.75 370 HIS A O 1
ATOM 2891 N N . LEU A 1 371 ? -14.945 -7.575 29.695 1.00 70.12 371 LEU A N 1
ATOM 2892 C CA . LEU A 1 371 ? -13.517 -7.313 29.913 1.00 70.12 371 LEU A CA 1
ATOM 2893 C C . LEU A 1 371 ? -12.829 -8.394 30.761 1.00 70.12 371 LEU A C 1
ATOM 2895 O O . LEU A 1 371 ? -11.619 -8.604 30.658 1.00 70.12 371 LEU A O 1
ATOM 2899 N N . LYS A 1 372 ? -13.581 -9.111 31.605 1.00 72.75 372 LYS A N 1
ATOM 2900 C CA . LYS A 1 372 ? -13.007 -10.047 32.574 1.00 72.75 372 LYS A CA 1
ATOM 2901 C C . LYS A 1 372 ? -12.831 -11.435 31.964 1.00 72.75 372 LYS A C 1
ATOM 2903 O O . LYS A 1 372 ? -13.806 -12.121 31.672 1.00 72.75 372 LYS A O 1
ATOM 2908 N N . LYS A 1 373 ? -11.587 -11.896 31.825 1.00 69.12 373 LYS A N 1
ATOM 2909 C CA . LYS A 1 373 ? -11.291 -13.296 31.477 1.00 69.12 373 LYS A CA 1
ATOM 2910 C C . LYS A 1 373 ? -11.412 -14.170 32.725 1.00 69.12 373 LYS A C 1
ATOM 2912 O O . LYS A 1 373 ? -10.766 -13.909 33.737 1.00 69.12 373 LYS A O 1
ATOM 2917 N N . THR A 1 374 ? -12.238 -15.207 32.655 1.00 70.25 374 THR A N 1
ATOM 2918 C CA . THR A 1 374 ? -12.393 -16.205 33.719 1.00 70.25 374 THR A CA 1
ATOM 2919 C C . THR A 1 374 ? -12.270 -17.607 33.144 1.00 70.25 374 THR A C 1
ATOM 2921 O O . THR A 1 374 ? -12.707 -17.873 32.029 1.00 70.25 374 THR A O 1
ATOM 2924 N N . LEU A 1 375 ? -11.684 -18.523 33.907 1.00 73.00 375 LEU A N 1
ATOM 2925 C CA . LEU A 1 375 ? -11.622 -19.930 33.527 1.00 73.00 375 LEU A CA 1
ATOM 2926 C C . LEU A 1 375 ? -12.937 -20.619 33.895 1.00 73.00 375 LEU A C 1
ATOM 2928 O O . LEU A 1 375 ? -13.270 -20.747 35.072 1.00 73.00 375 LEU A O 1
ATOM 2932 N N . SER A 1 376 ? -13.659 -21.120 32.894 1.00 63.38 376 SER A N 1
ATOM 2933 C CA . SER A 1 376 ? -14.830 -21.977 33.086 1.00 63.38 376 SER A CA 1
ATOM 2934 C C . SER A 1 376 ? -14.562 -23.347 32.480 1.00 63.38 376 SER A C 1
ATOM 2936 O O . SER A 1 376 ? -14.339 -23.483 31.279 1.00 63.38 376 SER A O 1
ATOM 2938 N N . ARG A 1 377 ? -14.542 -24.386 33.326 1.00 66.50 377 ARG A N 1
ATOM 2939 C CA . ARG A 1 377 ? -14.289 -25.786 32.922 1.00 66.50 377 ARG A CA 1
ATOM 2940 C C . ARG A 1 377 ? -13.037 -25.964 32.040 1.00 66.50 377 ARG A C 1
ATOM 2942 O O . ARG A 1 377 ? -13.021 -26.793 31.135 1.00 66.50 377 ARG A O 1
ATOM 2949 N N . GLY A 1 378 ? -11.983 -25.191 32.309 1.00 63.19 378 GLY A N 1
ATOM 2950 C CA . GLY A 1 378 ? -10.708 -25.273 31.588 1.00 63.19 378 GLY A CA 1
ATOM 2951 C C . GLY A 1 378 ? -10.681 -24.586 30.216 1.00 63.19 378 GLY A C 1
ATOM 2952 O O . GLY A 1 378 ? -9.754 -24.857 29.449 1.00 63.19 378 GLY A O 1
ATOM 2953 N N . HIS A 1 379 ? -11.669 -23.737 29.918 1.00 51.69 379 HIS A N 1
ATOM 2954 C CA . HIS A 1 379 ? -11.666 -22.798 28.796 1.00 51.69 379 HIS A CA 1
ATOM 2955 C C . HIS A 1 379 ? -11.705 -21.361 29.319 1.00 51.69 379 HIS A C 1
ATOM 2957 O O . HIS A 1 379 ? -12.379 -21.084 30.315 1.00 51.69 379 HIS A O 1
ATOM 2963 N N . ASP A 1 380 ? -11.010 -20.458 28.634 1.00 60.22 380 ASP A N 1
ATOM 2964 C CA . ASP A 1 380 ? -11.122 -19.029 28.902 1.00 60.22 380 ASP A CA 1
ATOM 2965 C C . ASP A 1 380 ? -12.469 -18.521 28.391 1.00 60.22 380 ASP A C 1
ATOM 2967 O O . ASP A 1 380 ? -12.789 -18.626 27.208 1.00 60.22 380 ASP A O 1
ATOM 2971 N N . VAL A 1 381 ? -13.263 -17.964 29.299 1.00 63.41 381 VAL A N 1
ATOM 2972 C CA . VAL A 1 381 ? -14.558 -17.357 29.007 1.00 63.41 381 VAL A CA 1
ATOM 2973 C C . VAL A 1 381 ? -14.524 -15.915 29.485 1.00 63.41 381 VAL A C 1
ATOM 2975 O O . VAL A 1 381 ? -14.209 -15.630 30.644 1.00 63.41 381 VAL A O 1
ATOM 2978 N N . ARG A 1 382 ? -14.842 -14.985 28.584 1.00 64.31 382 ARG A N 1
ATOM 2979 C CA . ARG A 1 382 ? -14.970 -13.570 28.929 1.00 64.31 382 ARG A CA 1
ATOM 2980 C C . ARG A 1 382 ? -16.343 -13.319 29.552 1.00 64.31 382 ARG A C 1
ATOM 2982 O O . ARG A 1 382 ? -17.371 -13.491 28.898 1.00 64.31 382 ARG A O 1
ATOM 2989 N N . THR A 1 383 ? -16.373 -12.933 30.819 1.00 63.69 383 THR A N 1
ATOM 2990 C CA . THR A 1 383 ? -17.601 -12.574 31.536 1.00 63.69 383 THR A CA 1
ATOM 2991 C C . THR A 1 383 ? -17.774 -11.065 31.554 1.00 63.69 383 THR A C 1
ATOM 2993 O O . THR A 1 383 ? -16.792 -10.324 31.456 1.00 63.69 383 THR A O 1
ATOM 2996 N N . ALA A 1 384 ? -19.020 -10.619 31.715 1.00 62.56 384 ALA A N 1
ATOM 2997 C CA . ALA A 1 384 ? -19.298 -9.228 32.038 1.00 62.56 384 ALA A CA 1
ATOM 2998 C C . ALA A 1 384 ? -18.488 -8.815 33.282 1.00 62.56 384 ALA A C 1
ATOM 3000 O O . ALA A 1 384 ? -18.236 -9.646 34.168 1.00 62.56 384 ALA A O 1
ATOM 3001 N N . SER A 1 385 ? -18.017 -7.569 33.270 1.00 53.00 385 SER A N 1
ATOM 3002 C CA . SER A 1 385 ? -17.258 -6.935 34.356 1.00 53.00 385 SER A CA 1
ATOM 3003 C C . SER A 1 385 ? -18.008 -6.931 35.681 1.00 53.00 385 SER A C 1
ATOM 3005 O O . SER A 1 385 ? -19.216 -6.598 35.649 1.00 53.00 385 SER A O 1
#

Secondary structure (DSSP, 8-state):
-HHHHHHHHHHHHHHHHHHHHHHHTSHHHHHHHSTTSHHHHHHHHTSTTSGGGSTT-----HHHHHS-TT-TT-HHHHHHHHHHHHHHHH-TTSPPPS-----HHHHTSTTS--HHHHHH-EEEEETTEEEESGGGSSGGGBTTBPPPHHHHSB--STT-SSB--THHHHHHHSPPPPPPBP-----TT------B-S-----TTSGGG-HHHHB----SBS-TTS-TT-TT-SS---BHHHHHHTT--GGGTSTT-EE----B--S--SSSSGGGT--S-HHHHTTTT-HHHHHHHHTTTT--HHHHBPPPEE---S-TTHHHHHHHHTTSSSTTHHHHHHHTT--SBTTB--PPPHHHHTT--HHHH--EEEEETTEEEEE--